Protein AF-A0A818YEY6-F1 (afdb_monomer_lite)

Sequence (581 aa):
MYIGTNFWYGANLGSTGPGGNRPRLLRELDRLHSLGVDNLRIQAGSEGPNTEPWRIVPSMQPEPGSYDEAVLDGLDFLLYEMNKRQMRAVMCLNNFWHWSGGFGQYVVWAGGANSIPYPGDYDAYELFAARFYELPRAVELFNNHIQFIVKRTNKYNNISYTEDPTIMSWELANEPRRLNLTWVNHTTCLLKQLAPKQLVTTGVEGSISSKNFSNDHASPCIDYATFHLWVQNWSIYDPHNASATLPLALEFAKKYIDDHAAYKDKPIVLEEFGISRDNDDHSSTASITVRDQYYQAVFQFAHNHHIPVNFWAYGGEGRPRIPRANWTLGDDFIGDPPHEPQGWYSVYDTDNSTLEIIHHFASMTTTKSSANTLKKFIRMSLSSSDIDLITSLQFAQKQLYRFLGPILISFGTISCILSLFIFTKKNLRKNPCAIYMIIFHSSSCAYICTSLVSVTLSSGYNINPTSYNLIYCRFIIYMTMVCDILSPSCLILASIDRILVTSSNARTRQRSSLQVAYICAISVVVFWILLHTHAFVYVNIVEFAPNYDICYFIPGVYFTIIAYYSLIVKAILVPLLMLVF

Secondary structure (DSSP, 8-state):
--EEEE-TTHHHHH-SSTT--HHHHHHHHHHHHHTT--EEEEE---B--TTSSSS-SS-SBSBTTB--HHHHHHHHHHHHHHHHTT-EEEEE--BSSGGG-HHHHHHHHTTS-SS---SS-HHHHHHHHHGGGG-HHHHHHHHHHHHHHHT-B-TTT--BGGG-TTEEEEES-BS--S--HHHHHHHHHHHHHH-TTSEEE-----TTT-S-HHHHT-STT---EEEEE-TTTTTS--GGGHHHHHHHHHHHHHHHHHHHHT--SS-EEEEEE--PSGGG---TTS--HHHHHHHHHHHHHHHHTT--EEES-EEET---SSTTPPP-BTBPP-SS-TTSPTTSS-EETT-HHHHHHHHHHHHHHH-S--TTSTTSS--SSS-HHHHHHHHHHHHHHHHHHHHHHHHHHHHHHHHHHHHHHHHTSTTTTTSHHHHHHHHHHHHHHHHIIIIIHHHHHHHHHS--GGGS-HHHHHHHHHHHHHHHHHHHHHHHHHHHHHHHHH-S-HHHHTT--HHHHHHHHHHHHHHHHHHGGGHHHHEEEEEEETTEEEEEEPTTHHHHHHHHHIIIIIIIIHHHHHHH-

Organism: NCBI:txid433720

InterPro domains:
  IPR001547 Glycoside hydrolase, family 5 [PF26410] (2-364)
  IPR017452 GPCR, rhodopsin-like, 7TM [PS50262] (415-581)
  IPR017853 Glycoside hydrolase superfamily [SSF51445] (7-362)
  IPR045053 Mannan endo-1,4-beta-mannosidase-like [PTHR31451] (11-362)

pLDDT: mean 91.46, std 12.99, range [30.88, 98.94]

Radius of gyration: 31.7 Å; chains: 1; bounding box: 83×57×94 Å

Structure (mmCIF, N/CA/C/O backbone):
data_AF-A0A818YEY6-F1
#
_entry.id   AF-A0A818YEY6-F1
#
loop_
_atom_site.group_PDB
_atom_site.id
_atom_site.type_symbol
_atom_site.label_atom_id
_atom_site.label_alt_id
_atom_site.label_comp_id
_atom_site.label_asym_id
_atom_site.label_entity_id
_atom_site.label_seq_id
_atom_site.pdbx_PDB_ins_code
_atom_site.Cartn_x
_atom_site.Cartn_y
_atom_site.Cartn_z
_atom_site.occupancy
_atom_site.B_iso_or_equiv
_atom_site.auth_seq_id
_atom_site.auth_comp_id
_atom_site.auth_asym_id
_atom_site.auth_atom_id
_atom_site.pdbx_PDB_model_num
ATOM 1 N N . MET A 1 1 ? 4.883 -15.993 13.072 1.00 81.94 1 MET A N 1
ATOM 2 C CA . MET A 1 1 ? 4.578 -15.447 11.739 1.00 81.94 1 MET A CA 1
ATOM 3 C C . MET A 1 1 ? 3.167 -15.877 11.398 1.00 81.94 1 MET A C 1
ATOM 5 O O . MET A 1 1 ? 2.873 -17.045 11.609 1.00 81.94 1 MET A O 1
ATOM 9 N N . TYR A 1 2 ? 2.326 -14.959 10.938 1.00 93.19 2 TYR A N 1
ATOM 10 C CA . TYR A 1 2 ? 0.988 -15.254 10.430 1.00 93.19 2 TYR A CA 1
ATOM 11 C C . TYR A 1 2 ? 0.871 -14.794 8.973 1.00 93.19 2 TYR A C 1
ATOM 13 O O . TYR A 1 2 ? 1.691 -13.985 8.526 1.00 93.19 2 TYR A O 1
ATOM 21 N N . ILE A 1 3 ? -0.138 -15.300 8.263 1.00 96.81 3 ILE A N 1
ATOM 22 C CA . ILE A 1 3 ? -0.588 -14.762 6.976 1.00 96.81 3 ILE A CA 1
ATOM 23 C C . ILE A 1 3 ? -1.988 -14.202 7.199 1.00 96.81 3 ILE A C 1
ATOM 25 O O . ILE A 1 3 ? -2.887 -14.928 7.613 1.00 96.81 3 ILE A O 1
ATOM 29 N N . GLY A 1 4 ? -2.163 -12.915 6.948 1.00 98.38 4 GLY A N 1
ATOM 30 C CA . GLY A 1 4 ? -3.436 -12.233 7.079 1.00 98.38 4 GLY A CA 1
ATOM 31 C C . GLY A 1 4 ? -3.816 -11.462 5.815 1.00 98.38 4 GLY A C 1
ATOM 32 O O . GLY A 1 4 ? -3.178 -11.591 4.764 1.00 98.38 4 GLY A O 1
ATOM 33 N N . THR A 1 5 ? -4.871 -10.658 5.908 1.00 98.88 5 THR A N 1
ATOM 34 C CA . THR A 1 5 ? -5.337 -9.790 4.817 1.00 98.88 5 THR A CA 1
ATOM 35 C C . THR A 1 5 ? -5.879 -8.472 5.343 1.00 98.88 5 THR A C 1
ATOM 37 O O . THR A 1 5 ? -6.429 -8.395 6.442 1.00 98.88 5 THR A O 1
ATOM 40 N N . ASN A 1 6 ? -5.811 -7.443 4.506 1.00 98.88 6 ASN A N 1
ATOM 41 C CA . ASN A 1 6 ? -6.633 -6.256 4.672 1.00 98.88 6 ASN A CA 1
ATOM 42 C C . ASN A 1 6 ? -8.083 -6.585 4.289 1.00 98.88 6 ASN A C 1
ATOM 44 O O . ASN A 1 6 ? -8.348 -7.177 3.237 1.00 98.88 6 ASN A O 1
ATOM 48 N N . PHE A 1 7 ? -9.008 -6.240 5.181 1.00 98.88 7 PHE A N 1
ATOM 49 C CA . PHE A 1 7 ? -10.449 -6.470 5.066 1.00 98.88 7 PHE A CA 1
ATOM 50 C C . PHE A 1 7 ? -11.200 -5.257 5.635 1.00 98.88 7 PHE A C 1
ATOM 52 O O . PHE A 1 7 ? -12.046 -5.363 6.527 1.00 98.88 7 PHE A O 1
ATOM 59 N N . TRP A 1 8 ? -10.827 -4.071 5.138 1.00 98.75 8 TRP A N 1
ATOM 60 C CA . TRP A 1 8 ? -11.226 -2.767 5.679 1.00 98.75 8 TRP A CA 1
ATOM 61 C C . TRP A 1 8 ? -12.747 -2.604 5.804 1.00 98.75 8 TRP A C 1
ATOM 63 O O . TRP A 1 8 ? -13.224 -2.004 6.762 1.00 98.75 8 TRP A O 1
ATOM 73 N N . TYR A 1 9 ? -13.513 -3.195 4.884 1.00 98.56 9 TYR A N 1
ATOM 74 C CA . TYR A 1 9 ? -14.972 -3.093 4.812 1.00 98.56 9 TYR A CA 1
ATOM 75 C C . TYR A 1 9 ? -15.718 -4.074 5.723 1.00 98.56 9 TYR A C 1
ATOM 77 O O . TYR A 1 9 ? -16.949 -4.115 5.691 1.00 98.56 9 TYR A O 1
ATOM 85 N N . GLY A 1 10 ? -15.018 -4.883 6.526 1.00 98.56 10 GLY A N 1
ATOM 86 C CA . GLY A 1 10 ? -15.640 -5.945 7.320 1.00 98.56 10 GLY A CA 1
ATOM 87 C C . GLY A 1 10 ? -16.768 -5.451 8.235 1.00 98.56 10 GLY A C 1
ATOM 88 O O . GLY A 1 10 ? -17.813 -6.097 8.317 1.00 98.56 10 GLY A O 1
ATOM 89 N N . ALA A 1 11 ? -16.597 -4.287 8.875 1.00 98.50 11 ALA A N 1
ATOM 90 C CA . ALA A 1 11 ? -17.630 -3.684 9.720 1.00 98.50 11 ALA A CA 1
ATOM 91 C C . ALA A 1 11 ? -18.869 -3.282 8.902 1.00 98.50 11 ALA A C 1
ATOM 93 O O . ALA A 1 11 ? -19.995 -3.616 9.270 1.00 98.50 11 ALA A O 1
ATOM 94 N N . ASN A 1 12 ? -18.670 -2.636 7.749 1.00 98.62 12 ASN A N 1
ATOM 95 C CA . ASN A 1 12 ? -19.752 -2.267 6.837 1.00 98.62 12 ASN A CA 1
ATOM 96 C C . ASN A 1 12 ? -20.484 -3.499 6.289 1.00 98.62 12 ASN A C 1
ATOM 98 O O . ASN A 1 12 ? -21.711 -3.508 6.252 1.00 98.62 12 ASN A O 1
ATOM 102 N N . LEU A 1 13 ? -19.767 -4.571 5.940 1.00 98.62 13 LEU A N 1
ATOM 103 C CA . LEU A 1 13 ? -20.376 -5.821 5.481 1.00 98.62 13 LEU A CA 1
ATOM 104 C C . LEU A 1 13 ? -21.147 -6.539 6.600 1.00 98.62 13 LEU A C 1
ATOM 106 O O . LEU A 1 13 ? -22.156 -7.194 6.340 1.00 98.62 13 LEU A O 1
ATOM 110 N N . GLY A 1 14 ? -20.697 -6.405 7.848 1.00 98.56 14 GLY A N 1
ATOM 111 C CA . GLY A 1 14 ? -21.392 -6.910 9.030 1.00 98.56 14 GLY A CA 1
ATOM 112 C C . GLY A 1 14 ? -22.614 -6.086 9.442 1.00 98.56 14 GLY A C 1
ATOM 113 O O . GLY A 1 14 ? -23.391 -6.553 10.280 1.00 98.56 14 GLY A O 1
ATOM 114 N N . SER A 1 15 ? -22.788 -4.885 8.883 1.00 98.12 15 SER A N 1
ATOM 115 C CA . SER A 1 15 ? -23.863 -3.954 9.231 1.00 98.12 15 SER A CA 1
ATOM 116 C C . SER A 1 15 ? -25.248 -4.537 8.948 1.00 98.12 15 SER A C 1
ATOM 118 O O . SER A 1 15 ? -25.441 -5.362 8.053 1.00 98.12 15 SER A O 1
ATOM 120 N N . THR A 1 16 ? -26.237 -4.090 9.718 1.00 96.25 16 THR A N 1
ATOM 121 C CA . THR A 1 16 ? -27.664 -4.315 9.436 1.00 96.25 16 THR A CA 1
ATOM 122 C C . THR A 1 16 ? -28.278 -3.221 8.556 1.00 96.25 16 THR A C 1
ATOM 124 O O . THR A 1 16 ? -29.423 -3.355 8.124 1.00 96.25 16 THR A O 1
ATOM 127 N N . GLY A 1 17 ? -27.529 -2.149 8.287 1.00 94.81 17 GLY A N 1
ATOM 128 C CA . GLY A 1 17 ? -27.925 -1.028 7.440 1.00 94.81 17 GLY A CA 1
ATOM 129 C C . GLY A 1 17 ? -27.574 -1.212 5.954 1.00 94.81 17 GLY A C 1
ATOM 130 O O . GLY A 1 17 ? -27.197 -2.304 5.521 1.00 94.81 17 GLY A O 1
ATOM 131 N N . PRO A 1 18 ? -27.694 -0.138 5.148 1.00 93.31 18 PRO A N 1
ATOM 132 C CA . PRO A 1 18 ? -27.379 -0.164 3.720 1.00 93.31 18 PRO A CA 1
ATOM 133 C C . PRO A 1 18 ? -25.955 -0.661 3.430 1.00 93.31 18 PRO A C 1
ATOM 135 O O . PRO A 1 18 ? -25.003 -0.250 4.088 1.00 93.31 18 PRO A O 1
ATOM 138 N N . GLY A 1 19 ? -25.819 -1.542 2.434 1.00 92.75 19 GLY A N 1
ATOM 139 C CA . GLY A 1 19 ? -24.545 -2.175 2.056 1.00 92.75 19 GLY A CA 1
ATOM 140 C C . GLY A 1 19 ? -24.147 -3.385 2.914 1.00 92.75 19 GLY A C 1
ATOM 141 O O . GLY A 1 19 ? -23.265 -4.147 2.519 1.00 92.75 19 GLY A O 1
ATOM 142 N N . GLY A 1 20 ? -24.815 -3.609 4.050 1.00 97.94 20 GLY A N 1
ATOM 143 C CA . GLY A 1 20 ? -24.594 -4.770 4.905 1.00 97.94 20 GLY A CA 1
ATOM 144 C C . GLY A 1 20 ? -25.012 -6.088 4.250 1.00 97.94 20 GLY A C 1
ATOM 145 O O . GLY A 1 20 ? -26.063 -6.191 3.616 1.00 97.94 20 GLY A O 1
ATOM 146 N N . ASN A 1 21 ? -24.195 -7.127 4.421 1.00 98.50 21 ASN A N 1
ATOM 147 C CA . ASN A 1 21 ? -24.446 -8.470 3.905 1.00 98.50 21 ASN A CA 1
ATOM 148 C C . ASN A 1 21 ? -23.781 -9.534 4.796 1.00 98.50 21 ASN A C 1
ATOM 150 O O . ASN A 1 21 ? -22.773 -10.149 4.441 1.00 98.50 21 ASN A O 1
ATOM 154 N N . ARG A 1 22 ? -24.377 -9.784 5.969 1.00 98.62 22 ARG A N 1
ATOM 155 C CA . ARG A 1 22 ? -23.900 -10.803 6.923 1.00 98.62 22 ARG A CA 1
ATOM 156 C C . ARG A 1 22 ? -23.760 -12.208 6.327 1.00 98.62 22 ARG A C 1
ATOM 158 O O . ARG A 1 22 ? -22.761 -12.854 6.629 1.00 98.62 22 ARG A O 1
ATOM 165 N N . PRO A 1 23 ? -24.690 -12.709 5.486 1.00 98.69 23 PRO A N 1
ATOM 166 C CA . PRO A 1 23 ? -24.502 -14.005 4.843 1.00 98.69 23 PRO A CA 1
ATOM 167 C C . PRO A 1 23 ? -23.229 -14.074 3.998 1.00 98.69 23 PRO A C 1
ATOM 169 O O . PRO A 1 23 ? -22.544 -15.092 4.052 1.00 98.69 23 PRO A O 1
ATOM 172 N N . ARG A 1 24 ? -22.903 -13.009 3.247 1.00 98.69 24 ARG A N 1
ATOM 173 C CA . ARG A 1 24 ? -21.620 -12.913 2.541 1.00 98.69 24 ARG A CA 1
ATOM 174 C C . ARG A 1 24 ? -20.472 -12.900 3.542 1.00 98.69 24 ARG A C 1
ATOM 176 O O . ARG A 1 24 ? -19.624 -13.773 3.451 1.00 98.69 24 ARG A O 1
ATOM 183 N N . LEU A 1 25 ? -20.493 -12.011 4.540 1.00 98.88 25 LEU A N 1
ATOM 184 C CA . LEU A 1 25 ? -19.440 -11.928 5.562 1.00 98.88 25 LEU A CA 1
ATOM 185 C C . LEU A 1 25 ? -19.093 -13.294 6.174 1.00 98.88 25 LEU A C 1
ATOM 187 O O . LEU A 1 25 ? -17.921 -13.635 6.266 1.00 98.88 25 LEU A O 1
ATOM 191 N N . LEU A 1 26 ? -20.091 -14.093 6.559 1.00 98.81 26 LEU A N 1
ATOM 192 C CA . LEU A 1 26 ? -19.857 -15.424 7.128 1.00 98.81 26 LEU A CA 1
ATOM 193 C C . LEU A 1 26 ? -19.107 -16.346 6.158 1.00 98.81 26 LEU A C 1
ATOM 195 O O . LEU A 1 26 ? -18.146 -16.992 6.569 1.00 98.81 26 LEU A O 1
ATOM 199 N N . ARG A 1 27 ? -19.500 -16.363 4.876 1.00 98.75 27 ARG A N 1
ATOM 200 C CA . ARG A 1 27 ? -18.820 -17.155 3.840 1.00 98.75 27 ARG A CA 1
ATOM 201 C C . ARG A 1 27 ? -17.404 -16.655 3.567 1.00 98.75 27 ARG A C 1
ATOM 203 O O . ARG A 1 27 ? -16.507 -17.474 3.400 1.00 98.75 27 ARG A O 1
ATOM 210 N N . GLU A 1 28 ? -17.190 -15.340 3.574 1.00 98.75 28 GLU A N 1
ATOM 211 C CA . GLU A 1 28 ? -15.851 -14.755 3.436 1.00 98.75 28 GLU A CA 1
ATOM 212 C C . GLU A 1 28 ? -14.938 -15.171 4.589 1.00 98.75 28 GLU A C 1
ATOM 214 O O . GLU A 1 28 ? -13.818 -15.618 4.357 1.00 98.75 28 GLU A O 1
ATOM 219 N N . LEU A 1 29 ? -15.423 -15.081 5.831 1.00 98.81 29 LEU A N 1
ATOM 220 C CA . LEU A 1 29 ? -14.662 -15.490 7.010 1.00 98.81 29 LEU A CA 1
ATOM 221 C C . LEU A 1 29 ? -14.388 -17.000 7.013 1.00 98.81 29 LEU A C 1
ATOM 223 O O . LEU A 1 29 ? -13.278 -17.409 7.343 1.00 98.81 29 LEU A O 1
ATOM 227 N N . ASP A 1 30 ? -15.362 -17.829 6.621 1.00 98.50 30 ASP A N 1
ATOM 228 C CA . ASP A 1 30 ? -15.168 -19.278 6.463 1.00 98.50 30 ASP A CA 1
ATOM 229 C C . ASP A 1 30 ? -14.095 -19.589 5.419 1.00 98.50 30 ASP A C 1
ATOM 231 O O . ASP A 1 30 ? -13.219 -20.424 5.651 1.00 98.50 30 ASP A O 1
ATOM 235 N N . ARG A 1 31 ? -14.128 -18.887 4.282 1.00 98.44 31 ARG A N 1
ATOM 236 C CA . ARG A 1 31 ? -13.157 -19.067 3.205 1.00 98.44 31 ARG A CA 1
ATOM 237 C C . ARG A 1 31 ? -11.762 -18.632 3.638 1.00 98.44 31 ARG A C 1
ATOM 239 O O . ARG A 1 31 ? -10.836 -19.429 3.519 1.00 98.44 31 ARG A O 1
ATOM 246 N N . LEU A 1 32 ? -11.611 -17.433 4.198 1.00 98.56 32 LEU A N 1
ATOM 247 C CA . LEU A 1 32 ? -10.335 -16.945 4.729 1.00 98.56 32 LEU A CA 1
ATOM 248 C C . LEU A 1 32 ? -9.768 -17.898 5.789 1.00 98.56 32 LEU A C 1
ATOM 250 O O . LEU A 1 32 ? -8.613 -18.308 5.690 1.00 98.56 32 LEU A O 1
ATOM 254 N N . HIS A 1 33 ? -10.595 -18.341 6.738 1.00 96.88 33 HIS A N 1
ATOM 255 C CA . HIS A 1 33 ? -10.175 -19.309 7.748 1.00 96.88 33 HIS A CA 1
ATOM 256 C C . HIS A 1 33 ? -9.723 -20.639 7.123 1.00 96.88 33 HIS A C 1
ATOM 258 O O . HIS A 1 33 ? -8.695 -21.186 7.517 1.00 96.88 33 HIS A O 1
ATOM 264 N N . SER A 1 34 ? -10.429 -21.138 6.100 1.00 96.12 34 SER A N 1
ATOM 265 C CA . SER A 1 34 ? -10.039 -22.363 5.383 1.00 96.12 34 SER A CA 1
ATOM 266 C C . SER A 1 34 ? -8.716 -22.236 4.619 1.00 96.12 34 SER A C 1
ATOM 268 O O . SER A 1 34 ? -8.027 -23.234 4.418 1.00 96.12 34 SER A O 1
ATOM 270 N N . LEU A 1 35 ? -8.333 -21.013 4.236 1.00 96.44 35 LEU A N 1
ATOM 271 C CA . LEU A 1 35 ? -7.032 -20.708 3.640 1.00 96.44 35 LEU A CA 1
ATOM 272 C C . LEU A 1 35 ? -5.917 -20.614 4.694 1.00 96.44 35 LEU A C 1
ATOM 274 O O . LEU A 1 35 ? -4.760 -20.454 4.327 1.00 96.44 35 LEU A O 1
ATOM 278 N N . GLY A 1 36 ? -6.234 -20.702 5.989 1.00 96.00 36 GLY A N 1
ATOM 279 C CA . GLY A 1 36 ? -5.280 -20.480 7.076 1.00 96.00 36 GLY A CA 1
ATOM 280 C C . GLY A 1 36 ? -4.988 -19.001 7.346 1.00 96.00 36 GLY A C 1
ATOM 281 O O . GLY A 1 36 ? -4.019 -18.696 8.037 1.00 96.00 36 GLY A O 1
ATOM 282 N N . VAL A 1 37 ? -5.808 -18.088 6.815 1.00 97.12 37 VAL A N 1
ATOM 283 C CA . VAL A 1 37 ? -5.736 -16.660 7.140 1.00 97.12 37 VAL A CA 1
ATOM 284 C C . VAL A 1 37 ? -6.327 -16.466 8.534 1.00 97.12 37 VAL A C 1
ATOM 286 O O . VAL A 1 37 ? -7.515 -16.703 8.746 1.00 97.12 37 VAL A O 1
ATOM 289 N N . ASP A 1 38 ? -5.510 -16.048 9.494 1.00 91.12 38 ASP A N 1
ATOM 290 C CA . ASP A 1 38 ? -5.885 -15.926 10.909 1.00 91.12 38 ASP A CA 1
ATOM 291 C C . ASP A 1 38 ? -5.783 -14.485 11.446 1.00 91.12 38 ASP A C 1
ATOM 293 O O . ASP A 1 38 ? -6.150 -14.233 12.594 1.00 91.12 38 ASP A O 1
ATOM 297 N N . ASN A 1 39 ? -5.357 -13.521 10.623 1.00 98.56 39 ASN A N 1
ATOM 298 C CA . ASN A 1 39 ? -5.321 -12.097 10.957 1.00 98.56 39 ASN A CA 1
ATOM 299 C C . ASN A 1 39 ? -6.041 -11.249 9.898 1.00 98.56 39 ASN A C 1
ATOM 301 O O . ASN A 1 39 ? -5.806 -11.420 8.703 1.00 98.56 39 ASN A O 1
ATOM 305 N N . LEU A 1 40 ? -6.902 -10.328 10.338 1.00 98.88 40 LEU A N 1
ATOM 306 C CA . LEU A 1 40 ? -7.547 -9.331 9.487 1.00 98.88 40 LEU A CA 1
ATOM 307 C C . LEU A 1 40 ? -7.183 -7.925 9.974 1.00 98.88 40 LEU A C 1
ATOM 309 O O . LEU A 1 40 ? -7.468 -7.573 11.121 1.00 98.88 40 LEU A O 1
ATOM 313 N N . ARG A 1 41 ? -6.616 -7.099 9.095 1.00 98.94 41 ARG A N 1
ATOM 314 C CA . ARG A 1 41 ? -6.497 -5.653 9.321 1.00 98.94 41 ARG A CA 1
ATOM 315 C C . ARG A 1 41 ? -7.765 -4.969 8.822 1.00 98.94 41 ARG A C 1
ATOM 317 O O . ARG A 1 41 ? -8.129 -5.109 7.652 1.00 98.94 41 ARG A O 1
ATOM 324 N N . ILE A 1 42 ? -8.484 -4.306 9.726 1.00 98.81 42 ILE A N 1
ATOM 325 C CA . ILE A 1 42 ? -9.838 -3.791 9.485 1.00 98.81 42 ILE A CA 1
ATOM 326 C C . ILE A 1 42 ? -9.937 -2.305 9.823 1.00 98.81 42 ILE A C 1
ATOM 328 O O . ILE A 1 42 ? -9.244 -1.820 10.719 1.00 98.81 42 ILE A O 1
ATOM 332 N N . GLN A 1 43 ? -10.838 -1.589 9.145 1.00 98.69 43 GLN A N 1
ATOM 333 C CA . GLN A 1 43 ? -11.084 -0.181 9.436 1.00 98.69 43 GLN A CA 1
ATOM 334 C C . GLN A 1 43 ? -12.063 -0.057 10.608 1.00 98.69 43 GLN A C 1
ATOM 336 O O . GLN A 1 43 ? -13.208 -0.504 10.540 1.00 98.69 43 GLN A O 1
ATOM 341 N N . ALA A 1 44 ? -11.604 0.574 11.683 1.00 98.12 44 ALA A N 1
ATOM 342 C CA . ALA A 1 44 ? -12.359 0.852 12.899 1.00 98.12 44 ALA A CA 1
ATOM 343 C C . ALA A 1 44 ? -12.634 2.356 13.107 1.00 98.12 44 ALA A C 1
ATOM 345 O O . ALA A 1 44 ? -13.168 2.725 14.148 1.00 98.12 44 ALA A O 1
ATOM 346 N N . GLY A 1 45 ? -12.320 3.197 12.113 1.00 97.38 45 GLY A N 1
ATOM 347 C CA . GLY A 1 45 ? -12.713 4.608 12.046 1.00 97.38 45 GLY A CA 1
ATOM 348 C C . GLY A 1 45 ? -13.075 5.027 10.619 1.00 97.38 45 GLY A C 1
ATOM 349 O O . GLY A 1 45 ? -12.300 4.820 9.688 1.00 97.38 45 GLY A O 1
ATOM 350 N N . SER A 1 46 ? -14.274 5.566 10.413 1.00 98.44 46 SER A N 1
ATOM 351 C CA . SER A 1 46 ? -14.649 6.198 9.144 1.00 98.44 46 SER A CA 1
ATOM 352 C C . SER A 1 46 ? -15.577 7.376 9.387 1.00 98.44 46 SER A C 1
ATOM 354 O O . SER A 1 46 ? -16.571 7.263 10.103 1.00 98.44 46 SER A O 1
ATOM 356 N N . GLU A 1 47 ? -15.253 8.505 8.777 1.00 98.75 47 GLU A N 1
ATOM 357 C CA . GLU A 1 47 ? -15.832 9.806 9.045 1.00 98.75 47 GLU A CA 1
ATOM 358 C C . GLU A 1 47 ? -16.705 10.296 7.885 1.00 98.75 47 GLU A C 1
ATOM 360 O O . GLU A 1 47 ? -16.338 10.234 6.707 1.00 98.75 47 GLU A O 1
ATOM 365 N N . GLY A 1 48 ? -17.872 10.832 8.231 1.00 98.00 48 GLY A N 1
ATOM 366 C CA . GLY A 1 48 ? -18.770 11.507 7.303 1.00 98.00 48 GLY A CA 1
ATOM 367 C C . GLY A 1 48 ? -18.396 12.978 7.053 1.00 98.00 48 GLY A C 1
ATOM 368 O O . GLY A 1 48 ? -17.276 13.397 7.348 1.00 98.00 48 GLY A O 1
ATOM 369 N N . PRO A 1 49 ? -19.319 13.787 6.507 1.00 97.31 49 PRO A N 1
ATOM 370 C CA . PRO A 1 49 ? -20.694 13.411 6.197 1.00 97.31 49 PRO A CA 1
ATOM 371 C C . PRO A 1 49 ? -20.770 12.452 5.000 1.00 97.31 49 PRO A C 1
ATOM 373 O O . PRO A 1 49 ? -19.944 12.495 4.093 1.00 97.31 49 PRO A O 1
ATOM 376 N N . ASN A 1 50 ? -21.801 11.604 4.972 1.00 96.38 50 ASN A N 1
ATOM 377 C CA . ASN A 1 50 ? -22.020 10.593 3.921 1.00 96.38 50 ASN A CA 1
ATOM 378 C C . ASN A 1 50 ? -22.269 11.178 2.513 1.00 96.38 50 ASN A C 1
ATOM 380 O O . ASN A 1 50 ? -22.431 10.430 1.554 1.00 96.38 50 ASN A O 1
ATOM 384 N N . THR A 1 51 ? -22.351 12.505 2.390 1.00 95.56 51 THR A N 1
ATOM 385 C CA . THR A 1 51 ? -22.513 13.234 1.124 1.00 95.56 51 THR A CA 1
ATOM 386 C C . THR A 1 51 ? -21.192 13.512 0.412 1.00 95.56 51 THR A C 1
ATOM 388 O O . THR A 1 51 ? -21.202 13.926 -0.744 1.00 95.56 51 THR A O 1
ATOM 391 N N . GLU A 1 52 ? -20.067 13.343 1.100 1.00 95.50 52 GLU A N 1
ATOM 392 C CA . GLU A 1 52 ? -18.738 13.591 0.553 1.00 95.50 52 GLU A CA 1
ATOM 393 C C . GLU A 1 52 ? -18.276 12.458 -0.387 1.00 95.50 52 GLU A C 1
ATOM 395 O O . GLU A 1 52 ? -18.605 11.292 -0.153 1.00 95.50 52 GLU A O 1
ATOM 400 N N . PRO A 1 53 ? -17.515 12.769 -1.454 1.00 94.25 53 PRO A N 1
ATOM 401 C CA . PRO A 1 53 ? -17.110 11.783 -2.449 1.00 94.25 53 PRO A CA 1
ATOM 402 C C . PRO A 1 53 ? -15.976 10.871 -1.963 1.00 94.25 53 PRO A C 1
ATOM 404 O O . PRO A 1 53 ? -15.292 11.153 -0.977 1.00 94.25 53 PRO A O 1
ATOM 407 N N . TRP A 1 54 ? -15.758 9.795 -2.730 1.00 94.44 54 TRP A N 1
ATOM 408 C CA . TRP A 1 54 ? -14.579 8.915 -2.670 1.00 94.44 54 TRP A CA 1
ATOM 409 C C . TRP A 1 54 ? -14.279 8.328 -1.300 1.00 94.44 54 TRP A C 1
ATOM 411 O O . TRP A 1 54 ? -13.127 8.048 -0.993 1.00 94.44 54 TRP A O 1
ATOM 421 N N . ARG A 1 55 ? -15.316 8.110 -0.491 1.00 96.00 55 ARG A N 1
ATOM 422 C CA . ARG A 1 55 ? -15.195 7.495 0.824 1.00 96.00 55 ARG A CA 1
ATOM 423 C C . ARG A 1 55 ? -16.218 6.400 1.063 1.00 96.00 55 ARG A C 1
ATOM 425 O O . ARG A 1 55 ? -17.194 6.274 0.326 1.00 96.00 55 ARG A O 1
ATOM 432 N N . ILE A 1 56 ? -15.989 5.622 2.113 1.00 95.50 56 ILE A N 1
ATOM 433 C CA . ILE A 1 56 ? -16.911 4.584 2.576 1.00 95.50 56 ILE A CA 1
ATOM 434 C C . ILE A 1 56 ? -18.232 5.223 3.000 1.00 95.50 56 ILE A C 1
ATOM 436 O O . ILE A 1 56 ? -18.251 6.144 3.816 1.00 95.50 56 ILE A O 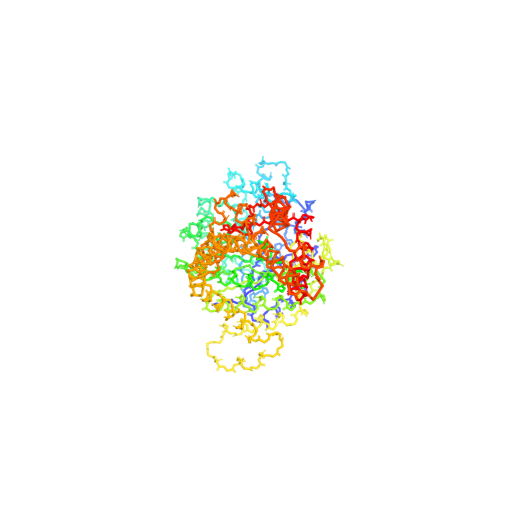1
ATOM 440 N N . VAL A 1 57 ? -19.337 4.690 2.478 1.00 96.44 57 VAL A N 1
ATOM 441 C CA . VAL A 1 57 ? -20.694 5.069 2.878 1.00 96.44 57 VAL A CA 1
ATOM 442 C C . VAL A 1 57 ? -21.512 3.798 3.154 1.00 96.44 57 VAL A C 1
ATOM 444 O O . VAL A 1 57 ? -21.525 2.904 2.307 1.00 96.44 57 VAL A O 1
ATOM 447 N N . PRO A 1 58 ? -22.222 3.693 4.294 1.00 97.12 58 PRO A N 1
ATOM 448 C CA . PRO A 1 58 ? -22.277 4.663 5.395 1.00 97.12 58 PRO A CA 1
ATOM 449 C C . PRO A 1 58 ? -20.971 4.726 6.209 1.00 97.12 58 PRO A C 1
ATOM 451 O O . PRO A 1 58 ? -20.326 3.705 6.447 1.00 97.12 58 PRO A O 1
ATOM 454 N N . SER A 1 59 ? -20.596 5.928 6.655 1.00 98.12 59 SER A N 1
ATOM 455 C CA . SER A 1 59 ? -19.496 6.149 7.599 1.00 98.12 59 SER A CA 1
ATOM 456 C C . SER A 1 59 ? -19.884 5.711 9.013 1.00 98.12 59 SER A C 1
ATOM 458 O O . SER A 1 59 ? -21.023 5.925 9.429 1.00 98.12 59 SER A O 1
ATOM 460 N N . MET A 1 60 ? -18.925 5.213 9.790 1.00 98.56 60 MET A N 1
ATOM 461 C CA . MET A 1 60 ? -19.111 4.878 11.205 1.00 98.56 60 MET A CA 1
ATOM 462 C C . MET A 1 60 ? -19.429 6.108 12.063 1.00 98.56 60 MET A C 1
ATOM 464 O O . MET A 1 60 ? -20.221 6.018 12.998 1.00 98.56 60 MET A O 1
ATOM 468 N N . GLN A 1 61 ? -18.826 7.252 11.746 1.00 98.62 61 GLN A N 1
ATOM 469 C CA . GLN A 1 61 ? -18.965 8.510 12.467 1.00 98.62 61 GLN A CA 1
ATOM 470 C C . GLN A 1 61 ? -19.402 9.627 11.506 1.00 98.62 61 GLN A C 1
ATOM 472 O O . GLN A 1 61 ? -18.557 10.359 10.986 1.00 98.62 61 GLN A O 1
ATOM 477 N N . PRO A 1 62 ? -20.712 9.778 11.230 1.00 98.38 62 PRO A N 1
ATOM 478 C CA . PRO A 1 62 ? -21.198 10.793 10.294 1.00 98.38 62 PRO A CA 1
ATOM 479 C C . PRO A 1 62 ? -20.836 12.233 10.685 1.00 98.38 62 PRO A C 1
ATOM 481 O O . PRO A 1 62 ? -20.589 13.064 9.812 1.00 98.38 62 PRO A O 1
ATOM 484 N N . GLU A 1 63 ? -20.779 12.513 11.990 1.00 98.38 63 GLU A N 1
ATOM 485 C CA . GLU A 1 63 ? -20.430 13.811 12.577 1.00 98.38 63 GLU A CA 1
ATOM 486 C C . GLU A 1 63 ? -19.564 13.613 13.838 1.00 98.38 63 GLU A C 1
ATOM 488 O O . GLU A 1 63 ? -19.633 12.550 14.464 1.00 98.38 63 GLU A O 1
ATOM 493 N N . PRO A 1 64 ? -18.783 14.620 14.280 1.00 98.00 64 PRO A N 1
ATOM 494 C CA . PRO A 1 64 ? -17.964 14.513 15.487 1.00 98.00 64 PRO A CA 1
ATOM 495 C C . PRO A 1 64 ? -18.762 14.044 16.712 1.00 98.00 64 PRO A C 1
ATOM 497 O O . PRO A 1 64 ? -19.693 14.705 17.164 1.00 98.00 64 PRO A O 1
ATOM 500 N N . GLY A 1 65 ? -18.370 12.904 17.277 1.00 97.50 65 GLY A N 1
ATOM 501 C CA . GLY A 1 65 ? -19.024 12.277 18.432 1.00 97.50 65 GLY A CA 1
ATOM 502 C C . GLY A 1 65 ? -20.383 11.607 18.168 1.00 97.50 65 GLY A C 1
ATOM 503 O O . GLY A 1 65 ? -20.943 11.042 19.104 1.00 97.50 65 GLY A O 1
ATOM 504 N N . SER A 1 66 ? -20.896 11.630 16.934 1.00 98.44 66 SER A N 1
ATOM 505 C CA . SER A 1 66 ? -22.141 10.964 16.535 1.00 98.44 66 SER A CA 1
ATOM 506 C C . SER A 1 66 ? -21.829 9.738 15.686 1.00 98.44 66 SER A C 1
ATOM 508 O O . SER A 1 66 ? -21.104 9.848 14.700 1.00 98.44 66 SER A O 1
ATOM 510 N N . TYR A 1 67 ? -22.366 8.577 16.056 1.00 98.56 67 TYR A N 1
ATOM 511 C CA . TYR A 1 67 ? -22.021 7.308 15.420 1.00 98.56 67 TYR A CA 1
ATOM 512 C C . TYR A 1 67 ? -23.234 6.604 14.823 1.00 98.56 67 TYR A C 1
ATOM 514 O O . TYR A 1 67 ? -24.323 6.614 15.400 1.00 98.56 67 TYR A O 1
ATOM 522 N N . ASP A 1 68 ? -23.015 5.948 13.686 1.00 98.38 68 ASP A N 1
ATOM 523 C CA . ASP A 1 68 ? -23.987 5.056 13.066 1.00 98.38 68 ASP A CA 1
ATOM 524 C C . ASP A 1 68 ? -23.955 3.691 13.772 1.00 98.38 68 ASP A C 1
ATOM 526 O O . ASP A 1 68 ? -23.028 2.892 13.608 1.00 98.38 68 ASP A O 1
ATOM 530 N N . GLU A 1 69 ? -24.982 3.416 14.579 1.00 98.06 69 GLU A N 1
ATOM 531 C CA . GLU A 1 69 ? -25.046 2.171 15.348 1.00 98.06 69 GLU A CA 1
ATOM 532 C C . GLU A 1 69 ? -25.218 0.927 14.467 1.00 98.06 69 GLU A C 1
ATOM 534 O O . GLU A 1 69 ? -24.857 -0.159 14.907 1.00 98.06 69 GLU A O 1
ATOM 539 N N . ALA A 1 70 ? -25.697 1.038 13.222 1.00 98.44 70 ALA A N 1
ATOM 540 C CA . ALA A 1 70 ? -25.744 -0.116 12.324 1.00 98.44 70 ALA A CA 1
ATOM 541 C C . ALA A 1 70 ? -24.329 -0.532 11.885 1.00 98.44 70 ALA A C 1
ATOM 543 O O . ALA A 1 70 ? -24.030 -1.726 11.807 1.00 98.44 70 ALA A O 1
ATOM 544 N N . VAL A 1 71 ? -23.432 0.434 11.655 1.00 98.50 71 VAL A N 1
ATOM 545 C CA . VAL A 1 71 ? -22.015 0.157 11.354 1.00 98.50 71 VAL A CA 1
ATOM 546 C C . VAL A 1 71 ? -21.282 -0.377 12.590 1.00 98.50 71 VAL A C 1
ATOM 548 O O . VAL A 1 71 ? -20.522 -1.339 12.479 1.00 98.50 71 VAL A O 1
ATOM 551 N N . LEU A 1 72 ? -21.542 0.182 13.777 1.00 98.75 72 LEU A N 1
ATOM 552 C CA . LEU A 1 72 ? -20.958 -0.312 15.032 1.00 98.75 72 LEU A CA 1
ATOM 553 C C . LEU A 1 72 ? -21.445 -1.725 15.401 1.00 98.75 72 LEU A C 1
ATOM 555 O O . LEU A 1 72 ? -20.646 -2.567 15.805 1.00 98.75 72 LEU A O 1
ATOM 559 N N . ASP A 1 73 ? -22.731 -2.018 15.199 1.00 98.69 73 ASP A N 1
ATOM 560 C CA . ASP A 1 73 ? -23.300 -3.371 15.249 1.00 98.69 73 ASP A CA 1
ATOM 561 C C . ASP A 1 73 ? -22.583 -4.323 14.283 1.00 98.69 73 ASP A C 1
ATOM 563 O O . ASP A 1 73 ? -22.314 -5.478 14.615 1.00 98.69 73 ASP A O 1
ATOM 567 N N . GLY A 1 74 ? -22.249 -3.837 13.088 1.00 98.81 74 GLY A N 1
ATOM 568 C CA . GLY A 1 74 ? -21.477 -4.597 12.117 1.00 98.81 74 GLY A CA 1
ATOM 569 C C . GLY A 1 74 ? -20.062 -4.924 12.583 1.00 98.81 74 GLY A C 1
ATOM 570 O O . GLY A 1 74 ? -19.617 -6.057 12.400 1.00 98.81 74 GLY A O 1
ATOM 571 N N . LEU A 1 75 ? -19.388 -3.984 13.250 1.00 98.88 75 LEU A N 1
ATOM 572 C CA . LEU A 1 75 ? -18.089 -4.222 13.883 1.00 98.88 75 LEU A CA 1
ATOM 573 C C . LEU A 1 75 ? -18.189 -5.253 15.022 1.00 98.88 75 LEU A C 1
ATOM 575 O O . LEU A 1 75 ? -17.375 -6.176 15.074 1.00 98.88 75 LEU A O 1
ATOM 579 N N . ASP A 1 76 ? -19.209 -5.150 15.882 1.00 98.94 76 ASP A N 1
ATOM 580 C CA . ASP A 1 76 ? -19.457 -6.135 16.945 1.00 98.94 76 ASP A CA 1
ATOM 581 C C . ASP A 1 76 ? -19.662 -7.538 16.351 1.00 98.94 76 ASP A C 1
ATOM 583 O O . ASP A 1 76 ? -19.085 -8.523 16.823 1.00 98.94 76 ASP A O 1
ATOM 587 N N . PHE A 1 77 ? -20.486 -7.634 15.303 1.00 98.94 77 PHE A N 1
ATOM 588 C CA . PHE A 1 77 ? -20.791 -8.893 14.631 1.00 98.94 77 PHE A CA 1
ATOM 589 C C . PHE A 1 77 ? -19.549 -9.491 13.963 1.00 98.94 77 PHE A C 1
ATOM 591 O O . PHE A 1 77 ? -19.297 -10.686 14.107 1.00 98.94 77 PHE A O 1
ATOM 598 N N . LEU A 1 78 ? -18.742 -8.667 13.288 1.00 98.94 78 LEU A N 1
ATOM 599 C CA . LEU A 1 78 ? -17.478 -9.084 12.685 1.00 98.94 78 LEU A CA 1
ATOM 600 C C . LEU A 1 78 ? -16.538 -9.696 13.729 1.00 98.94 78 LEU A C 1
ATOM 602 O O . LEU A 1 78 ? -16.104 -10.831 13.551 1.00 98.94 78 LEU A O 1
ATOM 606 N N . LEU A 1 79 ? -16.252 -8.986 14.826 1.00 98.94 79 LEU A N 1
ATOM 607 C CA . LEU A 1 79 ? -15.352 -9.485 15.873 1.00 98.94 79 LEU A CA 1
ATOM 608 C C . LEU A 1 79 ? -15.898 -10.760 16.527 1.00 98.94 79 LEU A C 1
ATOM 610 O O . LEU A 1 79 ? -15.157 -11.716 16.758 1.00 98.94 79 LEU A O 1
ATOM 614 N N . TYR A 1 80 ? -17.210 -10.824 16.758 1.00 98.81 80 TYR A N 1
ATOM 615 C CA . TYR A 1 80 ? -17.854 -12.023 17.287 1.00 98.81 80 TYR A CA 1
ATOM 616 C C . TYR A 1 80 ? -17.677 -13.240 16.360 1.00 98.81 80 TYR A C 1
ATOM 618 O O . TYR A 1 80 ? -17.385 -14.343 16.829 1.00 98.81 80 TYR A O 1
ATOM 626 N N . GLU A 1 81 ? -17.805 -13.050 15.046 1.00 98.81 81 GLU A N 1
ATOM 627 C CA . GLU A 1 81 ? -17.635 -14.108 14.046 1.00 98.81 81 GLU A CA 1
ATOM 628 C C . GLU A 1 81 ? -16.165 -14.468 13.781 1.00 98.81 81 GLU A C 1
ATOM 630 O O . GLU A 1 81 ? -15.853 -15.642 13.558 1.00 98.81 81 GLU A O 1
ATOM 635 N N . MET A 1 82 ? -15.249 -13.502 13.868 1.00 98.75 82 MET A N 1
ATOM 636 C CA . MET A 1 82 ? -13.804 -13.741 13.846 1.00 98.75 82 MET A CA 1
ATOM 637 C C . MET A 1 82 ? -13.369 -14.604 15.035 1.00 98.75 82 MET A C 1
ATOM 639 O O . MET A 1 82 ? -12.629 -15.571 14.852 1.00 98.75 82 MET A O 1
ATOM 643 N N . ASN A 1 83 ? -13.886 -14.325 16.239 1.00 98.06 83 ASN A N 1
ATOM 644 C CA . ASN A 1 83 ? -13.571 -15.092 17.446 1.00 98.06 83 ASN A CA 1
ATOM 645 C C . ASN A 1 83 ? -13.921 -16.582 17.299 1.00 98.06 83 ASN A C 1
ATOM 647 O O . ASN A 1 83 ? -13.138 -17.451 17.684 1.00 98.06 83 ASN A O 1
ATOM 651 N N . LYS A 1 84 ? -15.074 -16.898 16.689 1.00 97.50 84 LYS A N 1
ATOM 652 C CA . LYS A 1 84 ? -15.502 -18.288 16.427 1.00 97.50 84 LYS A CA 1
ATOM 653 C C . LYS A 1 84 ? -14.525 -19.060 15.540 1.00 97.50 84 LYS A C 1
ATOM 655 O O . LYS A 1 84 ? -14.448 -20.280 15.645 1.00 97.50 84 LYS A O 1
ATOM 660 N N . ARG A 1 85 ? -13.791 -18.346 14.687 1.00 97.25 85 ARG A N 1
ATOM 661 C CA . ARG A 1 85 ? -12.780 -18.874 13.758 1.00 97.25 85 ARG A CA 1
ATOM 662 C C . ARG A 1 85 ? -11.355 -18.668 14.271 1.00 97.25 85 ARG A C 1
ATOM 664 O O . ARG A 1 85 ? -10.401 -18.906 13.543 1.00 97.25 85 ARG A O 1
ATOM 671 N N . GLN A 1 86 ? -11.206 -18.218 15.520 1.00 95.25 86 GLN A N 1
ATOM 672 C CA . GLN A 1 86 ? -9.920 -17.929 16.160 1.00 95.25 86 GLN A CA 1
ATOM 673 C C . GLN A 1 86 ? -9.060 -16.914 15.389 1.00 95.25 86 GLN A C 1
ATOM 675 O O . GLN A 1 86 ? -7.841 -16.896 15.539 1.00 95.25 86 GLN A O 1
ATOM 680 N N . MET A 1 87 ? -9.698 -16.053 14.595 1.00 97.81 87 MET A N 1
ATOM 681 C CA . MET A 1 87 ? -9.020 -14.983 13.876 1.00 97.81 87 MET A CA 1
ATOM 682 C C . MET A 1 87 ? -8.733 -13.805 14.815 1.00 97.81 87 MET A C 1
ATOM 684 O O . MET A 1 87 ? -9.357 -13.651 15.872 1.00 97.81 87 MET A O 1
ATOM 688 N N . ARG A 1 88 ? -7.783 -12.958 14.422 1.00 98.44 88 ARG A N 1
ATOM 689 C CA . ARG A 1 88 ? -7.354 -11.769 15.157 1.00 98.44 88 ARG A CA 1
ATOM 690 C C . ARG A 1 88 ? -7.509 -10.505 14.320 1.00 98.44 88 ARG A C 1
ATOM 692 O O . ARG A 1 88 ? -7.275 -10.537 13.120 1.00 98.44 88 ARG A O 1
ATOM 699 N N . ALA A 1 89 ? -7.889 -9.402 14.952 1.00 98.88 89 ALA A N 1
ATOM 700 C CA . ALA A 1 89 ? -8.087 -8.108 14.313 1.00 98.88 89 ALA A CA 1
ATOM 701 C C . ALA A 1 89 ? -6.941 -7.139 14.633 1.00 98.88 89 ALA A C 1
ATOM 703 O O . ALA A 1 89 ? -6.580 -6.969 15.803 1.00 98.88 89 ALA A O 1
ATOM 704 N N . VAL A 1 90 ? -6.418 -6.470 13.607 1.00 98.94 90 VAL A N 1
ATOM 705 C CA . VAL A 1 90 ? -5.735 -5.178 13.755 1.00 98.94 90 VAL A CA 1
ATOM 706 C C . VAL A 1 90 ? -6.775 -4.089 13.505 1.00 98.94 90 VAL A C 1
ATOM 708 O O . VAL A 1 90 ? -7.395 -4.047 12.442 1.00 98.94 90 VAL A O 1
ATOM 711 N N . MET A 1 91 ? -7.010 -3.255 14.515 1.00 98.88 91 MET A N 1
ATOM 712 C CA . MET A 1 91 ? -8.051 -2.231 14.533 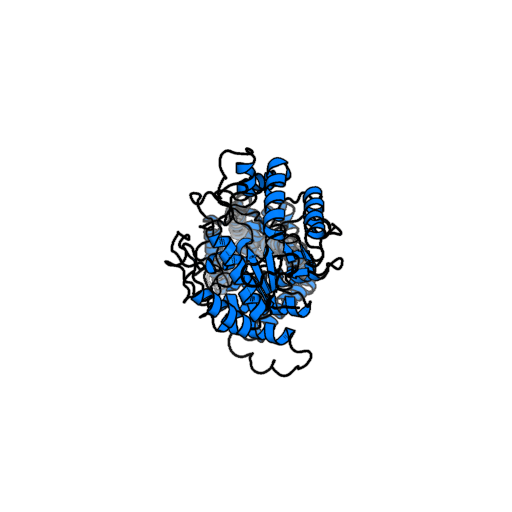1.00 98.88 91 MET A CA 1
ATOM 713 C C . MET A 1 91 ? -7.450 -0.891 14.106 1.00 98.88 91 MET A C 1
ATOM 715 O O . MET A 1 91 ? -6.895 -0.177 14.942 1.00 98.88 91 MET A O 1
ATOM 719 N N . CYS A 1 92 ? -7.555 -0.555 12.820 1.00 98.81 92 CYS A N 1
ATOM 720 C CA . CYS A 1 92 ? -7.089 0.718 12.270 1.00 98.81 92 CYS A CA 1
ATOM 721 C C . CYS A 1 92 ? -8.081 1.843 12.612 1.00 98.81 92 CYS A C 1
ATOM 723 O O . CYS A 1 92 ? -9.209 1.862 12.117 1.00 98.81 92 CYS A O 1
ATOM 725 N N . LEU A 1 93 ? -7.695 2.759 13.505 1.00 98.88 93 LEU A N 1
ATOM 726 C CA . LEU A 1 93 ? -8.619 3.711 14.143 1.00 98.88 93 LEU A CA 1
ATOM 727 C C . LEU A 1 93 ? -8.845 5.006 13.354 1.00 98.88 93 LEU A C 1
ATOM 729 O O . LEU A 1 93 ? -9.745 5.772 13.682 1.00 98.88 93 LEU A O 1
ATOM 733 N N . ASN A 1 94 ? -8.022 5.286 12.349 1.00 98.75 94 ASN A N 1
ATOM 734 C CA . ASN A 1 94 ? -8.136 6.473 11.505 1.00 98.75 94 ASN A CA 1
ATOM 735 C C . ASN A 1 94 ? -7.466 6.205 10.156 1.00 98.75 94 ASN A C 1
ATOM 737 O O . ASN A 1 94 ? -7.087 5.078 9.850 1.00 98.75 94 ASN A O 1
ATOM 741 N N . ASN A 1 95 ? -7.300 7.229 9.335 1.00 98.75 95 ASN A N 1
ATOM 742 C CA . ASN A 1 95 ? -6.676 7.108 8.034 1.00 98.75 95 ASN A CA 1
ATOM 743 C C . ASN A 1 95 ? -6.033 8.430 7.640 1.00 98.75 95 ASN A C 1
ATOM 745 O O . ASN A 1 95 ? -6.624 9.493 7.830 1.00 98.75 95 ASN A O 1
ATOM 749 N N . PHE A 1 96 ? -4.835 8.378 7.076 1.00 98.19 96 PHE A N 1
ATOM 750 C CA . PHE A 1 96 ? -4.224 9.556 6.482 1.00 98.19 96 PHE A CA 1
ATOM 751 C C . PHE A 1 96 ? -4.951 9.982 5.202 1.00 98.19 96 PHE A C 1
ATOM 753 O O . PHE A 1 96 ? -5.060 11.176 4.922 1.00 98.19 96 PHE A O 1
ATOM 760 N N . TRP A 1 97 ? -5.486 9.012 4.457 1.00 98.00 97 TRP A N 1
ATOM 761 C CA . TRP A 1 97 ? -6.184 9.217 3.194 1.00 98.00 97 TRP A CA 1
ATOM 762 C C . TRP A 1 97 ? -7.686 9.447 3.366 1.00 98.00 97 TRP A C 1
ATOM 764 O O . TRP A 1 97 ? -8.308 9.125 4.376 1.00 98.00 97 TRP A O 1
ATOM 774 N N . HIS A 1 98 ? -8.293 9.998 2.318 1.00 97.69 98 HIS A N 1
ATOM 775 C CA . HIS A 1 98 ? -9.669 10.492 2.329 1.00 97.69 98 HIS A CA 1
ATOM 776 C C . HIS A 1 98 ? -10.719 9.393 2.156 1.00 97.69 98 HIS A C 1
ATOM 778 O O . HIS A 1 98 ? -11.907 9.676 2.307 1.00 97.69 98 HIS A O 1
ATOM 784 N N . TRP A 1 99 ? -10.320 8.150 1.861 1.00 97.94 99 TRP A N 1
ATOM 785 C CA . TRP A 1 99 ? -11.275 7.090 1.540 1.00 97.94 99 TRP A CA 1
ATOM 786 C C . TRP A 1 99 ? -12.115 6.616 2.718 1.00 97.94 99 TRP A C 1
ATOM 788 O O . TRP A 1 99 ? -13.144 5.982 2.522 1.00 97.94 99 TRP A O 1
ATOM 798 N N . SER A 1 100 ? -11.749 6.976 3.941 1.00 98.44 100 SER A N 1
ATOM 799 C CA . SER A 1 100 ? -12.620 6.848 5.107 1.00 98.44 100 SER A CA 1
ATOM 800 C C . SER A 1 100 ? -12.918 8.205 5.742 1.00 98.44 100 SER A C 1
ATOM 802 O O . SER A 1 100 ? -13.301 8.236 6.895 1.00 98.44 100 SER A O 1
ATOM 804 N N . GLY A 1 101 ? -12.728 9.322 5.032 1.00 98.44 101 GLY A N 1
ATOM 805 C CA . GLY A 1 101 ? -12.709 10.672 5.604 1.00 98.44 101 GLY A CA 1
ATOM 806 C C . GLY A 1 101 ? -11.334 11.016 6.183 1.00 98.44 101 GLY A C 1
ATOM 807 O O . GLY A 1 101 ? -10.616 11.837 5.604 1.00 98.44 101 GLY A O 1
ATOM 808 N N . GLY A 1 102 ? -10.953 10.365 7.282 1.00 98.38 102 GLY A N 1
ATOM 809 C CA . GLY A 1 102 ? -9.592 10.378 7.809 1.00 98.38 102 GLY A CA 1
ATOM 810 C C . GLY A 1 102 ? -9.141 11.725 8.379 1.00 98.38 102 GLY A C 1
ATOM 811 O O . GLY A 1 102 ? -9.941 12.616 8.682 1.00 98.38 102 GLY A O 1
ATOM 812 N N . PHE A 1 103 ? -7.827 11.919 8.491 1.00 98.69 103 PHE A N 1
ATOM 813 C CA . PHE A 1 103 ? -7.203 13.132 9.035 1.00 98.69 103 PHE A CA 1
ATOM 814 C C . PHE A 1 103 ? -7.684 14.409 8.346 1.00 98.69 103 PHE A C 1
ATOM 816 O O . PHE A 1 103 ? -7.957 15.404 9.023 1.00 98.69 103 PHE A O 1
ATOM 823 N N . GLY A 1 104 ? -7.871 14.377 7.023 1.00 98.31 104 GLY A N 1
ATOM 824 C CA . GLY A 1 104 ? -8.435 15.505 6.284 1.00 98.31 104 GLY A CA 1
ATOM 825 C C . GLY A 1 104 ? -9.827 15.912 6.783 1.00 98.31 104 GLY A C 1
ATOM 826 O O . GLY A 1 104 ? -10.118 17.104 6.901 1.00 98.31 104 GLY A O 1
ATOM 827 N N . GLN A 1 105 ? -10.671 14.947 7.156 1.00 98.75 105 GLN A N 1
ATOM 828 C CA . GLN A 1 105 ? -11.999 15.223 7.701 1.00 98.75 105 GLN A CA 1
ATOM 829 C C . GLN A 1 105 ? -11.936 15.808 9.118 1.00 98.75 105 GLN A C 1
ATOM 831 O O . GLN A 1 105 ? -12.674 16.746 9.428 1.00 98.75 105 GLN A O 1
ATOM 836 N N . TYR A 1 106 ? -11.008 15.339 9.954 1.00 98.81 106 TYR A N 1
ATOM 837 C CA . TYR A 1 106 ? -10.763 15.934 11.272 1.00 98.81 106 TYR A CA 1
ATOM 838 C C . TYR A 1 106 ? -10.244 17.377 11.178 1.00 98.81 106 TYR A C 1
ATOM 840 O O . TYR A 1 106 ? -10.623 18.210 12.003 1.00 98.81 106 TYR A O 1
ATOM 848 N N . VAL A 1 107 ? -9.434 17.712 10.164 1.00 98.81 107 VAL A N 1
ATOM 849 C CA . VAL A 1 107 ? -9.014 19.101 9.889 1.00 98.81 107 VAL A CA 1
ATOM 850 C C . VAL A 1 107 ? -10.225 19.989 9.591 1.00 98.81 107 VAL A C 1
ATOM 852 O O . VAL A 1 107 ? -10.318 21.092 10.133 1.00 98.81 107 VAL A O 1
ATOM 855 N N . VAL A 1 108 ? -11.172 19.512 8.777 1.00 98.62 108 VAL A N 1
ATOM 856 C CA . VAL A 1 108 ? -12.413 20.245 8.469 1.00 98.62 108 VAL A CA 1
ATOM 857 C C . VAL A 1 108 ? -13.283 20.398 9.718 1.00 98.62 108 VAL A C 1
ATOM 859 O O . VAL A 1 108 ? -13.678 21.511 10.060 1.00 98.62 108 VAL A O 1
ATOM 862 N N . TRP A 1 109 ? -13.527 19.317 10.461 1.00 98.75 109 TRP A N 1
ATOM 863 C CA . TRP A 1 109 ? -14.324 19.355 11.693 1.00 98.75 109 TRP A CA 1
ATOM 864 C C . TRP A 1 109 ? -13.721 20.237 12.792 1.00 98.75 109 TRP A C 1
ATOM 866 O O . TRP A 1 109 ? -14.452 20.811 13.598 1.00 98.75 109 TRP A O 1
ATOM 876 N N . ALA A 1 110 ? -12.396 20.385 12.818 1.00 98.56 110 ALA A N 1
ATOM 877 C CA . ALA A 1 110 ? -11.700 21.291 13.725 1.00 98.56 110 ALA A CA 1
ATOM 878 C C . ALA A 1 110 ? -11.750 22.769 13.289 1.00 98.56 110 ALA A C 1
ATOM 880 O O . ALA A 1 110 ? -11.179 23.616 13.975 1.00 98.56 110 ALA A O 1
ATOM 881 N N . GLY A 1 111 ? -12.396 23.094 12.163 1.00 97.94 111 GLY A N 1
ATOM 882 C CA . GLY A 1 111 ? -12.433 24.447 11.601 1.00 97.94 111 GLY A CA 1
ATOM 883 C C . GLY A 1 111 ? -11.123 24.868 10.928 1.00 97.94 111 GLY A C 1
ATOM 884 O O . GLY A 1 111 ? -10.913 26.050 10.669 1.00 97.94 111 GLY A O 1
ATOM 885 N N . GLY A 1 112 ? -10.228 23.918 10.638 1.00 96.81 112 GLY A N 1
ATOM 886 C CA . GLY A 1 112 ? -8.965 24.177 9.948 1.00 96.81 112 GLY A CA 1
ATOM 887 C C . GLY A 1 112 ? -9.136 24.466 8.454 1.00 96.81 112 GLY A C 1
ATOM 888 O O . GLY A 1 112 ? -8.234 25.037 7.834 1.00 96.81 112 GLY A O 1
ATOM 889 N N . ALA A 1 113 ? -10.268 24.079 7.865 1.00 96.81 113 ALA A N 1
ATOM 890 C CA . ALA A 1 113 ? -10.637 24.366 6.483 1.00 96.81 113 ALA A CA 1
ATOM 891 C C . ALA A 1 113 ? -12.141 24.170 6.255 1.00 96.81 113 ALA A C 1
ATOM 893 O O . ALA A 1 113 ? -12.804 23.482 7.024 1.00 96.81 113 ALA A O 1
ATOM 894 N N . ASN A 1 114 ? -12.657 24.728 5.156 1.00 95.06 114 ASN A N 1
ATOM 895 C CA . ASN A 1 114 ? -14.065 24.578 4.773 1.00 95.06 114 ASN A CA 1
ATOM 896 C C . ASN A 1 114 ? -14.358 23.266 4.025 1.00 95.06 114 ASN A C 1
ATOM 898 O O . ASN A 1 114 ? -15.503 22.837 3.987 1.00 95.06 114 ASN A O 1
ATOM 902 N N . SER A 1 115 ? -13.356 22.666 3.379 1.00 95.44 115 SER A N 1
ATOM 903 C CA . SER A 1 115 ? -13.499 21.422 2.610 1.00 95.44 115 SER A CA 1
ATOM 904 C C . SER A 1 115 ? -12.153 20.714 2.470 1.00 95.44 115 SER A C 1
ATOM 906 O O . SER A 1 115 ? -11.100 21.328 2.674 1.00 95.44 115 SER A O 1
ATOM 908 N N . ILE A 1 116 ? -12.202 19.424 2.137 1.00 96.50 116 ILE A N 1
ATOM 909 C CA . ILE A 1 116 ? -11.024 18.616 1.823 1.00 96.50 116 ILE A CA 1
ATOM 910 C C . ILE A 1 116 ? -10.608 18.894 0.368 1.00 96.50 116 ILE A C 1
ATOM 912 O O . ILE A 1 116 ? -11.456 18.818 -0.524 1.00 96.50 116 ILE A O 1
ATOM 916 N N . PRO A 1 117 ? -9.321 19.165 0.085 1.00 94.19 117 PRO A N 1
ATOM 917 C CA . PRO A 1 117 ? -8.806 19.222 -1.277 1.00 94.19 117 PRO A CA 1
ATOM 918 C C . PRO A 1 117 ? -8.606 17.793 -1.801 1.00 94.19 117 PRO A C 1
ATOM 920 O O . PRO A 1 117 ? -7.482 17.301 -1.858 1.00 94.19 117 PRO A O 1
ATOM 923 N N . TYR A 1 118 ? -9.704 17.092 -2.108 1.00 91.31 118 TYR A N 1
ATOM 924 C CA . TYR A 1 118 ? -9.654 15.723 -2.632 1.00 91.31 118 TYR A CA 1
ATOM 925 C C . TYR A 1 118 ? -8.735 15.616 -3.853 1.00 91.31 118 TYR A C 1
ATOM 927 O O . TYR A 1 118 ? -8.604 16.600 -4.591 1.00 91.31 118 TYR A O 1
ATOM 935 N N . PRO A 1 119 ? -8.079 14.462 -4.071 1.00 75.94 119 PRO A N 1
ATOM 936 C CA . PRO A 1 119 ? -6.878 14.433 -4.887 1.00 75.94 119 PRO A CA 1
ATOM 937 C C . PRO A 1 119 ? -7.172 14.803 -6.342 1.00 75.94 119 PRO A C 1
ATOM 939 O O . PRO A 1 119 ? -7.765 14.048 -7.107 1.00 75.94 119 PRO A O 1
ATOM 942 N N . GLY A 1 120 ? -6.705 15.987 -6.722 1.00 74.69 120 GLY A N 1
ATOM 943 C CA . GLY A 1 120 ? -6.068 16.213 -8.018 1.00 74.69 120 GLY A CA 1
ATOM 944 C C . GLY A 1 120 ? -4.541 16.223 -7.880 1.00 74.69 120 GLY A C 1
ATOM 945 O O . GLY A 1 120 ? -3.841 15.745 -8.764 1.00 74.69 120 GLY A O 1
ATOM 946 N N . ASP A 1 121 ? -4.044 16.716 -6.740 1.00 86.94 121 ASP A N 1
ATOM 947 C CA . ASP A 1 121 ? -2.633 16.765 -6.355 1.00 86.94 121 ASP A CA 1
ATOM 948 C C . ASP A 1 121 ? -2.466 16.093 -4.979 1.00 86.94 121 ASP A C 1
ATOM 950 O O . ASP A 1 121 ? -2.997 16.568 -3.968 1.00 86.94 121 ASP A O 1
ATOM 954 N N . TYR A 1 122 ? -1.758 14.961 -4.955 1.00 88.19 122 TYR A N 1
ATOM 955 C CA . TYR A 1 122 ? -1.532 14.176 -3.740 1.00 88.19 122 TYR A CA 1
ATOM 956 C C . TYR A 1 122 ? -0.567 14.858 -2.763 1.00 88.19 122 TYR A C 1
ATOM 958 O O . TYR A 1 122 ? -0.744 14.702 -1.555 1.00 88.19 122 TYR A O 1
ATOM 966 N N . ASP A 1 123 ? 0.382 15.668 -3.239 1.00 89.06 123 ASP A N 1
ATOM 967 C CA . ASP A 1 123 ? 1.308 16.398 -2.367 1.00 89.06 123 ASP A CA 1
ATOM 968 C C . ASP A 1 123 ? 0.561 17.497 -1.603 1.00 89.06 123 ASP A C 1
ATOM 970 O O . ASP A 1 123 ? 0.749 17.689 -0.396 1.00 89.06 123 ASP A O 1
ATOM 974 N N . ALA A 1 124 ? -0.349 18.194 -2.293 1.00 90.50 124 ALA A N 1
ATOM 975 C CA . ALA A 1 124 ? -1.221 19.186 -1.673 1.00 90.50 124 ALA A CA 1
ATOM 976 C C . ALA A 1 124 ? -2.158 18.551 -0.632 1.00 90.50 124 ALA A C 1
ATOM 978 O O . ALA A 1 124 ? -2.346 19.111 0.454 1.00 90.50 124 ALA A O 1
ATOM 979 N N . TYR A 1 125 ? -2.716 17.373 -0.935 1.00 95.94 125 TYR A N 1
ATOM 980 C CA . TYR A 1 125 ? -3.530 16.621 0.018 1.00 95.94 125 TYR A CA 1
ATOM 981 C C . TYR A 1 125 ? -2.714 16.176 1.240 1.00 95.94 125 TYR A C 1
ATOM 983 O O . TYR A 1 125 ? -3.172 16.346 2.368 1.00 95.94 125 TYR A O 1
ATOM 991 N N . GLU A 1 126 ? -1.493 15.671 1.048 1.00 94.44 126 GLU A N 1
ATOM 992 C CA . GLU A 1 126 ? -0.621 15.234 2.143 1.00 94.44 126 GLU A CA 1
ATOM 993 C C . GLU A 1 126 ? -0.308 16.390 3.105 1.00 94.44 126 GLU A C 1
ATOM 995 O O . GLU A 1 126 ? -0.436 16.248 4.325 1.00 94.44 126 GLU A O 1
ATOM 1000 N N . LEU A 1 127 ? 0.042 17.565 2.569 1.00 94.88 127 LEU A N 1
ATOM 1001 C CA . LEU A 1 127 ? 0.258 18.771 3.374 1.00 94.88 127 LEU A CA 1
ATOM 1002 C C . LEU A 1 127 ? -1.011 19.195 4.119 1.00 94.88 127 LEU A C 1
ATOM 1004 O O . LEU A 1 127 ? -0.933 19.627 5.267 1.00 94.88 127 LEU A O 1
ATOM 1008 N N . PHE A 1 128 ? -2.177 19.066 3.485 1.00 97.56 128 PHE A N 1
ATOM 1009 C CA . PHE A 1 128 ? -3.457 19.377 4.106 1.00 97.56 128 PHE A CA 1
ATOM 1010 C C . PHE A 1 128 ? -3.791 18.422 5.258 1.00 97.56 128 PHE A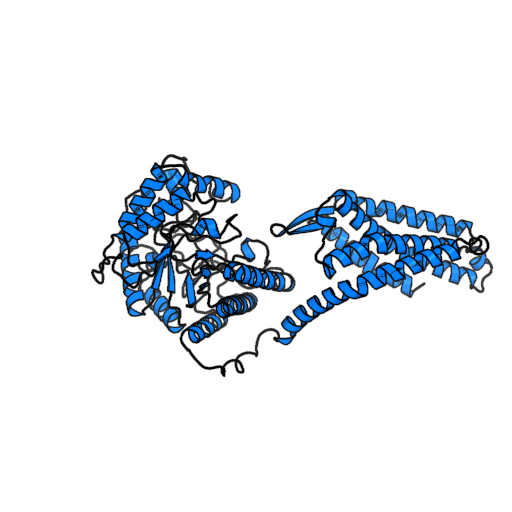 C 1
ATOM 1012 O O . PHE A 1 128 ? -4.099 18.889 6.355 1.00 97.56 128 PHE A O 1
ATOM 1019 N N . ALA A 1 129 ? -3.715 17.110 5.029 1.00 98.06 129 ALA A N 1
ATOM 1020 C CA . ALA A 1 129 ? -4.038 16.086 6.018 1.00 98.06 129 ALA A CA 1
ATOM 1021 C C . ALA A 1 129 ? -3.089 16.153 7.225 1.00 98.06 129 ALA A C 1
ATOM 1023 O O . ALA A 1 129 ? -3.541 16.067 8.367 1.00 98.06 129 ALA A O 1
ATOM 1024 N N . ALA A 1 130 ? -1.798 16.426 7.002 1.00 97.12 130 ALA A N 1
ATOM 1025 C CA . ALA A 1 130 ? -0.807 16.575 8.070 1.00 97.12 130 ALA A CA 1
ATOM 1026 C C . ALA A 1 130 ? -1.100 17.736 9.046 1.00 97.12 130 ALA A C 1
ATOM 1028 O O . ALA A 1 130 ? -0.637 17.709 10.187 1.00 97.12 130 ALA A O 1
ATOM 1029 N N . ARG A 1 131 ? -1.932 18.722 8.669 1.00 98.12 131 ARG A N 1
ATOM 1030 C CA . ARG A 1 131 ? -2.389 19.781 9.596 1.00 98.12 131 ARG A CA 1
ATOM 1031 C C . ARG A 1 131 ? -3.190 19.229 10.772 1.00 98.12 131 ARG A C 1
ATOM 1033 O O . ARG A 1 131 ? -3.327 19.914 11.782 1.00 98.12 131 ARG A O 1
ATOM 1040 N N . PHE A 1 132 ? -3.697 17.998 10.673 1.00 98.75 132 PHE A N 1
ATOM 1041 C CA . PHE A 1 132 ? -4.325 17.284 11.780 1.00 98.75 132 PHE A CA 1
ATOM 1042 C C . PHE A 1 132 ? -3.474 17.346 13.058 1.00 98.75 132 PHE A C 1
ATOM 1044 O O . PHE A 1 132 ? -3.996 17.672 14.124 1.00 98.75 132 PHE A O 1
ATOM 1051 N N . TYR A 1 133 ? -2.159 17.129 12.945 1.00 97.50 133 TYR A N 1
ATOM 1052 C CA . TYR A 1 133 ? -1.252 17.121 14.096 1.00 97.50 133 TYR A CA 1
ATOM 1053 C C . TYR A 1 133 ? -1.080 18.501 14.751 1.00 97.50 133 TYR A C 1
ATOM 1055 O O . TYR A 1 133 ? -0.678 18.591 15.910 1.00 97.50 133 TYR A O 1
ATOM 1063 N N . GLU A 1 134 ? -1.344 19.578 14.009 1.00 96.31 134 GLU A N 1
ATOM 1064 C CA . GLU A 1 134 ? -1.144 20.966 14.440 1.00 96.31 134 GLU A CA 1
ATOM 1065 C C . GLU A 1 134 ? -2.392 21.568 15.090 1.00 96.31 134 GLU A C 1
ATOM 1067 O O . GLU A 1 134 ? -2.309 22.616 15.730 1.00 96.31 134 GLU A O 1
ATOM 1072 N N . LEU A 1 135 ? -3.552 20.927 14.923 1.00 98.12 135 LEU A N 1
ATOM 1073 C CA . LEU A 1 135 ? -4.841 21.413 15.400 1.00 98.12 135 LEU A CA 1
ATOM 1074 C C . LEU A 1 135 ? -5.233 20.671 16.687 1.00 98.12 135 LEU A C 1
ATOM 1076 O O . LEU A 1 135 ? -5.717 19.539 16.611 1.00 98.12 135 LEU A O 1
ATOM 1080 N N . PRO A 1 136 ? -5.132 21.301 17.878 1.00 98.25 136 PRO A N 1
ATOM 1081 C CA . PRO A 1 136 ? -5.469 20.639 19.140 1.00 98.25 136 PRO A CA 1
ATOM 1082 C C . PRO A 1 136 ? -6.896 20.091 19.158 1.00 98.25 136 PRO A C 1
ATOM 1084 O O . PRO A 1 136 ? -7.138 19.013 19.691 1.00 98.25 136 PRO A O 1
ATOM 1087 N N . ARG A 1 137 ? -7.833 20.799 18.513 1.00 98.62 137 ARG A N 1
ATOM 1088 C CA . ARG A 1 137 ? -9.221 20.352 18.383 1.00 98.62 137 ARG A CA 1
ATOM 1089 C C . ARG A 1 137 ? -9.352 19.088 17.529 1.00 98.62 137 ARG A C 1
ATOM 1091 O O . ARG A 1 137 ? -10.156 18.231 17.868 1.00 98.62 137 ARG A O 1
ATOM 1098 N N . ALA A 1 138 ? -8.573 18.945 16.456 1.00 98.75 138 ALA A N 1
ATOM 1099 C CA . ALA A 1 138 ? -8.603 17.745 15.618 1.00 98.75 138 ALA A CA 1
ATOM 1100 C C . ALA A 1 138 ? -8.109 16.520 16.406 1.00 98.75 138 ALA A C 1
ATOM 1102 O O . ALA A 1 138 ? -8.780 15.489 16.438 1.00 98.75 138 ALA A O 1
ATOM 1103 N N . VAL A 1 139 ? -6.993 16.677 17.126 1.00 98.62 139 VAL A N 1
ATOM 1104 C CA . VAL A 1 139 ? -6.440 15.642 18.014 1.00 98.62 139 VAL A CA 1
ATOM 1105 C C . VAL A 1 139 ? -7.410 15.293 19.149 1.00 98.62 139 VAL A C 1
ATOM 1107 O O . VAL A 1 139 ? -7.586 14.119 19.461 1.00 98.62 139 VAL A O 1
ATOM 1110 N N . GLU A 1 140 ? -8.076 16.282 19.751 1.00 98.75 140 GLU A N 1
ATOM 1111 C CA . GLU A 1 140 ? -9.095 16.059 20.786 1.00 98.75 140 GLU A CA 1
ATOM 1112 C C . GLU A 1 140 ? -10.275 15.235 20.253 1.00 98.75 140 GLU A C 1
ATOM 1114 O O . GLU A 1 140 ? -10.677 14.254 20.880 1.00 98.75 140 GLU A O 1
ATOM 1119 N N . LEU A 1 141 ? -10.810 15.599 19.083 1.00 98.81 141 LEU A N 1
ATOM 1120 C CA . LEU A 1 141 ? -11.894 14.855 18.442 1.00 98.81 141 LEU A CA 1
ATOM 1121 C C . LEU A 1 141 ? -11.487 13.402 18.171 1.00 98.81 141 LEU A C 1
ATOM 1123 O O . LEU A 1 141 ? -12.270 12.493 18.444 1.00 98.81 141 LEU A O 1
ATOM 1127 N N . PHE A 1 142 ? -10.259 13.171 17.705 1.00 98.81 142 PHE A N 1
ATOM 1128 C CA . PHE A 1 142 ? -9.768 11.816 17.479 1.00 98.81 142 PHE A CA 1
ATOM 1129 C C . PHE A 1 142 ? -9.561 11.039 18.786 1.00 98.81 142 PHE A C 1
ATOM 1131 O O . PHE A 1 142 ? -9.951 9.880 18.888 1.00 98.81 142 PHE A O 1
ATOM 1138 N N . ASN A 1 143 ? -9.042 11.672 19.839 1.00 98.75 143 ASN A N 1
ATOM 1139 C CA . ASN A 1 143 ? -8.938 11.036 21.155 1.00 98.75 143 ASN A CA 1
ATOM 1140 C C . ASN A 1 143 ? -10.318 10.662 21.725 1.00 98.75 143 ASN A C 1
ATOM 1142 O O . ASN A 1 143 ? -10.440 9.658 22.431 1.00 98.75 143 ASN A O 1
ATOM 1146 N N . ASN A 1 144 ? -11.366 11.430 21.412 1.00 98.81 144 ASN A N 1
ATOM 1147 C CA . ASN A 1 144 ? -12.743 11.070 21.756 1.00 98.81 144 ASN A CA 1
ATOM 1148 C C . ASN A 1 144 ? -13.228 9.854 20.952 1.00 98.81 144 ASN A C 1
ATOM 1150 O O . ASN A 1 144 ? -13.882 8.984 21.526 1.00 98.81 144 ASN A O 1
ATOM 1154 N N . HIS A 1 145 ? -12.867 9.759 19.668 1.00 98.75 145 HIS A N 1
ATOM 1155 C CA . HIS A 1 145 ? -13.115 8.572 18.845 1.00 98.75 145 HIS A CA 1
ATOM 1156 C C . HIS A 1 145 ? -12.434 7.324 19.417 1.00 98.75 145 HIS A C 1
ATOM 1158 O O . HIS A 1 145 ? -13.104 6.326 19.686 1.00 98.75 145 HIS A O 1
ATOM 1164 N N . ILE A 1 146 ? -11.136 7.416 19.728 1.00 98.81 146 ILE A N 1
ATOM 1165 C CA . ILE A 1 146 ? -10.375 6.348 20.391 1.00 98.81 146 ILE A CA 1
ATOM 1166 C C . ILE A 1 146 ? -11.087 5.893 21.664 1.00 98.81 146 ILE A C 1
ATOM 1168 O O . ILE A 1 146 ? -11.346 4.707 21.847 1.00 98.81 146 ILE A O 1
ATOM 1172 N N . GLN A 1 147 ? -11.423 6.829 22.556 1.00 98.75 147 GLN A N 1
ATOM 1173 C CA . GLN A 1 147 ? -12.070 6.481 23.817 1.00 98.75 147 GLN A CA 1
ATOM 1174 C C . GLN A 1 147 ? -13.427 5.811 23.617 1.00 98.75 147 GLN A C 1
ATOM 1176 O O . GLN A 1 147 ? -13.764 4.916 24.388 1.00 98.75 147 GLN A O 1
ATOM 1181 N N . PHE A 1 148 ? -14.198 6.242 22.622 1.00 98.75 148 PHE A N 1
ATOM 1182 C CA . PHE A 1 148 ? -15.502 5.669 22.324 1.00 98.75 148 PHE A CA 1
ATOM 1183 C C . PHE A 1 148 ? -15.383 4.231 21.800 1.00 98.75 148 PHE A C 1
ATOM 1185 O O . PHE A 1 148 ? -16.012 3.333 22.356 1.00 98.75 148 PHE A O 1
ATOM 1192 N N . ILE A 1 149 ? -14.540 3.998 20.787 1.00 98.75 149 ILE A N 1
ATOM 1193 C CA . ILE A 1 149 ? -14.370 2.674 20.173 1.00 98.75 149 ILE A CA 1
ATOM 1194 C C . ILE A 1 149 ? -13.702 1.695 21.137 1.00 98.75 149 ILE A C 1
ATOM 1196 O O . ILE A 1 149 ? -14.211 0.599 21.349 1.00 98.75 149 ILE A O 1
ATOM 1200 N N . VAL A 1 150 ? -12.597 2.087 21.775 1.00 98.69 150 VAL A N 1
ATOM 1201 C CA . VAL A 1 150 ? -11.827 1.185 22.646 1.00 98.69 150 VAL A CA 1
ATOM 1202 C C . VAL A 1 150 ? -12.633 0.753 23.874 1.00 98.69 150 VAL A C 1
ATOM 1204 O O . VAL A 1 150 ? -12.494 -0.381 24.322 1.00 98.69 150 VAL A O 1
ATOM 1207 N N . LYS A 1 151 ? -13.505 1.619 24.411 1.00 98.31 151 LYS A N 1
ATOM 1208 C CA . LYS A 1 151 ? -14.368 1.297 25.564 1.00 98.31 151 LYS A CA 1
ATOM 1209 C C . LYS A 1 151 ? -15.677 0.598 25.174 1.00 98.31 151 LYS A C 1
ATOM 1211 O O . LYS A 1 151 ? -16.498 0.333 26.056 1.00 98.31 151 LYS A O 1
ATOM 1216 N N . ARG A 1 152 ? -15.914 0.322 23.886 1.00 98.56 152 ARG A N 1
ATOM 1217 C CA . ARG A 1 152 ? -17.133 -0.359 23.437 1.00 98.56 152 ARG A CA 1
ATOM 1218 C C . ARG A 1 152 ? -17.196 -1.775 24.015 1.00 98.56 152 ARG A C 1
ATOM 1220 O O . ARG A 1 152 ? -16.185 -2.452 24.167 1.00 98.56 152 ARG A O 1
ATOM 1227 N N . THR A 1 153 ? -18.404 -2.227 24.345 1.00 98.81 153 THR A N 1
ATOM 1228 C CA . THR A 1 153 ? -18.684 -3.621 24.712 1.00 98.81 153 THR A CA 1
ATOM 1229 C C . THR A 1 153 ? -19.427 -4.282 23.567 1.00 98.81 153 THR A C 1
ATOM 1231 O O . THR A 1 153 ? -20.462 -3.776 23.138 1.00 98.81 153 THR A O 1
ATOM 1234 N N . ASN A 1 154 ? -18.901 -5.403 23.083 1.00 98.62 154 ASN A N 1
ATOM 1235 C CA . ASN A 1 154 ? -19.500 -6.150 21.990 1.00 98.62 154 ASN A CA 1
ATOM 1236 C C . ASN A 1 154 ? -20.865 -6.700 22.424 1.00 98.62 154 ASN A C 1
ATOM 1238 O O . ASN A 1 154 ? -20.960 -7.466 23.387 1.00 98.62 154 ASN A O 1
ATOM 1242 N N . LYS A 1 155 ? -21.937 -6.357 21.706 1.00 97.62 155 LYS A N 1
ATOM 1243 C CA . LYS A 1 155 ? -23.295 -6.746 22.114 1.00 97.62 155 LYS A CA 1
ATOM 1244 C C . LYS A 1 155 ? -23.635 -8.233 21.938 1.00 97.62 155 LYS A C 1
ATOM 1246 O O . LYS A 1 155 ? -24.639 -8.685 22.481 1.00 97.62 155 LYS A O 1
ATOM 1251 N N . TYR A 1 156 ? -22.843 -8.994 21.179 1.00 98.25 156 TYR A N 1
ATOM 1252 C CA . TYR A 1 156 ? -23.108 -10.411 20.889 1.00 98.25 156 TYR A CA 1
ATOM 1253 C C . TYR A 1 156 ? -22.550 -11.365 21.944 1.00 98.25 156 TYR A C 1
ATOM 1255 O O . TYR A 1 156 ? -23.112 -12.438 22.163 1.00 98.25 156 TYR A O 1
ATOM 1263 N N . ASN A 1 157 ? -21.448 -10.991 22.593 1.00 96.69 157 ASN A N 1
ATOM 1264 C CA . ASN A 1 157 ? -20.789 -11.805 23.619 1.00 96.69 157 ASN A CA 1
ATOM 1265 C C . ASN A 1 157 ? -20.625 -11.070 24.964 1.00 96.69 157 ASN A C 1
ATOM 1267 O O . ASN A 1 157 ? -20.183 -11.687 25.931 1.00 96.69 157 ASN A O 1
ATOM 1271 N N . ASN A 1 158 ? -21.006 -9.789 25.039 1.00 97.81 158 ASN A N 1
ATOM 1272 C CA . ASN A 1 158 ? -20.884 -8.923 26.213 1.00 97.81 158 ASN A CA 1
ATOM 1273 C C . ASN A 1 158 ? -19.438 -8.772 26.731 1.00 97.81 158 ASN A C 1
ATOM 1275 O O . ASN A 1 158 ? -19.215 -8.545 27.921 1.00 97.81 158 ASN A O 1
ATOM 1279 N N . ILE A 1 159 ? -18.449 -8.918 25.844 1.00 97.81 159 ILE A N 1
ATOM 1280 C CA . ILE A 1 159 ? -17.031 -8.723 26.148 1.00 97.81 159 ILE A CA 1
ATOM 1281 C C . ILE A 1 159 ? -16.656 -7.278 25.797 1.00 97.81 159 ILE A C 1
ATOM 1283 O O . ILE A 1 159 ? -16.947 -6.793 24.702 1.00 97.81 159 ILE A O 1
ATOM 1287 N N . SER A 1 160 ? -16.025 -6.569 26.738 1.00 98.38 160 SER A N 1
ATOM 1288 C CA . SER A 1 160 ? -15.426 -5.256 26.462 1.00 98.38 160 SER A CA 1
ATOM 1289 C C . SER A 1 160 ? -14.339 -5.405 25.403 1.00 98.38 160 SER A C 1
ATOM 1291 O O . SER A 1 160 ? -13.539 -6.330 25.497 1.00 98.38 160 SER A O 1
ATOM 1293 N N . TYR A 1 161 ? -14.231 -4.484 24.448 1.00 98.75 161 TYR A N 1
ATOM 1294 C CA . TYR A 1 161 ? -13.165 -4.511 23.441 1.00 98.75 161 TYR A CA 1
ATOM 1295 C C . TYR A 1 161 ? -11.768 -4.524 24.082 1.00 98.75 161 TYR A C 1
ATOM 1297 O O . TYR A 1 161 ? -10.876 -5.217 23.604 1.00 98.75 161 TYR A O 1
ATOM 1305 N N . THR A 1 162 ? -11.592 -3.860 25.229 1.00 98.31 162 THR A N 1
ATOM 1306 C CA . THR A 1 162 ? -10.351 -3.908 26.029 1.00 98.31 162 THR A CA 1
ATOM 1307 C C . THR A 1 162 ? -10.024 -5.293 26.599 1.00 98.31 162 THR A C 1
ATOM 1309 O O . THR A 1 162 ? -8.898 -5.541 27.017 1.00 98.31 162 THR A O 1
ATOM 1312 N N . GLU A 1 163 ? -10.988 -6.205 26.620 1.00 97.88 163 GLU A N 1
ATOM 1313 C CA . GLU A 1 163 ? -10.892 -7.561 27.165 1.00 97.88 163 GLU A CA 1
ATOM 1314 C C . GLU A 1 163 ? -11.054 -8.644 26.086 1.00 97.88 163 GLU A C 1
ATOM 1316 O O . GLU A 1 163 ? -10.931 -9.829 26.391 1.00 97.88 163 GLU A O 1
ATOM 1321 N N . ASP A 1 164 ? -11.326 -8.258 24.835 1.00 98.38 164 ASP A N 1
ATOM 1322 C CA . ASP A 1 164 ? -11.582 -9.193 23.744 1.00 98.38 164 ASP A CA 1
ATOM 1323 C C . ASP A 1 164 ? -10.259 -9.674 23.119 1.00 98.38 164 ASP A C 1
ATOM 1325 O O . ASP A 1 164 ? -9.565 -8.886 22.469 1.00 98.38 164 ASP A O 1
ATOM 1329 N N . PRO A 1 165 ? -9.890 -10.964 23.267 1.00 96.44 165 PRO A N 1
ATOM 1330 C CA . PRO A 1 165 ? -8.658 -11.503 22.692 1.00 96.44 165 PRO A CA 1
ATOM 1331 C C . PRO A 1 165 ? -8.706 -11.600 21.162 1.00 96.44 165 PRO A C 1
ATOM 1333 O O . PRO A 1 165 ? -7.687 -11.896 20.539 1.00 96.44 165 PRO A O 1
ATOM 1336 N N . THR A 1 166 ? -9.871 -11.389 20.544 1.00 98.62 166 THR A N 1
ATOM 1337 C CA . THR A 1 166 ? -10.008 -11.256 19.090 1.00 98.62 166 THR A CA 1
ATOM 1338 C C . THR A 1 166 ? -9.279 -10.016 18.595 1.00 98.62 166 THR A C 1
ATOM 1340 O O . THR A 1 166 ? -8.738 -10.038 17.497 1.00 98.62 166 THR A O 1
ATOM 1343 N N . ILE A 1 167 ? -9.187 -8.953 19.395 1.00 98.88 167 ILE A N 1
ATOM 1344 C CA . ILE A 1 167 ? -8.435 -7.753 19.033 1.00 98.88 167 ILE A CA 1
ATOM 1345 C C . ILE A 1 167 ? -6.959 -7.983 19.374 1.00 98.88 167 ILE A C 1
ATOM 1347 O O . ILE A 1 167 ? -6.578 -8.040 20.541 1.00 98.88 167 ILE A O 1
ATOM 1351 N N . MET A 1 168 ? -6.117 -8.114 18.347 1.00 98.62 168 MET A N 1
ATOM 1352 C CA . MET A 1 168 ? -4.666 -8.236 18.514 1.00 98.62 168 MET A CA 1
ATOM 1353 C C . MET A 1 168 ? -4.032 -6.878 18.805 1.00 98.62 168 MET A C 1
ATOM 1355 O O . MET A 1 168 ? -3.203 -6.774 19.713 1.00 98.62 168 MET A O 1
ATOM 1359 N N . SER A 1 169 ? -4.389 -5.854 18.026 1.00 98.81 169 SER A N 1
ATOM 1360 C CA . SER A 1 169 ? -3.756 -4.543 18.135 1.00 98.81 169 SER A CA 1
ATOM 1361 C C . SER A 1 169 ? -4.683 -3.382 17.807 1.00 98.81 169 SER A C 1
ATOM 1363 O O . SER A 1 169 ? -5.578 -3.508 16.973 1.00 98.81 169 SER A O 1
ATOM 1365 N N . TRP A 1 170 ? -4.407 -2.245 18.444 1.00 98.94 170 TRP A N 1
ATOM 1366 C CA . TRP A 1 170 ? -4.876 -0.922 18.058 1.00 98.94 170 TRP A CA 1
ATOM 1367 C C . TRP A 1 170 ? -3.821 -0.213 17.210 1.00 98.94 170 TRP A C 1
ATOM 1369 O O . TRP A 1 170 ? -2.686 -0.022 17.649 1.00 98.94 170 TRP A O 1
ATOM 1379 N N . GLU A 1 171 ? -4.206 0.215 16.020 1.00 98.88 171 GLU A N 1
ATOM 1380 C CA . GLU A 1 171 ? -3.343 0.931 15.088 1.00 98.88 171 GLU A CA 1
ATOM 1381 C C . GLU A 1 171 ? -3.821 2.381 14.971 1.00 98.88 171 GLU A C 1
ATOM 1383 O O . GLU A 1 171 ? -5.022 2.633 14.835 1.00 98.88 171 GLU A O 1
ATOM 1388 N N . LEU A 1 172 ? -2.893 3.342 15.079 1.00 98.56 172 LEU A N 1
ATOM 1389 C CA . LEU A 1 172 ? -3.238 4.768 15.115 1.00 98.56 172 LEU A CA 1
ATOM 1390 C C . LEU A 1 172 ? -4.033 5.206 13.884 1.00 98.56 172 LEU A C 1
ATOM 1392 O O . LEU A 1 172 ? -5.065 5.862 14.024 1.00 98.56 172 LEU A O 1
ATOM 1396 N N . ALA A 1 173 ? -3.521 4.900 12.697 1.00 98.75 173 ALA A N 1
ATOM 1397 C CA . ALA A 1 173 ? -4.128 5.275 11.434 1.00 98.75 173 ALA A CA 1
ATOM 1398 C C . ALA A 1 173 ? -3.524 4.455 10.299 1.00 98.75 173 ALA A C 1
ATOM 1400 O O . ALA A 1 173 ? -2.378 4.033 10.391 1.00 98.75 173 ALA A O 1
ATOM 1401 N N . ASN A 1 174 ? -4.245 4.350 9.191 1.00 98.69 174 ASN A N 1
ATOM 1402 C CA . ASN A 1 174 ? -3.671 3.883 7.941 1.00 98.69 174 ASN A CA 1
ATOM 1403 C C . ASN A 1 174 ? -2.717 4.938 7.354 1.00 98.69 174 ASN A C 1
ATOM 1405 O O . ASN A 1 174 ? -3.139 6.068 7.099 1.00 98.69 174 ASN A O 1
ATOM 1409 N N . GLU A 1 175 ? -1.459 4.556 7.135 1.00 97.62 175 GLU A N 1
ATOM 1410 C CA . GLU A 1 175 ? -0.422 5.317 6.424 1.00 97.62 175 GLU A CA 1
ATOM 1411 C C . GLU A 1 175 ? -0.190 6.769 6.909 1.00 97.62 175 GLU A C 1
ATOM 1413 O O . GLU A 1 175 ? -0.109 7.692 6.094 1.00 97.62 175 GLU A O 1
ATOM 1418 N N . PRO A 1 176 ? -0.069 7.053 8.225 1.00 96.62 176 PRO A N 1
ATOM 1419 C CA . PRO A 1 176 ? 0.171 8.410 8.696 1.00 96.62 176 PRO A CA 1
ATOM 1420 C C . PRO A 1 176 ? 1.536 8.918 8.219 1.00 96.62 176 PRO A C 1
ATOM 1422 O O . PRO A 1 176 ? 2.590 8.434 8.635 1.00 96.62 176 PRO A O 1
ATOM 1425 N N . ARG A 1 177 ? 1.518 9.958 7.380 1.00 94.12 177 ARG A N 1
ATOM 1426 C CA . ARG A 1 177 ? 2.722 10.642 6.889 1.00 94.12 177 ARG A CA 1
ATOM 1427 C C . ARG A 1 177 ? 3.026 11.902 7.685 1.00 94.12 177 ARG A C 1
ATOM 1429 O O . ARG A 1 177 ? 2.179 12.416 8.418 1.00 94.12 177 ARG A O 1
ATOM 1436 N N . ARG A 1 178 ? 4.253 12.419 7.528 1.00 89.69 178 ARG A N 1
ATOM 1437 C CA . ARG A 1 178 ? 4.752 13.644 8.199 1.00 89.69 178 ARG A CA 1
ATOM 1438 C C . ARG A 1 178 ? 4.538 13.615 9.715 1.00 89.69 178 ARG A C 1
ATOM 1440 O O . ARG A 1 178 ? 4.086 14.591 10.309 1.00 89.69 178 ARG A O 1
ATOM 1447 N N . LEU A 1 179 ? 4.849 12.469 10.316 1.00 89.81 179 LEU A N 1
ATOM 1448 C CA . LEU A 1 179 ? 4.532 12.160 11.704 1.00 89.81 179 LEU A CA 1
ATOM 1449 C C . LEU A 1 179 ? 5.022 13.232 12.675 1.00 89.81 179 LEU A C 1
ATOM 1451 O O . LEU A 1 179 ? 6.196 13.608 12.707 1.00 89.81 179 LEU A O 1
ATOM 1455 N N . ASN A 1 180 ? 4.114 13.650 13.549 1.00 94.06 180 ASN A N 1
ATOM 1456 C CA . ASN A 1 180 ? 4.463 14.373 14.756 1.00 94.06 180 ASN A CA 1
ATOM 1457 C C . ASN A 1 180 ? 4.753 13.358 15.874 1.00 94.06 180 ASN A C 1
ATOM 1459 O O . ASN A 1 180 ? 3.833 12.779 16.449 1.00 94.06 180 ASN A O 1
ATOM 1463 N N . LEU A 1 181 ? 6.032 13.143 16.196 1.00 94.50 181 LEU A N 1
ATOM 1464 C CA . LEU A 1 181 ? 6.447 12.124 17.174 1.00 94.50 181 LEU A CA 1
ATOM 1465 C C . LEU A 1 181 ? 5.899 12.373 18.591 1.00 94.50 181 LEU A C 1
ATOM 1467 O O . LEU A 1 181 ? 5.688 11.424 19.346 1.00 94.50 181 LEU A O 1
ATOM 1471 N N . THR A 1 182 ? 5.620 13.629 18.952 1.00 95.94 182 THR A N 1
ATOM 1472 C CA . THR A 1 182 ? 4.968 13.962 20.228 1.00 95.94 182 THR A CA 1
ATOM 1473 C C . THR A 1 182 ? 3.530 13.454 20.250 1.00 95.94 182 THR A C 1
ATOM 1475 O O . THR A 1 182 ? 3.116 12.846 21.237 1.00 95.94 182 THR A O 1
ATOM 1478 N N . TRP A 1 183 ? 2.783 13.660 19.160 1.00 97.44 183 TRP A N 1
ATOM 1479 C CA . TRP A 1 183 ? 1.435 13.115 18.993 1.00 97.44 183 TRP A CA 1
ATOM 1480 C C . TRP A 1 183 ? 1.453 11.585 18.991 1.00 97.44 183 TRP A C 1
ATOM 1482 O O . TRP A 1 183 ? 0.722 10.983 19.771 1.00 97.44 183 TRP A O 1
ATOM 1492 N N . VAL A 1 184 ? 2.353 10.962 18.218 1.00 97.38 184 VAL A N 1
ATOM 1493 C CA . VAL A 1 184 ? 2.515 9.497 18.189 1.00 97.38 184 VAL A CA 1
ATOM 1494 C C . VAL A 1 184 ? 2.714 8.956 19.602 1.00 97.38 184 VAL A C 1
ATOM 1496 O O . VAL A 1 184 ? 1.980 8.071 20.037 1.00 97.38 184 VAL A O 1
ATOM 1499 N N . ASN A 1 185 ? 3.664 9.511 20.359 1.00 98.12 185 ASN A N 1
ATOM 1500 C CA . ASN A 1 185 ? 3.926 9.055 21.719 1.00 98.12 185 ASN A CA 1
ATOM 1501 C C . ASN A 1 185 ? 2.717 9.263 22.645 1.00 98.12 185 ASN A C 1
ATOM 1503 O O . ASN A 1 185 ? 2.361 8.367 23.402 1.00 98.12 185 ASN A O 1
ATOM 1507 N N . HIS A 1 186 ? 2.063 10.423 22.582 1.00 98.19 186 HIS A N 1
ATOM 1508 C CA . HIS A 1 186 ? 0.903 10.707 23.425 1.00 98.19 186 HIS A CA 1
ATOM 1509 C C . HIS A 1 186 ? -0.261 9.750 23.134 1.00 98.19 186 HIS A C 1
ATOM 1511 O O . HIS A 1 186 ? -0.820 9.151 24.053 1.00 98.19 186 HIS A O 1
ATOM 1517 N N . THR A 1 187 ? -0.624 9.588 21.862 1.00 98.25 187 THR A N 1
ATOM 1518 C CA . THR A 1 187 ? -1.808 8.826 21.455 1.00 98.25 187 THR A CA 1
ATOM 1519 C C . THR A 1 187 ? -1.593 7.319 21.599 1.00 98.25 187 THR A C 1
ATOM 1521 O O . THR A 1 187 ? -2.497 6.615 22.045 1.00 98.25 187 THR A O 1
ATOM 1524 N N . THR A 1 188 ? -0.384 6.812 21.338 1.00 98.50 188 THR A N 1
ATOM 1525 C CA . THR A 1 188 ? -0.060 5.396 21.607 1.00 98.50 188 THR A CA 1
ATOM 1526 C C . THR A 1 188 ? -0.078 5.088 23.104 1.00 98.50 188 THR A C 1
ATOM 1528 O O . THR A 1 188 ? -0.621 4.063 23.515 1.00 98.50 188 THR A O 1
ATOM 1531 N N . CYS A 1 189 ? 0.429 5.990 23.951 1.00 98.44 189 CYS A N 1
ATOM 1532 C CA . CYS A 1 189 ? 0.352 5.809 25.400 1.00 98.44 189 CYS A CA 1
ATOM 1533 C C . CYS A 1 189 ? -1.077 5.929 25.947 1.00 98.44 189 CYS A C 1
ATOM 1535 O O . CYS A 1 189 ? -1.420 5.207 26.884 1.00 98.44 189 CYS A O 1
ATOM 1537 N N . LEU A 1 190 ? -1.936 6.760 25.343 1.00 98.62 190 LEU A N 1
ATOM 1538 C CA . LEU A 1 190 ? -3.372 6.766 25.637 1.00 98.62 190 LEU A CA 1
ATOM 1539 C C . LEU A 1 190 ? -4.000 5.395 25.338 1.00 98.62 190 LEU A C 1
ATOM 1541 O O . LEU A 1 190 ? -4.696 4.848 26.192 1.00 98.62 190 LEU A O 1
ATOM 1545 N N . LEU A 1 191 ? -3.725 4.809 24.167 1.00 98.69 191 LEU A N 1
ATOM 1546 C CA . LEU A 1 191 ? -4.207 3.467 23.816 1.00 98.69 191 LEU A CA 1
ATOM 1547 C C . LEU A 1 191 ? -3.722 2.412 24.813 1.00 98.69 191 LEU A C 1
ATOM 1549 O O . LEU A 1 191 ? -4.528 1.625 25.303 1.00 98.69 191 LEU A O 1
ATOM 1553 N N . LYS A 1 192 ? -2.439 2.445 25.192 1.00 97.88 192 LYS A N 1
ATOM 1554 C CA . LYS A 1 192 ? -1.887 1.544 26.214 1.00 97.88 192 LYS A CA 1
ATOM 1555 C C . LYS A 1 192 ? -2.526 1.705 27.585 1.00 97.88 192 LYS A C 1
ATOM 1557 O O . LYS A 1 192 ? -2.710 0.713 28.284 1.00 97.88 192 LYS A O 1
ATOM 1562 N N . GLN A 1 193 ? -2.882 2.926 27.973 1.00 98.31 193 GLN A N 1
ATOM 1563 C CA . GLN A 1 193 ? -3.595 3.171 29.222 1.00 98.31 193 GLN A CA 1
ATOM 1564 C C . GLN A 1 193 ? -5.025 2.614 29.182 1.00 98.31 193 GLN A C 1
ATOM 1566 O O . GLN A 1 193 ? -5.497 2.069 30.178 1.00 98.31 193 GLN A O 1
ATOM 1571 N N . LEU A 1 194 ? -5.720 2.764 28.051 1.00 98.44 194 LEU A N 1
ATOM 1572 C CA . LEU A 1 194 ? -7.104 2.316 27.886 1.00 98.44 194 LEU A CA 1
ATOM 1573 C C . LEU A 1 194 ? -7.219 0.795 27.724 1.00 98.44 194 LEU A C 1
ATOM 1575 O O . LEU A 1 194 ? -8.142 0.192 28.263 1.00 98.44 194 LEU A O 1
ATOM 1579 N N . ALA A 1 195 ? -6.291 0.190 26.987 1.00 98.12 195 ALA A N 1
ATOM 1580 C CA . ALA A 1 195 ? -6.322 -1.205 26.569 1.00 98.12 195 ALA A CA 1
ATOM 1581 C C . ALA A 1 195 ? -4.951 -1.875 26.800 1.00 98.12 195 ALA A C 1
ATOM 1583 O O . ALA A 1 195 ? -4.250 -2.224 25.848 1.00 98.12 195 ALA A O 1
ATOM 1584 N N . PRO A 1 196 ? -4.533 -2.065 28.068 1.00 97.12 196 PRO A N 1
ATOM 1585 C CA . PRO A 1 196 ? -3.180 -2.520 28.406 1.00 97.12 196 PRO A CA 1
ATOM 1586 C C . PRO A 1 196 ? -2.866 -3.961 27.974 1.00 97.12 196 PRO A C 1
ATOM 1588 O O . PRO A 1 196 ? -1.710 -4.376 28.049 1.00 97.12 196 PRO A O 1
ATOM 1591 N N . LYS A 1 197 ? -3.874 -4.739 27.556 1.00 97.19 197 LYS A N 1
ATOM 1592 C CA . LYS A 1 197 ? -3.727 -6.142 27.133 1.00 97.19 197 LYS A CA 1
ATOM 1593 C C . LYS A 1 197 ? -3.441 -6.290 25.639 1.00 97.19 197 LYS A C 1
ATOM 1595 O O . LYS A 1 197 ? -2.896 -7.313 25.235 1.00 97.19 197 LYS A O 1
ATOM 1600 N N . GLN A 1 198 ? -3.807 -5.293 24.838 1.00 98.44 198 GLN A N 1
ATOM 1601 C CA . GLN A 1 198 ? -3.650 -5.291 23.390 1.00 98.44 198 GLN A CA 1
ATOM 1602 C C . GLN A 1 198 ? -2.321 -4.652 22.982 1.00 98.44 198 GLN A C 1
ATOM 1604 O O . GLN A 1 198 ? -1.734 -3.826 23.696 1.00 98.44 198 GLN A O 1
ATOM 1609 N N . LEU A 1 199 ? -1.846 -5.031 21.798 1.00 98.81 199 LEU A N 1
ATOM 1610 C CA . LEU A 1 199 ? -0.705 -4.380 21.168 1.00 98.81 199 LEU A CA 1
ATOM 1611 C C . LEU A 1 199 ? -1.117 -3.017 20.594 1.00 98.81 199 LEU A C 1
ATOM 1613 O O . LEU A 1 199 ? -2.286 -2.778 20.291 1.00 98.81 199 LEU A O 1
ATOM 1617 N N . VAL A 1 200 ? -0.156 -2.129 20.395 1.00 98.88 200 VAL A N 1
ATOM 1618 C CA . VAL A 1 200 ? -0.330 -0.809 19.796 1.00 98.88 200 VAL A CA 1
ATOM 1619 C C . VAL A 1 200 ? 0.744 -0.597 18.736 1.00 98.88 200 VAL A C 1
ATOM 1621 O O . VAL A 1 200 ? 1.926 -0.858 18.979 1.00 98.88 200 VAL A O 1
ATOM 1624 N N . THR A 1 201 ? 0.340 -0.100 17.570 1.00 98.56 201 THR A N 1
ATOM 1625 C CA . THR A 1 201 ? 1.250 0.268 16.479 1.00 98.56 201 THR A CA 1
ATOM 1626 C C . THR A 1 201 ? 0.824 1.567 15.788 1.00 98.56 201 THR A C 1
ATOM 1628 O O . THR A 1 201 ? -0.166 2.195 16.169 1.00 98.56 201 THR A O 1
ATOM 1631 N N . THR A 1 202 ? 1.614 2.007 14.811 1.00 97.19 202 THR A N 1
ATOM 1632 C CA . THR A 1 202 ? 1.449 3.278 14.101 1.00 97.19 202 THR A CA 1
ATOM 1633 C C . THR A 1 202 ? 0.627 3.148 12.821 1.00 97.19 202 THR A C 1
ATOM 1635 O O . THR A 1 202 ? -0.243 3.991 12.622 1.00 97.19 202 THR A O 1
ATOM 1638 N N . GLY A 1 203 ? 0.882 2.129 11.992 1.00 97.56 203 GLY A N 1
ATOM 1639 C CA . GLY A 1 203 ? 0.296 1.990 10.651 1.00 97.56 203 GLY A CA 1
ATOM 1640 C C . GLY A 1 203 ? 1.121 2.626 9.520 1.00 97.56 203 GLY A C 1
ATOM 1641 O O . GLY A 1 203 ? 0.583 2.983 8.476 1.00 97.56 203 GLY A O 1
ATOM 1642 N N . VAL A 1 204 ? 2.412 2.884 9.756 1.00 95.75 204 VAL A N 1
ATOM 1643 C CA . VAL A 1 204 ? 3.300 3.639 8.851 1.00 95.75 204 VAL A CA 1
ATOM 1644 C C . VAL A 1 204 ? 3.788 2.773 7.688 1.00 95.75 204 VAL A C 1
ATOM 1646 O O . VAL A 1 204 ? 4.142 1.615 7.865 1.00 95.75 204 VAL A O 1
ATOM 1649 N N . GLU A 1 205 ? 3.911 3.364 6.497 1.00 94.06 205 GLU A N 1
ATOM 1650 C CA . GLU A 1 205 ? 4.322 2.650 5.271 1.00 94.06 205 GLU A CA 1
ATOM 1651 C C . GLU A 1 205 ? 5.793 2.201 5.261 1.00 94.06 205 GLU A C 1
ATOM 1653 O O . GLU A 1 205 ? 6.203 1.421 4.407 1.00 94.06 205 GLU A O 1
ATOM 1658 N N . GLY A 1 206 ?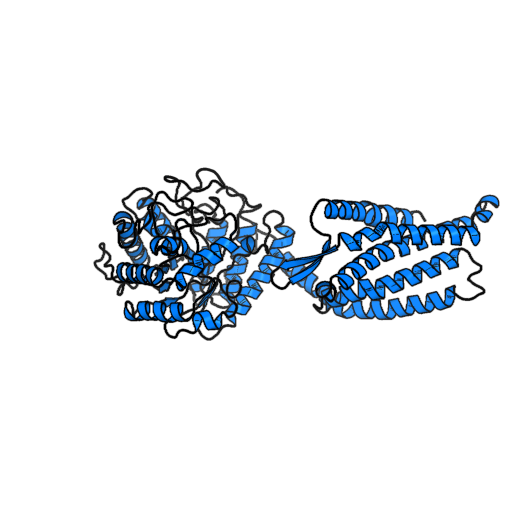 6.607 2.688 6.194 1.00 91.38 206 GLY A N 1
ATOM 1659 C CA . GLY A 1 206 ? 8.025 2.368 6.310 1.00 91.38 206 GLY A CA 1
ATOM 1660 C C . GLY A 1 206 ? 8.943 3.481 5.808 1.00 91.38 206 GLY A C 1
ATOM 1661 O O . GLY A 1 206 ? 8.602 4.665 5.795 1.00 91.38 206 GLY A O 1
ATOM 1662 N N . SER A 1 207 ? 10.157 3.112 5.400 1.00 84.69 207 SER A N 1
ATOM 1663 C CA . SER A 1 207 ? 11.225 4.066 5.049 1.00 84.69 207 SER A CA 1
ATOM 1664 C C . SER A 1 207 ? 10.984 4.904 3.783 1.00 84.69 207 SER A C 1
ATOM 1666 O O . SER A 1 207 ? 11.803 5.764 3.467 1.00 84.69 207 SER A O 1
ATOM 1668 N N . ILE A 1 208 ? 9.882 4.684 3.055 1.00 81.94 208 ILE A N 1
ATOM 1669 C CA . ILE A 1 208 ? 9.500 5.537 1.916 1.00 81.94 208 ILE A CA 1
ATOM 1670 C C . ILE A 1 208 ? 8.756 6.782 2.383 1.00 81.94 208 ILE A C 1
ATOM 1672 O O . ILE A 1 208 ? 9.045 7.877 1.907 1.00 81.94 208 ILE A O 1
ATOM 1676 N N . SER A 1 209 ? 7.829 6.637 3.329 1.00 76.31 209 SER A N 1
ATOM 1677 C CA . SER A 1 209 ? 7.089 7.774 3.880 1.00 76.31 209 SER A CA 1
ATOM 1678 C C . SER A 1 209 ? 7.805 8.428 5.064 1.00 76.31 209 SER A C 1
ATOM 1680 O O . SER A 1 209 ? 7.458 9.543 5.465 1.00 76.31 209 SER A O 1
ATOM 1682 N N . SER A 1 210 ? 8.846 7.775 5.595 1.00 75.50 210 SER A N 1
ATOM 1683 C CA . SER A 1 210 ? 9.608 8.254 6.741 1.00 75.50 210 SER A CA 1
ATOM 1684 C C . SER A 1 210 ? 11.096 8.445 6.482 1.00 75.50 210 SER A C 1
ATOM 1686 O O . SER A 1 210 ? 11.794 7.587 5.947 1.00 75.50 210 SER A O 1
ATOM 1688 N N . LYS A 1 211 ? 11.620 9.557 7.006 1.00 71.50 211 LYS A N 1
ATOM 1689 C CA . LYS A 1 211 ? 13.060 9.842 7.052 1.00 71.50 211 LYS A CA 1
ATOM 1690 C C . LYS A 1 211 ? 13.806 8.989 8.084 1.00 71.50 211 LYS A C 1
ATOM 1692 O O . LYS A 1 211 ? 15.030 8.905 8.008 1.00 71.50 211 LYS A O 1
ATOM 1697 N N . ASN A 1 212 ? 13.114 8.428 9.080 1.00 85.62 212 ASN A N 1
ATOM 1698 C CA . ASN A 1 212 ? 13.729 7.622 10.131 1.00 85.62 212 ASN A CA 1
ATOM 1699 C C . ASN A 1 212 ? 12.724 6.625 10.731 1.00 85.62 212 ASN A C 1
ATOM 1701 O O . ASN A 1 212 ? 12.067 6.910 11.731 1.00 85.62 212 ASN A O 1
ATOM 1705 N N . PHE A 1 213 ? 12.700 5.427 10.150 1.00 90.81 213 PHE A N 1
ATOM 1706 C CA . PHE A 1 213 ? 11.850 4.312 10.567 1.00 90.81 213 PHE A CA 1
ATOM 1707 C C . PHE A 1 213 ? 11.952 3.970 12.065 1.00 90.81 213 PHE A C 1
ATOM 1709 O O . PHE A 1 213 ? 10.944 3.684 12.712 1.00 90.81 213 PHE A O 1
ATOM 1716 N N . SER A 1 214 ? 13.158 4.034 12.644 1.00 91.38 214 SER A N 1
ATOM 1717 C CA . SER A 1 214 ? 13.361 3.772 14.074 1.00 91.38 214 SER A CA 1
ATOM 1718 C C . SER A 1 214 ? 12.698 4.832 14.953 1.00 91.38 214 SER A C 1
ATOM 1720 O O . SER A 1 214 ? 12.143 4.494 15.997 1.00 91.38 214 SER A O 1
ATOM 1722 N N . ASN A 1 215 ? 12.724 6.104 14.541 1.00 91.50 215 ASN A N 1
ATOM 1723 C CA . ASN A 1 215 ? 12.134 7.194 15.320 1.00 91.50 215 ASN A CA 1
ATOM 1724 C C . ASN A 1 215 ? 10.606 7.136 15.348 1.00 91.50 215 ASN A C 1
ATOM 1726 O O . ASN A 1 215 ? 10.020 7.413 16.395 1.00 91.50 215 ASN A O 1
ATOM 1730 N N . ASP A 1 216 ? 9.968 6.742 14.246 1.00 91.88 216 ASP A N 1
ATOM 1731 C CA . ASP A 1 216 ? 8.504 6.614 14.182 1.00 91.88 216 ASP A CA 1
ATOM 1732 C C . ASP A 1 216 ? 7.978 5.596 15.192 1.00 91.88 216 ASP A C 1
ATOM 1734 O O . ASP A 1 216 ? 6.882 5.736 15.732 1.00 91.88 216 ASP A O 1
ATOM 1738 N N . HIS A 1 217 ? 8.808 4.599 15.497 1.00 95.25 217 HIS A N 1
ATOM 1739 C CA . HIS A 1 217 ? 8.498 3.510 16.407 1.00 95.25 217 HIS A CA 1
ATOM 1740 C C . HIS A 1 217 ? 9.219 3.634 17.754 1.00 95.25 217 HIS A C 1
ATOM 1742 O O . HIS A 1 217 ? 9.185 2.694 18.545 1.00 95.25 217 HIS A O 1
ATOM 1748 N N . ALA A 1 218 ? 9.851 4.771 18.065 1.00 94.56 218 ALA A N 1
ATOM 1749 C CA . ALA A 1 218 ? 10.674 4.919 19.269 1.00 94.56 218 ALA A CA 1
ATOM 1750 C C . ALA A 1 218 ? 9.866 4.998 20.576 1.00 94.56 218 ALA A C 1
ATOM 1752 O O . ALA A 1 218 ? 10.413 4.733 21.648 1.00 94.56 218 ALA A O 1
ATOM 1753 N N . SER A 1 219 ? 8.573 5.347 20.521 1.00 97.06 219 SER A N 1
ATOM 1754 C CA . SER A 1 219 ? 7.736 5.416 21.727 1.00 97.06 219 SER A CA 1
ATOM 1755 C C . SER A 1 219 ? 7.712 4.064 22.455 1.00 97.06 219 SER A C 1
ATOM 1757 O O . SER A 1 219 ? 7.490 3.035 21.813 1.00 97.06 219 SER A O 1
ATOM 1759 N N . PRO A 1 220 ? 7.872 4.018 23.790 1.00 96.81 220 PRO A N 1
ATOM 1760 C CA . PRO A 1 220 ? 7.762 2.771 24.548 1.00 96.81 220 PRO A CA 1
ATOM 1761 C C . PRO A 1 220 ? 6.341 2.185 24.535 1.00 96.81 220 PRO A C 1
ATOM 1763 O O . PRO A 1 220 ? 6.160 1.030 24.902 1.00 96.81 220 PRO A O 1
ATOM 1766 N N . CYS A 1 221 ? 5.340 2.965 24.117 1.00 98.06 221 CYS A N 1
ATOM 1767 C CA . CYS A 1 221 ? 3.945 2.542 24.036 1.00 98.06 221 CYS A CA 1
ATOM 1768 C C . CYS A 1 221 ? 3.586 1.864 22.703 1.00 98.06 221 CYS A C 1
ATOM 1770 O O . CYS A 1 221 ? 2.450 1.437 22.540 1.00 98.06 221 CYS A O 1
ATOM 1772 N N . ILE A 1 222 ? 4.538 1.755 21.770 1.00 98.62 222 ILE A N 1
ATOM 1773 C CA . ILE A 1 222 ? 4.414 0.991 20.519 1.00 98.62 222 ILE A CA 1
ATOM 1774 C C . ILE A 1 222 ? 5.032 -0.396 20.730 1.00 98.62 222 ILE A C 1
ATOM 1776 O O . ILE A 1 222 ? 6.184 -0.472 21.157 1.00 98.62 222 ILE A O 1
ATOM 1780 N N . ASP A 1 223 ? 4.337 -1.482 20.395 1.00 98.75 223 ASP A N 1
ATOM 1781 C CA . ASP A 1 223 ? 4.852 -2.848 20.608 1.00 98.75 223 ASP A CA 1
ATOM 1782 C C . ASP A 1 223 ? 5.519 -3.458 19.378 1.00 98.75 223 ASP A C 1
ATOM 1784 O O . ASP A 1 223 ? 6.414 -4.288 19.515 1.00 98.75 223 ASP A O 1
ATOM 1788 N N . TYR A 1 224 ? 5.086 -3.066 18.182 1.00 98.56 224 TYR A N 1
ATOM 1789 C CA . TYR A 1 224 ? 5.645 -3.537 16.918 1.00 98.56 224 TYR A CA 1
ATOM 1790 C C . TYR A 1 224 ? 5.605 -2.429 15.869 1.00 98.56 224 TYR A C 1
ATOM 1792 O O . TYR A 1 224 ? 4.842 -1.470 15.994 1.00 98.56 224 TYR A O 1
ATOM 1800 N N . ALA A 1 225 ? 6.459 -2.556 14.863 1.00 97.75 225 ALA A N 1
ATOM 1801 C CA . ALA A 1 225 ? 6.586 -1.620 13.763 1.00 97.75 225 ALA A CA 1
ATOM 1802 C C . ALA A 1 225 ? 5.940 -2.173 12.493 1.00 97.75 225 ALA A C 1
ATOM 1804 O O . ALA A 1 225 ? 5.879 -3.389 12.294 1.00 97.75 225 ALA A O 1
ATOM 1805 N N . THR A 1 226 ? 5.465 -1.284 11.632 1.00 98.00 226 THR A N 1
ATOM 1806 C CA . THR A 1 226 ? 4.799 -1.673 10.389 1.00 98.00 226 THR A CA 1
ATOM 1807 C C . THR A 1 226 ? 5.465 -1.034 9.191 1.00 98.00 226 THR A C 1
ATOM 1809 O O . THR A 1 226 ? 6.145 -0.019 9.316 1.00 98.00 226 THR A O 1
ATOM 1812 N N . PHE A 1 227 ? 5.363 -1.704 8.050 1.00 98.38 227 PHE A N 1
ATOM 1813 C CA . PHE A 1 227 ? 5.777 -1.174 6.759 1.00 98.38 227 PHE A CA 1
ATOM 1814 C C . PHE A 1 227 ? 4.885 -1.755 5.666 1.00 98.38 227 PHE A C 1
ATOM 1816 O O . PHE A 1 227 ? 4.323 -2.842 5.825 1.00 98.38 227 PHE A O 1
ATOM 1823 N N . HIS A 1 228 ? 4.739 -1.017 4.574 1.00 98.50 228 HIS A N 1
ATOM 1824 C CA . HIS A 1 228 ? 3.887 -1.343 3.434 1.00 98.50 228 HIS A CA 1
ATOM 1825 C C . HIS A 1 228 ? 4.762 -1.521 2.186 1.00 98.50 228 HIS A C 1
ATOM 1827 O O . HIS A 1 228 ? 5.934 -1.148 2.189 1.00 98.50 228 HIS A O 1
ATOM 1833 N N . LEU A 1 229 ? 4.243 -2.109 1.110 1.00 98.44 229 LEU A N 1
ATOM 1834 C CA . LEU A 1 229 ? 4.997 -2.340 -0.122 1.00 98.44 229 LEU A CA 1
ATOM 1835 C C . LEU A 1 229 ? 4.123 -2.115 -1.361 1.00 98.44 229 LEU A C 1
ATOM 1837 O O . LEU A 1 229 ? 3.450 -3.026 -1.843 1.00 98.44 229 LEU A O 1
ATOM 1841 N N . TRP A 1 230 ? 4.217 -0.906 -1.917 1.00 98.06 230 TRP A N 1
ATOM 1842 C CA . TRP A 1 230 ? 3.401 -0.439 -3.037 1.00 98.06 230 TRP A CA 1
ATOM 1843 C C . TRP A 1 230 ? 4.208 -0.183 -4.311 1.00 98.06 230 TRP A C 1
ATOM 1845 O O . TRP A 1 230 ? 4.248 0.923 -4.847 1.00 98.06 230 TRP A O 1
ATOM 1855 N N . VAL A 1 231 ? 4.856 -1.228 -4.836 1.00 97.62 231 VAL A N 1
ATOM 1856 C CA . VAL A 1 231 ? 5.759 -1.111 -6.002 1.00 97.62 231 VAL A CA 1
ATOM 1857 C C . VAL A 1 231 ? 5.092 -0.505 -7.244 1.00 97.62 231 VAL A C 1
ATOM 1859 O O . VAL A 1 231 ? 5.772 0.154 -8.028 1.00 97.62 231 VAL A O 1
ATOM 1862 N N . GLN A 1 232 ? 3.780 -0.695 -7.418 1.00 96.94 232 GLN A N 1
ATOM 1863 C CA . GLN A 1 232 ? 3.021 -0.086 -8.512 1.00 96.94 232 GLN A CA 1
ATOM 1864 C C . GLN A 1 232 ? 2.789 1.414 -8.273 1.00 96.94 232 GLN A C 1
ATOM 1866 O O . GLN A 1 232 ? 3.122 2.223 -9.136 1.00 96.94 232 GLN A O 1
ATOM 1871 N N . ASN A 1 233 ? 2.295 1.812 -7.095 1.00 94.19 233 ASN A N 1
ATOM 1872 C CA . ASN A 1 233 ? 2.062 3.225 -6.761 1.00 94.19 233 ASN A CA 1
ATOM 1873 C C . ASN A 1 233 ? 3.369 4.031 -6.754 1.00 94.19 233 ASN A C 1
ATOM 1875 O O . ASN A 1 233 ? 3.389 5.193 -7.151 1.00 94.19 233 ASN A O 1
ATOM 1879 N N . TRP A 1 234 ? 4.478 3.410 -6.353 1.00 94.31 234 TRP A N 1
ATOM 1880 C CA . TRP A 1 234 ? 5.804 4.033 -6.336 1.00 94.31 234 TRP A CA 1
ATOM 1881 C C . TRP A 1 234 ? 6.502 4.028 -7.703 1.00 94.31 234 TRP A C 1
ATOM 1883 O O . TRP A 1 234 ? 7.677 4.375 -7.788 1.00 94.31 234 TRP A O 1
ATOM 1893 N N . SER A 1 235 ? 5.793 3.649 -8.775 1.00 93.62 235 SER A N 1
ATOM 1894 C CA . SER A 1 235 ? 6.289 3.639 -10.162 1.00 93.62 235 SER A CA 1
ATOM 1895 C C . SER A 1 235 ? 7.504 2.730 -10.406 1.00 93.62 235 SER A C 1
ATOM 1897 O O . SER A 1 235 ? 8.237 2.905 -11.376 1.00 93.62 235 SER A O 1
ATOM 1899 N N . ILE A 1 236 ? 7.716 1.733 -9.545 1.00 93.00 236 ILE A N 1
ATOM 1900 C CA . ILE A 1 236 ? 8.781 0.726 -9.685 1.00 93.00 236 ILE A CA 1
ATOM 1901 C C . ILE A 1 236 ? 8.312 -0.401 -10.616 1.00 93.00 236 ILE A C 1
ATOM 1903 O O . ILE A 1 236 ? 9.099 -0.976 -11.369 1.00 93.00 236 ILE A O 1
ATOM 1907 N N . TYR A 1 237 ? 7.014 -0.704 -10.571 1.00 96.69 237 TYR A N 1
ATOM 1908 C CA . TYR A 1 237 ? 6.340 -1.676 -11.420 1.00 96.69 237 TYR A CA 1
ATOM 1909 C C . TYR A 1 237 ? 5.349 -0.980 -12.357 1.00 96.69 237 TYR A C 1
ATOM 1911 O O . TYR A 1 237 ? 4.489 -0.227 -11.905 1.00 96.69 237 TYR A O 1
ATOM 1919 N N . ASP A 1 238 ? 5.443 -1.288 -13.652 1.00 96.56 238 ASP A N 1
ATOM 1920 C CA . ASP A 1 238 ? 4.461 -0.890 -14.666 1.00 96.56 238 ASP A CA 1
ATOM 1921 C C . ASP A 1 238 ? 3.760 -2.149 -15.202 1.00 96.56 238 ASP A C 1
ATOM 1923 O O . ASP A 1 238 ? 4.410 -2.945 -15.897 1.00 96.56 238 ASP A O 1
ATOM 1927 N N . PRO A 1 239 ? 2.458 -2.343 -14.925 1.00 94.12 239 PRO A N 1
ATOM 1928 C CA . PRO A 1 239 ? 1.718 -3.516 -15.380 1.00 94.12 239 PRO A CA 1
ATOM 1929 C C . PRO A 1 239 ? 1.576 -3.619 -16.902 1.00 94.12 239 PRO A C 1
ATOM 1931 O O . PRO A 1 239 ? 1.412 -4.728 -17.410 1.00 94.12 239 PRO A O 1
ATOM 1934 N N . HIS A 1 240 ? 1.685 -2.516 -17.651 1.00 94.31 240 HIS A N 1
ATOM 1935 C CA . HIS A 1 240 ? 1.671 -2.540 -19.119 1.00 94.31 240 HIS A CA 1
ATOM 1936 C C . HIS A 1 240 ? 3.026 -2.934 -19.724 1.00 94.31 240 HIS A C 1
ATOM 1938 O O . HIS A 1 240 ? 3.122 -3.201 -20.923 1.00 94.31 240 HIS A O 1
ATOM 1944 N N . ASN A 1 241 ? 4.071 -3.006 -18.898 1.00 94.69 241 ASN A N 1
ATOM 1945 C CA . ASN A 1 241 ? 5.415 -3.420 -19.283 1.00 94.69 241 ASN A CA 1
ATOM 1946 C C . ASN A 1 241 ? 6.002 -4.428 -18.279 1.00 94.69 241 ASN A C 1
ATOM 1948 O O . ASN A 1 241 ? 7.193 -4.402 -17.952 1.00 94.69 241 ASN A O 1
ATOM 1952 N N . ALA A 1 242 ? 5.153 -5.334 -17.785 1.00 89.31 242 ALA A N 1
ATOM 1953 C CA . ALA A 1 242 ? 5.491 -6.252 -16.701 1.00 89.31 242 ALA A CA 1
ATOM 1954 C C . ALA A 1 242 ? 6.751 -7.091 -16.978 1.00 89.31 242 ALA A C 1
ATOM 1956 O O . ALA A 1 242 ? 7.543 -7.326 -16.070 1.00 89.31 242 ALA A O 1
ATOM 1957 N N . SER A 1 243 ? 6.998 -7.495 -18.231 1.00 89.44 243 SER A N 1
ATOM 1958 C CA . SER A 1 243 ? 8.192 -8.275 -18.590 1.00 89.44 243 SER A CA 1
ATOM 1959 C C . SER A 1 243 ? 9.509 -7.557 -18.283 1.00 89.44 243 SER A C 1
ATOM 1961 O O . SER A 1 243 ? 10.504 -8.213 -17.985 1.00 89.44 243 SER A O 1
ATOM 1963 N N . ALA A 1 244 ? 9.529 -6.224 -18.373 1.00 86.12 244 ALA A N 1
ATOM 1964 C CA . ALA A 1 244 ? 10.719 -5.426 -18.098 1.00 86.12 244 ALA A CA 1
ATOM 1965 C C . ALA A 1 244 ? 10.771 -4.938 -16.644 1.00 86.12 244 ALA A C 1
ATOM 1967 O O . ALA A 1 244 ? 11.858 -4.819 -16.082 1.00 86.12 244 ALA A O 1
ATOM 1968 N N . THR A 1 245 ? 9.617 -4.649 -16.039 1.00 91.31 245 THR A N 1
ATOM 1969 C CA . THR A 1 245 ? 9.542 -3.971 -14.735 1.00 91.31 245 THR A CA 1
ATOM 1970 C C . THR A 1 245 ? 9.345 -4.921 -13.555 1.00 91.31 245 THR A C 1
ATOM 1972 O O . THR A 1 245 ? 9.820 -4.616 -12.465 1.00 91.31 245 THR A O 1
ATOM 1975 N N . LEU A 1 246 ? 8.745 -6.105 -13.742 1.00 93.06 246 LEU A N 1
ATOM 1976 C CA . LEU A 1 246 ? 8.567 -7.081 -12.658 1.00 93.06 246 LEU A CA 1
ATOM 1977 C C . LEU A 1 246 ? 9.899 -7.511 -12.017 1.00 93.06 246 LEU A C 1
ATOM 1979 O O . LEU A 1 246 ? 9.967 -7.507 -10.790 1.00 93.06 246 LEU A O 1
ATOM 1983 N N . PRO A 1 247 ? 10.982 -7.827 -12.764 1.00 92.88 247 PRO A N 1
ATOM 1984 C CA . PRO A 1 247 ? 12.256 -8.180 -12.135 1.00 92.88 247 PRO A CA 1
ATOM 1985 C C . PRO A 1 247 ? 12.813 -7.062 -11.241 1.00 92.88 247 PRO A C 1
ATOM 1987 O O . PRO A 1 247 ? 13.318 -7.344 -10.156 1.00 92.88 247 PRO A O 1
ATOM 1990 N N . LEU A 1 248 ? 12.666 -5.799 -11.663 1.00 89.31 248 LEU A N 1
ATOM 1991 C CA . LEU A 1 248 ? 13.080 -4.627 -10.884 1.00 89.31 248 LEU A CA 1
ATOM 1992 C C . LEU A 1 248 ? 12.226 -4.475 -9.621 1.00 89.31 248 LEU A C 1
ATOM 1994 O O . LEU A 1 248 ? 12.754 -4.234 -8.538 1.00 89.31 248 LEU A O 1
ATOM 1998 N N . ALA A 1 249 ? 10.914 -4.678 -9.746 1.00 93.19 249 ALA A N 1
ATOM 1999 C CA . ALA A 1 249 ? 9.986 -4.647 -8.624 1.00 93.19 249 ALA A CA 1
ATOM 2000 C C . ALA A 1 249 ? 10.274 -5.749 -7.596 1.00 93.19 249 ALA A C 1
ATOM 2002 O O . ALA A 1 249 ? 10.196 -5.495 -6.396 1.00 93.19 249 ALA A O 1
ATOM 2003 N N . LEU A 1 250 ? 10.653 -6.952 -8.040 1.00 97.06 250 LEU A N 1
ATOM 2004 C CA . LEU A 1 250 ? 11.040 -8.058 -7.161 1.00 97.06 250 LEU A CA 1
ATOM 2005 C C . LEU A 1 250 ? 12.384 -7.813 -6.467 1.00 97.06 250 LEU A C 1
ATOM 2007 O O . LEU A 1 250 ? 12.507 -8.091 -5.274 1.00 97.06 250 LEU A O 1
ATOM 2011 N N . GLU A 1 251 ? 13.378 -7.274 -7.180 1.00 92.06 251 GLU A N 1
ATOM 2012 C CA . GLU A 1 251 ? 14.657 -6.872 -6.580 1.00 92.06 251 GLU A CA 1
ATOM 2013 C C . GLU A 1 251 ? 14.441 -5.789 -5.518 1.00 92.06 251 GLU A C 1
ATOM 2015 O O . GLU A 1 251 ? 14.944 -5.907 -4.396 1.00 92.06 251 GLU A O 1
ATOM 2020 N N . PHE A 1 252 ? 13.633 -4.777 -5.844 1.00 96.00 252 PHE A N 1
ATOM 2021 C CA . PHE A 1 252 ? 13.258 -3.727 -4.910 1.00 96.00 252 PHE A CA 1
ATOM 2022 C C . PHE A 1 252 ? 12.527 -4.294 -3.695 1.00 96.00 252 PHE A C 1
ATOM 2024 O O . PHE A 1 252 ? 12.948 -4.044 -2.572 1.00 96.00 252 PHE A O 1
ATOM 2031 N N . ALA A 1 253 ? 11.475 -5.092 -3.903 1.00 97.94 253 ALA A N 1
ATOM 2032 C CA . ALA A 1 253 ? 10.696 -5.713 -2.836 1.00 97.94 253 ALA A CA 1
ATOM 2033 C C . ALA A 1 253 ? 11.583 -6.528 -1.893 1.00 97.94 253 ALA A C 1
ATOM 2035 O O . ALA A 1 253 ? 11.506 -6.369 -0.675 1.00 97.94 253 ALA A O 1
ATOM 2036 N N . LYS A 1 254 ? 12.475 -7.355 -2.450 1.00 97.88 254 LYS A N 1
ATOM 2037 C CA . LYS A 1 254 ? 13.422 -8.140 -1.662 1.00 97.88 254 LYS A CA 1
ATOM 2038 C C . LYS A 1 254 ? 14.311 -7.236 -0.814 1.00 97.88 254 LYS A C 1
ATOM 2040 O O . LYS A 1 254 ? 14.424 -7.458 0.388 1.00 97.88 254 LYS A O 1
ATOM 2045 N N . LYS A 1 255 ? 14.934 -6.225 -1.426 1.00 95.75 255 LYS A N 1
ATOM 2046 C CA . LYS A 1 255 ? 15.804 -5.288 -0.711 1.00 95.75 255 LYS A CA 1
ATOM 2047 C C . LYS A 1 255 ? 15.038 -4.530 0.373 1.00 95.75 255 LYS A C 1
ATOM 2049 O O . LYS A 1 255 ? 15.539 -4.401 1.482 1.00 95.75 255 LYS A O 1
ATOM 2054 N N . TYR A 1 256 ? 13.838 -4.056 0.062 1.00 96.88 256 TYR A N 1
ATOM 2055 C CA . TYR A 1 256 ? 12.999 -3.311 0.989 1.00 96.88 256 TYR A CA 1
ATOM 2056 C C . TYR A 1 256 ? 12.643 -4.160 2.213 1.00 96.88 256 TYR A C 1
ATOM 2058 O O . TYR A 1 256 ? 12.804 -3.707 3.343 1.00 96.88 256 TYR A O 1
ATOM 2066 N N . ILE A 1 257 ? 12.253 -5.420 2.000 1.00 98.12 257 ILE A N 1
ATOM 2067 C CA . ILE A 1 257 ? 11.983 -6.378 3.079 1.00 98.12 257 ILE A CA 1
ATOM 2068 C C . ILE A 1 257 ? 13.261 -6.696 3.867 1.00 98.12 257 ILE A C 1
ATOM 2070 O O . ILE A 1 257 ? 13.211 -6.707 5.092 1.00 98.12 257 ILE A O 1
ATOM 2074 N N . ASP A 1 258 ? 14.404 -6.917 3.207 1.00 96.69 258 ASP A N 1
ATOM 2075 C CA . ASP A 1 258 ? 15.690 -7.171 3.878 1.00 96.69 258 ASP A CA 1
ATOM 2076 C C . ASP A 1 258 ? 16.117 -5.984 4.767 1.00 96.69 258 ASP A C 1
ATOM 2078 O O . ASP A 1 258 ? 16.572 -6.185 5.895 1.00 96.69 258 ASP A O 1
ATOM 2082 N N . ASP A 1 259 ? 15.952 -4.751 4.278 1.00 94.81 259 ASP A N 1
ATOM 2083 C CA . ASP A 1 259 ? 16.296 -3.529 5.009 1.00 94.81 259 ASP A CA 1
ATOM 2084 C C . ASP A 1 259 ? 15.401 -3.358 6.249 1.00 94.81 259 ASP A C 1
ATOM 2086 O O . ASP A 1 259 ? 15.906 -3.072 7.336 1.00 94.81 259 ASP A O 1
ATOM 2090 N N . HIS A 1 260 ? 14.088 -3.597 6.131 1.00 96.12 260 HIS A N 1
ATOM 2091 C CA . HIS A 1 260 ? 13.182 -3.567 7.286 1.00 96.12 260 HIS A CA 1
ATOM 2092 C C . HIS A 1 260 ? 13.456 -4.733 8.239 1.00 96.12 260 HIS A C 1
ATOM 2094 O O . HIS A 1 260 ? 13.475 -4.539 9.450 1.00 96.12 260 HIS A O 1
ATOM 2100 N N . ALA A 1 261 ? 13.776 -5.926 7.729 1.00 95.50 261 ALA A N 1
ATOM 2101 C CA . ALA A 1 261 ? 14.168 -7.074 8.546 1.00 95.50 261 ALA A CA 1
ATOM 2102 C C . ALA A 1 261 ? 15.431 -6.815 9.382 1.00 95.50 261 ALA A C 1
ATOM 2104 O O . ALA A 1 261 ? 15.644 -7.482 10.403 1.00 95.50 261 ALA A O 1
ATOM 2105 N N . ALA A 1 262 ? 16.281 -5.867 8.975 1.00 94.44 262 ALA A N 1
ATOM 2106 C CA . ALA A 1 262 ? 17.451 -5.451 9.739 1.00 94.44 262 ALA A CA 1
ATOM 2107 C C . ALA A 1 262 ? 17.100 -4.599 10.972 1.00 94.44 262 ALA A C 1
ATOM 2109 O O . ALA A 1 262 ? 17.921 -4.522 11.885 1.00 94.44 262 ALA A O 1
ATOM 2110 N N . TYR A 1 263 ? 15.899 -4.017 11.052 1.00 93.19 263 TYR A N 1
ATOM 2111 C CA . TYR A 1 263 ? 15.408 -3.351 12.258 1.00 93.19 263 TYR A CA 1
ATOM 2112 C C . TYR A 1 263 ? 15.177 -4.379 13.375 1.00 93.19 263 TYR A C 1
ATOM 2114 O O . TYR A 1 263 ? 14.461 -5.365 13.194 1.00 93.19 263 TYR A O 1
ATOM 2122 N N . LYS A 1 264 ? 15.829 -4.176 14.529 1.00 91.19 264 LYS A N 1
ATOM 2123 C CA . LYS A 1 264 ? 15.825 -5.131 15.655 1.00 91.19 264 LYS A CA 1
ATOM 2124 C C . LYS A 1 264 ? 15.200 -4.597 16.939 1.00 91.19 264 LYS A C 1
ATOM 2126 O O . LYS A 1 264 ? 15.097 -5.365 17.893 1.00 91.19 264 LYS A O 1
ATOM 2131 N N . ASP A 1 265 ? 14.781 -3.333 16.979 1.00 93.00 265 ASP A N 1
ATOM 2132 C CA . ASP A 1 265 ? 14.280 -2.743 18.225 1.00 93.00 265 ASP A CA 1
ATOM 2133 C C . ASP A 1 265 ? 12.911 -3.325 18.609 1.00 93.00 265 ASP A C 1
ATOM 2135 O O . ASP A 1 265 ? 12.625 -3.491 19.795 1.00 93.00 265 ASP A O 1
ATOM 2139 N N . LYS A 1 266 ? 12.071 -3.658 17.615 1.00 96.44 266 LYS A N 1
ATOM 2140 C CA . LYS A 1 266 ? 10.730 -4.239 17.802 1.00 96.44 266 LYS A CA 1
ATOM 2141 C C . LYS A 1 266 ? 10.391 -5.236 16.688 1.00 96.44 266 LYS A C 1
ATOM 2143 O O . LYS A 1 266 ? 10.985 -5.155 15.611 1.00 96.44 266 LYS A O 1
ATOM 2148 N N . PRO A 1 267 ? 9.440 -6.168 16.910 1.00 97.62 267 PRO A N 1
ATOM 2149 C CA . PRO A 1 267 ? 8.873 -6.974 15.832 1.00 97.62 267 PRO A CA 1
ATOM 2150 C C . PRO A 1 267 ? 8.347 -6.091 14.697 1.00 97.62 267 PRO A C 1
ATOM 2152 O O . PRO A 1 267 ? 7.900 -4.974 14.950 1.00 97.62 267 PRO A O 1
ATOM 2155 N N . ILE A 1 268 ? 8.377 -6.606 13.470 1.00 97.38 268 ILE A N 1
ATOM 2156 C CA . ILE A 1 268 ? 7.867 -5.914 12.281 1.00 97.38 268 ILE A CA 1
ATOM 2157 C C . ILE A 1 268 ? 6.762 -6.719 11.608 1.00 97.38 268 ILE A C 1
ATOM 2159 O O . ILE A 1 268 ? 6.778 -7.950 11.673 1.00 97.38 268 ILE A O 1
ATOM 2163 N N . VAL A 1 269 ? 5.843 -6.028 10.940 1.00 98.44 269 VAL A N 1
ATOM 2164 C CA . VAL A 1 269 ? 4.776 -6.617 10.123 1.00 98.44 269 VAL A CA 1
ATOM 2165 C C . VAL A 1 269 ? 4.735 -5.902 8.771 1.00 98.44 269 VAL A C 1
ATOM 2167 O O . VAL A 1 269 ? 4.737 -4.673 8.730 1.00 98.44 269 VAL A O 1
ATOM 2170 N N . LEU A 1 270 ? 4.701 -6.672 7.677 1.00 98.69 270 LEU A N 1
ATOM 2171 C CA . LEU A 1 270 ? 4.391 -6.153 6.339 1.00 98.69 270 LEU A CA 1
ATOM 2172 C C . LEU A 1 270 ? 2.872 -6.145 6.177 1.00 98.69 270 LEU A C 1
ATOM 2174 O O . LEU A 1 270 ? 2.290 -7.128 5.718 1.00 98.69 270 LEU A O 1
ATOM 2178 N N . GLU A 1 271 ? 2.209 -5.093 6.637 1.00 98.44 271 GLU A N 1
ATOM 2179 C CA . GLU A 1 271 ? 0.747 -5.116 6.772 1.00 98.44 271 GLU A CA 1
ATOM 2180 C C . GLU A 1 271 ? -0.019 -4.633 5.537 1.00 98.44 271 GLU A C 1
ATOM 2182 O O . GLU A 1 271 ? -1.250 -4.643 5.537 1.00 98.44 271 GLU A O 1
ATOM 2187 N N . GLU A 1 272 ? 0.694 -4.290 4.465 1.00 98.62 272 GLU A N 1
ATOM 2188 C CA . GLU A 1 272 ? 0.090 -3.939 3.186 1.00 98.62 272 GLU A CA 1
ATOM 2189 C C . GLU A 1 272 ? 1.046 -4.224 2.024 1.00 98.62 272 GLU A C 1
ATOM 2191 O O . GLU A 1 272 ? 2.182 -3.754 2.012 1.00 98.62 272 GLU A O 1
ATOM 2196 N N . PHE A 1 273 ? 0.604 -5.008 1.043 1.00 98.81 273 PHE A N 1
ATOM 2197 C CA . PHE A 1 273 ? 1.293 -5.167 -0.238 1.00 98.81 273 PHE A CA 1
ATOM 2198 C C . PHE A 1 273 ? 0.332 -5.702 -1.300 1.00 98.81 273 PHE A C 1
ATOM 2200 O O . PHE A 1 273 ? -0.533 -6.529 -0.999 1.00 98.81 273 PHE A O 1
ATOM 2207 N N . GLY A 1 274 ? 0.519 -5.289 -2.550 1.00 98.44 274 GLY A N 1
ATOM 2208 C CA . GLY A 1 274 ? -0.299 -5.751 -3.666 1.00 98.44 274 GLY A CA 1
ATOM 2209 C C . GLY A 1 274 ? 0.174 -5.189 -5.003 1.00 98.44 274 GLY A C 1
ATOM 2210 O O . GLY A 1 274 ? 0.904 -4.201 -5.057 1.00 98.44 274 GLY A O 1
ATOM 2211 N N . ILE A 1 275 ? -0.240 -5.841 -6.091 1.00 98.56 275 ILE A N 1
ATOM 2212 C CA . ILE A 1 275 ? -0.139 -5.308 -7.456 1.00 98.56 275 ILE A CA 1
ATOM 2213 C C . ILE A 1 275 ? -1.410 -5.628 -8.246 1.00 98.56 275 ILE A C 1
ATOM 2215 O O . ILE A 1 275 ? -2.176 -6.542 -7.903 1.00 98.56 275 ILE A O 1
ATOM 2219 N N . SER A 1 276 ? -1.645 -4.859 -9.307 1.00 98.25 276 SER A N 1
ATOM 2220 C CA . SER A 1 276 ? -2.803 -5.027 -10.184 1.00 98.25 276 SER A CA 1
ATOM 2221 C C . SER A 1 276 ? -2.834 -6.397 -10.870 1.00 98.25 276 SER A C 1
ATOM 2223 O O . SER A 1 276 ? -1.870 -7.170 -10.822 1.00 98.25 276 SER A O 1
ATOM 2225 N N . ARG A 1 277 ? -3.972 -6.728 -11.489 1.00 98.19 277 ARG A N 1
ATOM 2226 C CA . ARG A 1 277 ? -4.048 -7.871 -12.410 1.00 98.19 277 ARG A CA 1
ATOM 2227 C C . ARG A 1 277 ? -3.232 -7.568 -13.675 1.00 98.19 277 ARG A C 1
ATOM 2229 O O . ARG A 1 277 ? -2.782 -6.441 -13.893 1.00 98.19 277 ARG A O 1
ATOM 2236 N N . ASP A 1 278 ? -3.030 -8.574 -14.517 1.00 97.81 278 ASP A N 1
ATOM 2237 C CA . ASP A 1 278 ? -2.178 -8.446 -15.700 1.00 97.81 278 ASP A CA 1
ATOM 2238 C C . ASP A 1 278 ? -2.656 -7.298 -16.612 1.00 97.81 278 ASP A C 1
ATOM 2240 O O . ASP A 1 278 ? -3.844 -7.185 -16.916 1.00 97.81 278 ASP A O 1
ATOM 2244 N N . ASN A 1 279 ? -1.719 -6.464 -17.079 1.00 96.44 279 ASN A N 1
ATOM 2245 C CA . ASN A 1 279 ? -1.983 -5.279 -17.908 1.00 96.44 279 ASN A CA 1
ATOM 2246 C C . ASN A 1 279 ? -2.919 -4.229 -17.280 1.00 96.44 279 ASN A C 1
ATOM 2248 O O . ASN A 1 279 ? -3.594 -3.519 -18.025 1.00 96.44 279 ASN A O 1
ATOM 2252 N N . ASP A 1 280 ? -2.961 -4.117 -15.947 1.00 97.19 280 ASP A N 1
ATOM 2253 C CA . ASP A 1 280 ? -3.834 -3.169 -15.234 1.00 97.19 280 ASP A CA 1
ATOM 2254 C C . ASP A 1 280 ? -5.325 -3.404 -15.546 1.00 97.19 280 ASP A C 1
ATOM 2256 O O . ASP A 1 280 ? -6.139 -2.478 -15.577 1.00 97.19 280 ASP A O 1
ATOM 2260 N N . ASP A 1 281 ? -5.704 -4.651 -15.834 1.00 97.62 281 ASP A N 1
ATOM 2261 C CA . ASP A 1 281 ? -7.098 -5.015 -16.066 1.00 97.62 281 ASP A CA 1
ATOM 2262 C C . ASP A 1 281 ? -7.836 -5.137 -14.726 1.00 97.62 281 ASP A C 1
ATOM 2264 O O . ASP A 1 281 ? -7.399 -5.814 -13.801 1.00 97.62 281 ASP A O 1
ATOM 2268 N N . HIS A 1 282 ? -8.976 -4.466 -14.621 1.00 97.75 282 HIS A N 1
ATOM 2269 C CA . HIS A 1 282 ? -9.779 -4.411 -13.400 1.00 97.75 282 HIS A CA 1
ATOM 2270 C C . HIS A 1 282 ? -10.954 -5.402 -13.429 1.00 97.75 282 HIS A C 1
ATOM 2272 O O . HIS A 1 282 ? -11.837 -5.379 -12.570 1.00 97.75 282 HIS A O 1
ATOM 2278 N N . SER A 1 283 ? -11.033 -6.248 -14.458 1.00 97.69 283 SER A N 1
ATOM 2279 C CA . SER A 1 283 ? -12.030 -7.305 -14.532 1.00 97.69 283 SER A CA 1
ATOM 2280 C C . SER A 1 283 ? -11.697 -8.427 -13.559 1.00 97.69 283 SER A C 1
ATOM 2282 O O . SER A 1 283 ? -10.593 -8.966 -13.555 1.00 97.69 283 SER A O 1
ATOM 2284 N N . SER A 1 284 ? -12.704 -8.885 -12.815 1.00 97.12 284 SER A N 1
ATOM 2285 C CA . SER A 1 284 ? -12.586 -10.065 -11.945 1.00 97.12 284 SER A CA 1
ATOM 2286 C C . SER A 1 284 ? -12.232 -11.371 -12.666 1.00 97.12 284 SER A C 1
ATOM 2288 O O . SER A 1 284 ? -11.900 -12.356 -12.017 1.00 97.12 284 SER A O 1
ATOM 2290 N N . THR A 1 285 ? -12.298 -11.394 -14.000 1.00 97.12 285 THR A N 1
ATOM 2291 C CA . THR A 1 285 ? -11.918 -12.547 -14.828 1.00 97.12 285 THR A CA 1
ATOM 2292 C C . THR A 1 285 ? -10.586 -12.355 -15.551 1.00 97.12 285 THR A C 1
ATOM 2294 O O . THR A 1 285 ? -10.203 -13.218 -16.340 1.00 97.12 285 THR A O 1
ATOM 2297 N N . ALA A 1 286 ? -9.904 -11.221 -15.359 1.00 97.50 286 ALA A N 1
ATOM 2298 C CA . ALA A 1 286 ? -8.617 -10.971 -15.996 1.00 97.50 286 ALA A CA 1
ATOM 2299 C C . ALA A 1 286 ? -7.530 -11.898 -15.440 1.00 97.50 286 ALA A C 1
ATOM 2301 O O . ALA A 1 286 ? -7.650 -12.414 -14.328 1.00 97.50 286 ALA A O 1
ATOM 2302 N N . SER A 1 287 ? -6.459 -12.098 -16.205 1.00 97.50 287 SER A N 1
ATOM 2303 C CA . SER A 1 287 ? -5.331 -12.927 -15.775 1.00 97.50 287 SER A CA 1
ATOM 2304 C C . SER A 1 287 ? -4.594 -12.302 -14.583 1.00 97.50 287 SER A C 1
ATOM 2306 O O . SER A 1 287 ? -4.508 -11.084 -14.457 1.00 97.50 287 SER A O 1
ATOM 2308 N N . ILE A 1 288 ? -4.059 -13.158 -13.718 1.00 98.06 288 ILE A N 1
ATOM 2309 C CA . ILE A 1 288 ? -3.345 -12.822 -12.473 1.00 98.06 288 ILE A CA 1
ATOM 2310 C C . ILE A 1 288 ? -1.944 -13.438 -12.458 1.00 98.06 288 ILE A C 1
ATOM 2312 O O . ILE A 1 288 ? -1.348 -13.628 -11.406 1.00 98.06 288 ILE A O 1
ATOM 2316 N N . THR A 1 289 ? -1.397 -13.752 -13.632 1.00 97.94 289 THR A N 1
ATOM 2317 C CA . THR A 1 289 ? -0.137 -14.494 -13.752 1.00 97.94 289 THR A CA 1
ATOM 2318 C C . THR A 1 289 ? 1.043 -13.703 -13.185 1.00 97.94 289 THR A C 1
ATOM 2320 O O . THR A 1 289 ? 1.949 -14.282 -12.582 1.00 97.94 289 THR A O 1
ATOM 2323 N N . VAL A 1 290 ? 1.063 -12.380 -13.374 1.00 97.69 290 VAL A N 1
ATOM 2324 C CA . VAL A 1 290 ? 2.112 -11.510 -12.828 1.00 97.69 290 VAL A CA 1
ATOM 2325 C C . VAL A 1 290 ? 1.891 -11.254 -11.339 1.00 97.69 290 VAL A C 1
ATOM 2327 O O . VAL A 1 290 ? 2.850 -11.290 -10.565 1.00 97.69 290 VAL A O 1
ATOM 2330 N N . ARG A 1 291 ? 0.630 -11.078 -10.920 1.00 98.38 291 ARG A N 1
ATOM 2331 C CA . ARG A 1 291 ? 0.257 -10.987 -9.501 1.00 98.38 291 ARG A CA 1
ATOM 2332 C C . ARG A 1 291 ? 0.725 -12.215 -8.728 1.00 98.38 291 ARG A C 1
ATOM 2334 O O . ARG A 1 291 ? 1.369 -12.059 -7.699 1.00 98.38 291 ARG A O 1
ATOM 2341 N N . ASP A 1 292 ? 0.478 -13.413 -9.245 1.00 98.62 292 ASP A N 1
ATOM 2342 C CA . ASP A 1 292 ? 0.886 -14.667 -8.610 1.00 98.62 292 ASP A CA 1
ATOM 2343 C C . ASP A 1 292 ? 2.408 -14.751 -8.437 1.00 98.62 292 ASP A C 1
ATOM 2345 O O . ASP A 1 292 ? 2.889 -15.092 -7.356 1.00 98.62 292 ASP A O 1
ATOM 2349 N N . GLN A 1 293 ? 3.183 -14.365 -9.459 1.00 98.25 293 GLN A N 1
ATOM 2350 C CA . GLN A 1 293 ? 4.648 -14.300 -9.361 1.00 98.25 293 GLN A CA 1
ATOM 2351 C C . GLN A 1 293 ? 5.105 -13.328 -8.269 1.00 98.25 293 GLN A C 1
ATOM 2353 O O . GLN A 1 293 ? 6.007 -13.645 -7.490 1.00 98.25 293 GLN A O 1
ATOM 2358 N N . TYR A 1 294 ? 4.471 -12.159 -8.193 1.00 98.81 294 TYR A N 1
ATOM 2359 C CA . TYR A 1 294 ? 4.772 -11.160 -7.178 1.00 98.81 294 TYR A CA 1
ATOM 2360 C C . TYR A 1 294 ? 4.412 -11.637 -5.765 1.00 98.81 294 TYR A C 1
ATOM 2362 O O . TYR A 1 294 ? 5.256 -11.580 -4.871 1.00 98.81 294 TYR A O 1
ATOM 2370 N N . TYR A 1 295 ? 3.205 -12.176 -5.569 1.00 98.75 295 TYR A N 1
ATOM 2371 C CA . TYR A 1 295 ? 2.736 -12.681 -4.275 1.00 98.75 295 TYR A CA 1
ATOM 2372 C C . TYR A 1 295 ? 3.624 -13.827 -3.794 1.00 98.75 295 TYR A C 1
ATOM 2374 O O . TYR A 1 295 ? 4.101 -13.794 -2.661 1.00 98.75 295 TYR A O 1
ATOM 2382 N N . GLN A 1 296 ? 3.926 -14.796 -4.663 1.00 98.12 296 GLN A N 1
ATOM 2383 C CA . GLN A 1 296 ? 4.825 -15.906 -4.347 1.00 98.12 296 GLN A CA 1
ATOM 2384 C C . GLN A 1 296 ? 6.190 -15.408 -3.851 1.00 98.12 296 GLN A C 1
ATOM 2386 O O . GLN A 1 296 ? 6.717 -15.922 -2.862 1.00 98.12 296 GLN A O 1
ATOM 2391 N N . ALA A 1 297 ? 6.767 -14.407 -4.521 1.00 98.25 297 ALA A N 1
ATOM 2392 C CA . ALA A 1 297 ? 8.061 -13.851 -4.152 1.00 98.25 297 ALA A CA 1
ATOM 2393 C C . ALA A 1 297 ? 8.006 -13.075 -2.827 1.00 98.25 297 ALA A C 1
ATOM 2395 O O . ALA A 1 297 ? 8.816 -13.339 -1.939 1.00 98.25 297 ALA A O 1
ATOM 2396 N N . VAL A 1 298 ? 7.039 -12.167 -2.656 1.00 98.69 298 VAL A N 1
ATOM 2397 C CA . VAL A 1 298 ? 6.896 -11.362 -1.430 1.00 98.69 298 VAL A CA 1
ATOM 2398 C C . VAL A 1 298 ? 6.633 -12.250 -0.216 1.00 98.69 298 VAL A C 1
ATOM 2400 O O . VAL A 1 298 ? 7.317 -12.100 0.801 1.00 98.69 298 VAL A O 1
ATOM 2403 N N . PHE A 1 299 ? 5.732 -13.232 -0.328 1.00 98.31 299 PHE A N 1
ATOM 2404 C CA . PHE A 1 299 ? 5.512 -14.205 0.742 1.00 98.31 299 PHE A CA 1
ATOM 2405 C C . PHE A 1 299 ? 6.784 -14.993 1.062 1.00 98.31 299 PHE A C 1
ATOM 2407 O O . PHE A 1 299 ? 7.106 -15.164 2.236 1.00 98.31 299 PHE A O 1
ATOM 2414 N N . GLN A 1 300 ? 7.551 -15.425 0.055 1.00 97.56 300 GLN A N 1
ATOM 2415 C CA . GLN A 1 300 ? 8.817 -16.124 0.284 1.00 97.56 300 GLN A CA 1
ATOM 2416 C C . GLN A 1 300 ? 9.845 -15.239 1.003 1.00 97.56 300 GLN A C 1
ATOM 2418 O O . GLN A 1 300 ? 10.519 -15.706 1.924 1.00 97.56 300 GLN A O 1
ATOM 2423 N N . PHE A 1 301 ? 9.981 -13.972 0.605 1.00 98.12 301 PHE A N 1
ATOM 2424 C CA . PHE A 1 301 ? 10.907 -13.030 1.235 1.00 98.12 301 PHE A CA 1
ATOM 2425 C C . PHE A 1 301 ? 10.530 -12.774 2.695 1.00 98.12 301 PHE A C 1
ATOM 2427 O O . PHE A 1 301 ? 11.385 -12.889 3.575 1.00 98.12 301 PHE A O 1
ATOM 2434 N N . ALA A 1 302 ? 9.251 -12.509 2.967 1.00 97.38 302 ALA A N 1
ATOM 2435 C CA . ALA A 1 302 ? 8.748 -12.333 4.323 1.00 97.38 302 ALA A CA 1
ATOM 2436 C C . ALA A 1 302 ? 8.911 -13.609 5.164 1.00 97.38 302 ALA A C 1
ATOM 2438 O O . ALA A 1 302 ? 9.367 -13.543 6.307 1.00 97.38 302 ALA A O 1
ATOM 2439 N N . HIS A 1 303 ? 8.626 -14.780 4.583 1.00 95.44 303 HIS A N 1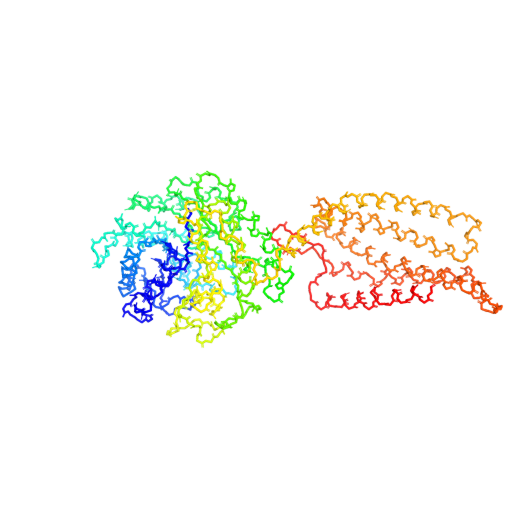
ATOM 2440 C CA . HIS A 1 303 ? 8.792 -16.075 5.239 1.00 95.44 303 HIS A CA 1
ATOM 2441 C C . HIS A 1 303 ? 10.239 -16.338 5.660 1.00 95.44 303 HIS A C 1
ATOM 2443 O O . HIS A 1 303 ? 10.478 -16.741 6.798 1.00 95.44 303 HIS A O 1
ATOM 2449 N N . ASN A 1 304 ? 11.215 -16.034 4.798 1.00 95.31 304 ASN A N 1
ATOM 2450 C CA . ASN A 1 304 ? 12.640 -16.188 5.115 1.00 95.31 304 ASN A CA 1
ATOM 2451 C C . ASN A 1 304 ? 13.061 -15.381 6.357 1.00 95.31 304 ASN A C 1
ATOM 2453 O O . ASN A 1 304 ? 13.934 -15.813 7.111 1.00 95.31 304 ASN A O 1
ATOM 2457 N N . HIS A 1 305 ? 12.417 -14.235 6.592 1.00 95.69 305 HIS A N 1
ATOM 2458 C CA . HIS A 1 305 ? 12.656 -13.371 7.752 1.00 95.69 305 HIS A CA 1
ATOM 2459 C C . HIS A 1 305 ? 11.655 -13.574 8.897 1.00 95.69 305 HIS A C 1
ATOM 2461 O O . HIS A 1 305 ? 11.767 -12.909 9.924 1.00 95.69 305 HIS A O 1
ATOM 2467 N N . HIS A 1 306 ? 10.713 -14.513 8.765 1.00 94.62 306 HIS A N 1
ATOM 2468 C CA . HIS A 1 306 ? 9.617 -14.760 9.712 1.00 94.62 306 HIS A CA 1
ATOM 2469 C C . HIS A 1 306 ? 8.718 -13.534 9.970 1.00 94.62 306 HIS A C 1
ATOM 2471 O O . HIS A 1 306 ? 8.128 -13.411 11.049 1.00 94.62 306 HIS A O 1
ATOM 2477 N N . ILE A 1 307 ? 8.598 -12.641 8.986 1.00 97.19 307 ILE A N 1
ATOM 2478 C CA . ILE A 1 307 ? 7.800 -11.412 9.062 1.00 97.19 307 ILE A CA 1
ATOM 2479 C C . ILE A 1 307 ? 6.328 -11.764 8.806 1.00 97.19 307 ILE A C 1
ATOM 2481 O O . ILE A 1 307 ? 6.029 -12.313 7.747 1.00 97.19 307 ILE A O 1
ATOM 2485 N N . PRO A 1 308 ? 5.397 -11.504 9.745 1.00 97.69 308 PRO A N 1
ATOM 2486 C CA . PRO A 1 308 ? 3.967 -11.619 9.476 1.00 97.69 308 PRO A CA 1
ATOM 2487 C C . PRO A 1 308 ? 3.535 -10.633 8.393 1.00 97.69 308 PRO A C 1
ATOM 2489 O O . PRO A 1 308 ? 4.096 -9.538 8.308 1.00 97.69 308 PRO A O 1
ATOM 2492 N N . VAL A 1 309 ? 2.540 -11.009 7.591 1.00 98.25 309 VAL A N 1
ATOM 2493 C CA . VAL A 1 309 ? 2.091 -10.168 6.477 1.00 98.25 309 VAL A CA 1
ATOM 2494 C C . VAL A 1 309 ? 0.574 -10.077 6.380 1.00 98.25 309 VAL A C 1
ATOM 2496 O O . VAL A 1 309 ? -0.105 -11.052 6.691 1.00 98.25 309 VAL A O 1
ATOM 2499 N N . ASN A 1 310 ? 0.073 -8.955 5.861 1.00 98.81 310 ASN A N 1
ATOM 2500 C CA . ASN A 1 310 ? -1.301 -8.793 5.389 1.00 98.81 310 ASN A CA 1
ATOM 2501 C C . ASN A 1 310 ? -1.277 -8.354 3.921 1.00 98.81 310 ASN A C 1
ATOM 2503 O O . ASN A 1 310 ? -0.776 -7.278 3.602 1.00 98.81 310 ASN A O 1
ATOM 2507 N N . PHE A 1 311 ? -1.815 -9.172 3.013 1.00 98.81 311 PHE A N 1
ATOM 2508 C CA . PHE A 1 311 ? -1.938 -8.742 1.616 1.00 98.81 311 PHE A CA 1
ATOM 2509 C C . PHE A 1 311 ? -3.055 -7.703 1.468 1.00 98.81 311 PHE A C 1
ATOM 2511 O O . PHE A 1 311 ? -4.035 -7.703 2.222 1.00 98.81 311 PHE A O 1
ATOM 2518 N N . TRP A 1 312 ? -2.916 -6.814 0.489 1.00 98.75 312 TRP A N 1
ATOM 2519 C CA . TRP A 1 312 ? -3.950 -5.866 0.093 1.00 98.75 312 TRP A CA 1
ATOM 2520 C C . TRP A 1 312 ? -4.518 -6.254 -1.274 1.00 98.75 312 TRP A C 1
ATOM 2522 O O . TRP A 1 312 ? -3.789 -6.306 -2.260 1.00 98.75 312 TRP A O 1
ATOM 2532 N N . ALA A 1 313 ? -5.805 -6.568 -1.385 1.00 98.56 313 ALA A N 1
ATOM 2533 C CA . ALA A 1 313 ? -6.759 -6.797 -0.294 1.00 98.56 313 ALA A CA 1
ATOM 2534 C C . ALA A 1 313 ? -7.774 -7.866 -0.695 1.00 98.56 313 ALA A C 1
ATOM 2536 O O . ALA A 1 313 ? -7.960 -8.157 -1.877 1.00 98.56 313 ALA A O 1
ATOM 2537 N N . TYR A 1 314 ? -8.443 -8.475 0.280 1.00 98.81 314 TYR A N 1
ATOM 2538 C CA . TYR A 1 314 ? -9.414 -9.525 -0.005 1.00 98.81 314 TYR A CA 1
ATOM 2539 C C . TYR A 1 314 ? -10.750 -8.928 -0.466 1.00 98.81 314 TYR A C 1
ATOM 2541 O O . TYR A 1 314 ? -11.453 -8.275 0.304 1.00 98.81 314 TYR A O 1
ATOM 2549 N N . GLY A 1 315 ? -11.112 -9.157 -1.731 1.00 98.56 315 GLY A N 1
ATOM 2550 C CA . GLY A 1 315 ? -12.403 -8.774 -2.314 1.00 98.56 315 GLY A CA 1
ATOM 2551 C C . GLY A 1 315 ? -13.473 -9.864 -2.194 1.00 98.56 315 GLY A C 1
ATOM 2552 O O . GLY A 1 315 ? -14.664 -9.554 -2.139 1.00 98.56 315 GLY A O 1
ATOM 2553 N N . GLY A 1 316 ? -13.055 -11.130 -2.116 1.00 98.56 316 GLY A N 1
ATOM 2554 C CA . GLY A 1 316 ? -13.957 -12.263 -1.916 1.00 98.56 316 GLY A CA 1
ATOM 2555 C C . GLY A 1 316 ? -14.999 -12.405 -3.024 1.00 98.56 316 GLY A C 1
ATOM 2556 O O . GLY A 1 316 ? -14.659 -12.333 -4.202 1.00 98.56 316 GLY A O 1
ATOM 2557 N N . GLU A 1 317 ? -16.260 -12.606 -2.649 1.00 98.50 317 GLU A N 1
ATOM 2558 C CA . GLU A 1 317 ? -17.433 -12.732 -3.525 1.00 98.50 317 GLU A CA 1
ATOM 2559 C C . GLU A 1 317 ? -17.868 -11.407 -4.168 1.00 98.50 317 GLU A C 1
ATOM 2561 O O . GLU A 1 317 ? -18.631 -11.419 -5.132 1.00 98.50 317 GLU A O 1
ATOM 2566 N N . GLY A 1 318 ? -17.410 -10.262 -3.655 1.00 98.19 318 GLY A N 1
ATOM 2567 C CA . GLY A 1 318 ? -17.794 -8.958 -4.192 1.00 98.19 318 GLY A CA 1
ATOM 2568 C C . GLY A 1 318 ? -17.210 -8.737 -5.579 1.00 98.19 318 GLY A C 1
ATOM 2569 O O . GLY A 1 318 ? -16.128 -9.243 -5.893 1.00 98.19 318 GLY A O 1
ATOM 2570 N N . ARG A 1 319 ? -17.914 -7.990 -6.431 1.00 98.06 319 ARG A N 1
ATOM 2571 C CA . ARG A 1 319 ? -17.444 -7.684 -7.788 1.00 98.06 319 ARG A CA 1
ATOM 2572 C C . ARG A 1 319 ? -17.620 -6.208 -8.127 1.00 98.06 319 ARG A C 1
ATOM 2574 O O . ARG A 1 319 ? -18.614 -5.603 -7.731 1.00 98.06 319 ARG A O 1
ATOM 2581 N N . PRO A 1 320 ? -16.692 -5.620 -8.905 1.00 96.44 320 PRO A N 1
ATOM 2582 C CA . PRO A 1 320 ? -16.902 -4.285 -9.428 1.00 96.44 320 PRO A CA 1
ATOM 2583 C C . PRO A 1 320 ? -18.125 -4.322 -10.347 1.00 96.44 320 PRO A C 1
ATOM 2585 O O . PRO A 1 320 ? -18.221 -5.182 -11.225 1.00 96.44 320 PRO A O 1
ATOM 2588 N N . ARG A 1 321 ? -19.053 -3.373 -10.180 1.00 94.94 321 ARG A N 1
ATOM 2589 C CA . ARG A 1 321 ? -20.219 -3.244 -11.071 1.00 94.94 321 ARG A CA 1
ATOM 2590 C C . ARG A 1 321 ? -19.788 -3.095 -12.529 1.00 94.94 321 ARG A C 1
ATOM 2592 O O . ARG A 1 321 ? -20.403 -3.659 -13.430 1.00 94.94 321 ARG A O 1
ATOM 2599 N N . ILE A 1 322 ? -18.737 -2.309 -12.747 1.00 95.62 322 ILE A N 1
ATOM 2600 C CA . ILE A 1 322 ? -18.017 -2.178 -14.012 1.00 95.62 322 ILE A CA 1
ATOM 2601 C C . ILE A 1 322 ? -16.524 -2.130 -13.653 1.00 95.62 322 ILE A C 1
ATOM 2603 O O . ILE A 1 322 ? -16.170 -1.374 -12.745 1.00 95.62 322 ILE A O 1
ATOM 2607 N N . PRO A 1 323 ? -15.649 -2.895 -14.333 1.00 96.06 323 PRO A N 1
ATOM 2608 C CA . PRO A 1 323 ? -14.204 -2.808 -14.134 1.00 96.06 323 PRO A CA 1
ATOM 2609 C C . PRO A 1 323 ? -13.709 -1.360 -14.180 1.00 96.06 323 PRO A C 1
ATOM 2611 O O . PRO A 1 323 ? -14.094 -0.613 -15.083 1.00 96.06 323 PRO A O 1
ATOM 2614 N N . ARG A 1 324 ? -12.854 -0.970 -13.226 1.00 95.81 324 ARG A N 1
ATOM 2615 C CA . ARG A 1 324 ? -12.243 0.370 -13.131 1.00 95.81 324 ARG A CA 1
ATOM 2616 C C . ARG A 1 324 ? -13.234 1.505 -12.829 1.00 95.81 324 ARG A C 1
ATOM 2618 O O . ARG A 1 324 ? -12.854 2.672 -12.875 1.00 95.81 324 ARG A O 1
ATOM 2625 N N . ALA A 1 325 ? -14.502 1.205 -12.539 1.00 94.31 325 ALA A N 1
ATOM 2626 C CA . ALA A 1 325 ? -15.440 2.231 -12.095 1.00 94.31 325 ALA A CA 1
ATOM 2627 C C . ALA A 1 325 ? -15.034 2.783 -10.728 1.00 94.31 325 ALA A C 1
ATOM 2629 O O . ALA A 1 325 ? -14.400 2.087 -9.943 1.00 94.31 325 ALA A O 1
ATOM 2630 N N . ASN A 1 326 ? -15.456 4.008 -10.425 1.00 93.88 326 ASN A N 1
ATOM 2631 C CA . ASN A 1 326 ? -15.444 4.496 -9.051 1.00 93.88 326 ASN A CA 1
ATOM 2632 C C . ASN A 1 326 ? -16.586 3.827 -8.285 1.00 93.88 326 ASN A C 1
ATOM 2634 O O . ASN A 1 326 ? -17.685 3.675 -8.831 1.00 93.88 326 ASN A O 1
ATOM 2638 N N . TRP A 1 327 ? -16.331 3.463 -7.031 1.00 96.06 327 TRP A N 1
ATOM 2639 C CA . TRP A 1 327 ? -17.362 2.910 -6.160 1.00 96.06 327 TRP A CA 1
ATOM 2640 C C . TRP A 1 327 ? -18.487 3.925 -5.935 1.00 96.06 327 TRP A C 1
ATOM 2642 O O . TRP A 1 327 ? -18.248 5.121 -5.748 1.00 96.06 327 TRP A O 1
ATOM 2652 N N . THR A 1 328 ? -19.722 3.439 -5.927 1.00 93.00 328 THR A N 1
ATOM 2653 C CA . THR A 1 328 ? -20.916 4.219 -5.599 1.00 93.00 328 THR A CA 1
ATOM 2654 C C . THR A 1 328 ? -21.810 3.454 -4.632 1.00 93.00 328 THR A C 1
ATOM 2656 O O . THR A 1 328 ? -21.749 2.230 -4.549 1.00 93.00 328 THR A O 1
ATOM 2659 N N . LEU A 1 329 ? -22.663 4.172 -3.895 1.00 91.44 329 LEU A N 1
ATOM 2660 C CA . LEU A 1 329 ? -23.578 3.552 -2.939 1.00 91.44 329 LEU A CA 1
ATOM 2661 C C . LEU A 1 329 ? -24.422 2.457 -3.610 1.00 91.44 329 LEU A C 1
ATOM 2663 O O . LEU A 1 329 ? -25.151 2.721 -4.565 1.00 91.44 329 LEU A O 1
ATOM 2667 N N . GLY A 1 330 ? -24.351 1.248 -3.056 1.00 90.62 330 GLY A N 1
ATOM 2668 C CA . GLY A 1 330 ? -25.035 0.063 -3.572 1.00 90.62 330 GLY A CA 1
ATOM 2669 C C . GLY A 1 330 ? -24.140 -0.867 -4.393 1.00 90.62 330 GLY A C 1
ATOM 2670 O O . GLY A 1 330 ? -24.533 -2.011 -4.606 1.00 90.62 330 GLY A O 1
ATOM 2671 N N . ASP A 1 331 ? -22.948 -0.421 -4.800 1.00 96.44 331 ASP A N 1
ATOM 2672 C CA . ASP A 1 331 ? -21.916 -1.315 -5.322 1.00 96.44 331 ASP A CA 1
ATOM 2673 C C . ASP A 1 331 ? -21.386 -2.216 -4.191 1.00 96.44 331 ASP A C 1
ATOM 2675 O O . ASP A 1 331 ? -21.339 -1.819 -3.021 1.00 96.44 331 ASP A O 1
ATOM 2679 N N . ASP A 1 332 ? -20.966 -3.434 -4.539 1.00 97.12 332 ASP A N 1
ATOM 2680 C CA . ASP A 1 332 ? -20.358 -4.350 -3.577 1.00 97.12 332 ASP A CA 1
ATOM 2681 C C . ASP A 1 332 ? -19.116 -3.723 -2.937 1.00 97.12 332 ASP A C 1
ATOM 2683 O O . ASP A 1 332 ? -18.262 -3.161 -3.621 1.00 97.12 332 ASP A O 1
ATOM 2687 N N . PHE A 1 333 ? -18.959 -3.903 -1.625 1.00 98.00 333 PHE A N 1
ATOM 2688 C CA . PHE A 1 333 ? -17.656 -3.700 -1.003 1.00 98.00 333 PHE A CA 1
ATOM 2689 C C . PHE A 1 333 ? -16.676 -4.766 -1.502 1.00 98.00 333 PHE A C 1
ATOM 2691 O O . PHE A 1 333 ? -16.993 -5.962 -1.481 1.00 98.00 333 PHE A O 1
ATOM 2698 N N . ILE A 1 334 ? -15.499 -4.332 -1.942 1.00 98.25 334 ILE A N 1
ATOM 2699 C CA . ILE A 1 334 ? -14.368 -5.170 -2.359 1.00 98.25 334 ILE A CA 1
ATOM 2700 C C . ILE A 1 334 ? -13.080 -4.649 -1.705 1.00 98.25 334 ILE A C 1
ATOM 2702 O O . ILE A 1 334 ? -13.126 -3.747 -0.873 1.00 98.25 334 ILE A O 1
ATOM 2706 N N . GLY A 1 335 ? -11.930 -5.232 -2.049 1.00 97.94 335 GLY A N 1
ATOM 2707 C CA . GLY A 1 335 ? -10.641 -4.852 -1.470 1.00 97.94 335 GLY A CA 1
ATOM 2708 C C . GLY A 1 335 ? -10.214 -3.421 -1.805 1.00 97.94 335 GLY A C 1
ATOM 2709 O O . GLY A 1 335 ? -9.539 -2.800 -0.994 1.00 97.94 335 GLY A O 1
ATOM 2710 N N . ASP A 1 336 ? -10.663 -2.883 -2.939 1.00 98.44 336 ASP A N 1
ATOM 2711 C CA . ASP A 1 336 ? -10.317 -1.537 -3.406 1.00 98.44 336 ASP A CA 1
ATOM 2712 C C . ASP A 1 336 ? -11.250 -0.487 -2.763 1.00 98.44 336 ASP A C 1
ATOM 2714 O O . ASP A 1 336 ? -12.454 -0.484 -3.052 1.00 98.44 336 ASP A O 1
ATOM 2718 N N . PRO A 1 337 ? -10.764 0.402 -1.877 1.00 97.81 337 PRO A N 1
ATOM 2719 C CA . PRO A 1 337 ? -11.580 1.432 -1.245 1.00 97.81 337 PRO A CA 1
ATOM 2720 C C . PRO A 1 337 ? -12.145 2.442 -2.255 1.00 97.81 337 PRO A C 1
ATOM 2722 O O . PRO A 1 337 ? -11.636 2.565 -3.365 1.00 97.81 337 PRO A O 1
ATOM 2725 N N . PRO A 1 338 ? -13.164 3.240 -1.884 1.00 96.75 338 PRO A N 1
ATOM 2726 C CA . PRO A 1 338 ? -13.918 4.057 -2.844 1.00 96.75 338 PRO A CA 1
ATOM 2727 C C . PRO A 1 338 ? -13.151 5.147 -3.607 1.00 96.75 338 PRO A C 1
ATOM 2729 O O . PRO A 1 338 ? -13.692 5.707 -4.562 1.00 96.75 338 PRO A O 1
ATOM 2732 N N . HIS A 1 339 ? -11.928 5.472 -3.187 1.00 95.38 339 HIS A N 1
ATOM 2733 C CA . HIS A 1 339 ? -11.049 6.380 -3.923 1.00 95.38 339 HIS A CA 1
ATOM 2734 C C . HIS A 1 339 ? -10.244 5.702 -5.039 1.00 95.38 339 HIS A C 1
ATOM 2736 O O . HIS A 1 339 ? -9.664 6.387 -5.879 1.00 95.38 339 HIS A O 1
ATOM 2742 N N . GLU A 1 340 ? -10.214 4.370 -5.052 1.00 96.19 340 GLU A N 1
ATOM 2743 C CA . GLU A 1 340 ? -9.502 3.566 -6.033 1.00 96.19 340 GLU A CA 1
ATOM 2744 C C . GLU A 1 340 ? -10.451 3.026 -7.107 1.00 96.19 340 GLU A C 1
ATOM 2746 O O . GLU A 1 340 ? -11.629 2.737 -6.834 1.00 96.19 340 GLU A O 1
ATOM 2751 N N . PRO A 1 341 ? -9.944 2.833 -8.337 1.00 96.50 341 PRO A N 1
ATOM 2752 C CA . PRO A 1 341 ? -10.677 2.110 -9.359 1.00 96.50 341 PRO A CA 1
ATOM 2753 C C . PRO A 1 341 ? -11.044 0.699 -8.881 1.00 96.50 341 PRO A C 1
ATOM 2755 O O . PRO A 1 341 ? -10.204 -0.075 -8.428 1.00 96.50 341 PRO A O 1
ATOM 2758 N N . GLN A 1 342 ? -12.315 0.336 -9.012 1.00 98.00 342 GLN A N 1
ATOM 2759 C CA . GLN A 1 342 ? -12.814 -0.936 -8.500 1.00 98.00 342 GLN A CA 1
ATOM 2760 C C . GLN A 1 342 ? -12.302 -2.110 -9.348 1.00 98.00 342 GLN A C 1
ATOM 2762 O O . GLN A 1 342 ? -12.537 -2.160 -10.560 1.00 98.00 342 GLN A O 1
ATOM 2767 N N . GLY A 1 343 ? -11.626 -3.060 -8.697 1.00 97.62 343 GLY A N 1
ATOM 2768 C CA . GLY A 1 343 ? -10.979 -4.227 -9.296 1.00 97.62 343 GLY A CA 1
ATOM 2769 C C . GLY A 1 343 ? -9.467 -4.122 -9.469 1.00 97.62 343 GLY A C 1
ATOM 2770 O O . GLY A 1 343 ? -8.885 -4.962 -10.153 1.00 97.62 343 GLY A O 1
ATOM 2771 N N . TRP A 1 344 ? -8.836 -3.117 -8.862 1.00 98.19 344 TRP A N 1
ATOM 2772 C CA . TRP A 1 344 ? -7.408 -2.858 -9.006 1.00 98.19 344 TRP A CA 1
ATOM 2773 C C . TRP A 1 344 ? -6.549 -3.916 -8.298 1.00 98.19 344 TRP A C 1
ATOM 2775 O O . TRP A 1 344 ? -5.911 -4.746 -8.950 1.00 98.19 344 TRP A O 1
ATOM 2785 N N . TYR A 1 345 ? -6.583 -3.948 -6.968 1.00 98.62 345 TYR A N 1
ATOM 2786 C CA . TYR A 1 345 ? -5.803 -4.826 -6.095 1.00 98.62 345 TYR A CA 1
ATOM 2787 C C . TYR A 1 345 ? -6.616 -5.959 -5.462 1.00 98.62 345 TYR A C 1
ATOM 2789 O O . TYR A 1 345 ? -6.027 -6.910 -4.947 1.00 98.62 345 TYR A O 1
ATOM 2797 N N . SER A 1 346 ? -7.950 -5.920 -5.544 1.00 98.62 346 SER A N 1
ATOM 2798 C CA . SER A 1 346 ? -8.820 -6.980 -5.015 1.00 98.62 346 SER A CA 1
ATOM 2799 C C . SER A 1 346 ? -8.389 -8.395 -5.441 1.00 98.62 346 SER A C 1
ATOM 2801 O O . SER A 1 346 ? -8.251 -8.695 -6.633 1.00 98.62 346 SER A O 1
ATOM 2803 N N . VAL A 1 347 ? -8.232 -9.279 -4.452 1.00 98.81 347 VAL A N 1
ATOM 2804 C CA . VAL A 1 347 ? -8.120 -10.738 -4.603 1.00 98.81 347 VAL A CA 1
ATOM 2805 C C . VAL A 1 347 ? -9.510 -11.342 -4.431 1.00 98.81 347 VAL A C 1
ATOM 2807 O O . VAL A 1 347 ? -10.113 -11.238 -3.357 1.00 98.81 347 VAL A O 1
ATOM 2810 N N . TYR A 1 348 ? -10.038 -11.947 -5.491 1.00 98.88 348 TYR A N 1
ATOM 2811 C CA . TYR A 1 348 ? -11.383 -12.518 -5.497 1.00 98.88 348 TYR A CA 1
ATOM 2812 C C . TYR A 1 348 ? -11.396 -13.974 -5.054 1.00 98.88 348 TYR A C 1
ATOM 2814 O O . TYR A 1 348 ? -10.404 -14.692 -5.143 1.00 98.88 348 TYR A O 1
ATOM 2822 N N . ASP A 1 349 ? -12.571 -14.453 -4.661 1.00 98.44 349 ASP A N 1
ATOM 2823 C CA . ASP A 1 349 ? -12.775 -15.859 -4.323 1.00 98.44 349 ASP A CA 1
ATOM 2824 C C . ASP A 1 349 ? -12.623 -16.833 -5.502 1.00 98.44 349 ASP A C 1
ATOM 2826 O O . ASP A 1 349 ? -12.545 -18.043 -5.300 1.00 98.44 349 ASP A O 1
ATOM 2830 N N . THR A 1 350 ? -12.566 -16.305 -6.725 1.00 98.31 350 THR A N 1
ATOM 2831 C CA . THR A 1 350 ? -12.315 -17.057 -7.958 1.00 98.31 350 THR A CA 1
ATOM 2832 C C . THR A 1 350 ? -10.858 -17.003 -8.425 1.00 98.31 350 THR A C 1
ATOM 2834 O O . THR A 1 350 ? -10.523 -17.660 -9.411 1.00 98.31 350 THR A O 1
ATOM 2837 N N . ASP A 1 351 ? -9.983 -16.260 -7.738 1.00 98.56 351 ASP A N 1
ATOM 2838 C CA . ASP A 1 351 ? -8.554 -16.146 -8.061 1.00 98.56 351 ASP A CA 1
ATOM 2839 C C . ASP A 1 351 ? -7.779 -17.367 -7.532 1.00 98.56 351 ASP A C 1
ATOM 2841 O O . ASP A 1 351 ? -6.873 -17.251 -6.708 1.00 98.56 351 ASP A O 1
ATOM 2845 N N . ASN A 1 352 ? -8.174 -18.564 -7.981 1.00 97.31 352 ASN A N 1
ATOM 2846 C CA . ASN A 1 352 ? -7.751 -19.846 -7.403 1.00 97.31 352 ASN A CA 1
ATOM 2847 C C . ASN A 1 352 ? -6.230 -19.969 -7.231 1.00 97.31 352 ASN A C 1
ATOM 2849 O O . ASN A 1 352 ? -5.784 -20.434 -6.189 1.00 97.31 352 ASN A O 1
ATOM 2853 N N . SER A 1 353 ? -5.434 -19.529 -8.209 1.00 97.88 353 SER A N 1
ATOM 2854 C CA . SER A 1 353 ? -3.971 -19.606 -8.136 1.00 97.88 353 SER A CA 1
ATOM 2855 C C . SER A 1 353 ? -3.383 -18.687 -7.059 1.00 97.88 353 SER A C 1
ATOM 2857 O O . SER A 1 353 ? -2.543 -19.133 -6.277 1.00 97.88 353 SER A O 1
ATOM 2859 N N . THR A 1 354 ? -3.876 -17.451 -6.921 1.00 98.50 354 THR A N 1
ATOM 2860 C CA . THR A 1 354 ? -3.478 -16.563 -5.815 1.00 98.50 354 THR A CA 1
ATOM 2861 C C . THR A 1 354 ? -3.903 -17.147 -4.463 1.00 98.50 354 THR A C 1
ATOM 2863 O O . THR A 1 354 ? -3.124 -17.134 -3.508 1.00 98.50 354 THR A O 1
ATOM 2866 N N . LEU A 1 355 ? -5.119 -17.700 -4.366 1.00 98.44 355 LEU A N 1
ATOM 2867 C CA . LEU A 1 355 ? -5.623 -18.322 -3.134 1.00 98.44 355 LEU A CA 1
ATOM 2868 C C . LEU A 1 355 ? -4.805 -19.563 -2.736 1.00 98.44 355 LEU A C 1
ATOM 2870 O O . LEU A 1 355 ? -4.532 -19.760 -1.552 1.00 98.44 355 LEU A O 1
ATOM 2874 N N . GLU A 1 356 ? -4.362 -20.371 -3.702 1.00 97.75 356 GLU A N 1
ATOM 2875 C CA . GLU A 1 356 ? -3.461 -21.506 -3.468 1.00 97.75 356 GLU A CA 1
ATOM 2876 C C . GLU A 1 356 ? -2.100 -21.058 -2.915 1.00 97.75 356 GLU A C 1
ATOM 2878 O O . GLU A 1 356 ? -1.590 -21.687 -1.984 1.00 97.75 356 GLU A O 1
ATOM 2883 N N . ILE A 1 357 ? -1.535 -19.956 -3.428 1.00 98.25 357 ILE A N 1
ATOM 2884 C CA . ILE A 1 357 ? -0.295 -19.355 -2.905 1.00 98.25 357 ILE A CA 1
ATOM 2885 C C . ILE A 1 357 ? -0.492 -18.907 -1.452 1.00 98.25 357 ILE A C 1
ATOM 2887 O O . ILE A 1 357 ? 0.320 -19.245 -0.587 1.00 98.25 357 ILE A O 1
ATOM 2891 N N . ILE A 1 358 ? -1.586 -18.197 -1.159 1.00 98.12 358 ILE A N 1
ATOM 2892 C CA . ILE A 1 358 ? -1.917 -17.747 0.202 1.00 98.12 358 ILE A CA 1
ATOM 2893 C C . ILE A 1 358 ? -2.023 -18.950 1.149 1.00 98.12 358 ILE A C 1
ATOM 2895 O O . ILE A 1 358 ? -1.345 -18.985 2.177 1.00 98.12 358 ILE A O 1
ATOM 2899 N N . HIS A 1 359 ? -2.806 -19.967 0.775 1.00 96.50 359 HIS A N 1
ATOM 2900 C CA . HIS A 1 359 ? -2.971 -21.180 1.576 1.00 96.50 359 HIS A CA 1
ATOM 2901 C C . HIS A 1 359 ? -1.648 -21.923 1.787 1.00 96.50 359 HIS A C 1
ATOM 2903 O O . HIS A 1 359 ? -1.369 -22.417 2.881 1.00 96.50 359 HIS A O 1
ATOM 2909 N N . HIS A 1 360 ? -0.794 -21.987 0.764 1.00 94.75 360 HIS A N 1
ATOM 2910 C CA . HIS A 1 360 ? 0.518 -22.611 0.874 1.00 94.75 360 HIS A CA 1
ATOM 2911 C C . HIS A 1 360 ? 1.360 -21.968 1.981 1.00 94.75 360 HIS A C 1
ATOM 2913 O O . HIS A 1 360 ? 1.798 -22.668 2.899 1.00 94.75 360 HIS A O 1
ATOM 2919 N N . PHE A 1 361 ? 1.541 -20.647 1.946 1.00 95.31 361 PHE A N 1
ATOM 2920 C CA . PHE A 1 361 ? 2.343 -19.948 2.951 1.00 95.31 361 PHE A CA 1
ATOM 2921 C C . PHE A 1 361 ? 1.683 -19.926 4.332 1.00 95.31 361 PHE A C 1
ATOM 2923 O O . PHE A 1 361 ? 2.386 -20.063 5.334 1.00 95.31 361 PHE A O 1
ATOM 2930 N N . ALA A 1 362 ? 0.354 -19.844 4.402 1.00 93.44 362 ALA A N 1
ATOM 2931 C CA . ALA A 1 362 ? -0.380 -19.958 5.659 1.00 93.44 362 ALA A CA 1
ATOM 2932 C C . ALA A 1 362 ? -0.215 -21.352 6.292 1.00 93.44 362 ALA A C 1
ATOM 2934 O O . ALA A 1 362 ? -0.023 -21.486 7.496 1.00 93.44 362 ALA A O 1
ATOM 2935 N N . SER A 1 363 ? -0.186 -22.421 5.493 1.00 89.25 363 SER A N 1
ATOM 2936 C CA . SER A 1 363 ? 0.054 -23.769 6.021 1.00 89.25 363 SER A CA 1
ATOM 2937 C C . SER A 1 363 ? 1.477 -23.935 6.578 1.00 89.25 363 SER A C 1
ATOM 2939 O O . SER A 1 363 ? 1.665 -24.568 7.619 1.00 89.25 363 SER A O 1
ATOM 2941 N N . MET A 1 364 ? 2.478 -23.298 5.957 1.00 85.44 364 MET A N 1
ATOM 2942 C CA . MET A 1 364 ? 3.875 -23.358 6.402 1.00 85.44 364 MET A CA 1
ATOM 2943 C C . MET A 1 364 ? 4.107 -22.719 7.772 1.00 85.44 364 MET A C 1
ATOM 2945 O O . MET A 1 364 ? 4.993 -23.161 8.504 1.00 85.44 364 MET A O 1
ATOM 2949 N N . THR A 1 365 ? 3.331 -21.696 8.142 1.00 72.06 365 THR A N 1
ATOM 2950 C CA . THR A 1 365 ? 3.459 -21.038 9.452 1.00 72.06 365 THR A CA 1
ATOM 2951 C C . THR A 1 365 ? 2.886 -21.887 10.590 1.00 72.06 365 THR A C 1
ATOM 2953 O O . THR A 1 365 ? 3.366 -21.788 11.721 1.00 72.06 365 THR A O 1
ATOM 2956 N N . THR A 1 366 ? 1.918 -22.764 10.298 1.00 58.91 366 THR A N 1
ATOM 2957 C CA . THR A 1 366 ? 1.264 -23.638 11.292 1.00 58.91 366 THR A CA 1
ATOM 2958 C C . THR A 1 366 ? 2.043 -24.923 11.598 1.00 58.91 366 THR A C 1
ATOM 2960 O O . THR A 1 366 ? 1.954 -25.456 12.706 1.00 58.91 366 THR A O 1
ATOM 2963 N N . THR A 1 367 ? 2.872 -25.412 10.670 1.00 44.84 367 THR A N 1
ATOM 2964 C CA . THR A 1 367 ? 3.662 -26.637 10.860 1.00 44.84 367 THR A CA 1
ATOM 2965 C C . THR A 1 367 ? 5.124 -26.341 11.211 1.00 44.84 367 THR A C 1
ATOM 2967 O O . THR A 1 367 ? 5.942 -26.070 10.332 1.00 44.84 367 THR A O 1
ATOM 2970 N N . LYS A 1 368 ? 5.529 -26.525 12.478 1.00 41.94 368 LYS A N 1
ATOM 2971 C CA . LYS A 1 368 ? 6.924 -26.925 12.747 1.00 41.94 368 LYS A CA 1
ATOM 2972 C C . LYS A 1 368 ? 7.110 -28.330 12.158 1.00 41.94 368 LYS A C 1
ATOM 2974 O O . LYS A 1 368 ? 6.481 -29.263 12.638 1.00 41.94 368 LYS A O 1
ATOM 2979 N N . SER A 1 369 ? 8.004 -28.458 11.171 1.00 35.97 369 SER A N 1
ATOM 2980 C CA . SER A 1 369 ? 8.404 -29.686 10.450 1.00 35.97 369 SER A CA 1
ATOM 2981 C C . SER A 1 369 ? 7.479 -30.162 9.315 1.00 35.97 369 SER A C 1
ATOM 2983 O O . SER A 1 369 ? 6.541 -30.919 9.540 1.00 35.97 369 SER A O 1
ATOM 2985 N N . SER A 1 370 ? 7.869 -29.905 8.060 1.00 33.56 370 SER A N 1
ATOM 2986 C CA . SER A 1 370 ? 8.338 -30.980 7.160 1.00 33.56 370 SER A CA 1
ATOM 2987 C C . SER A 1 370 ? 8.788 -30.438 5.795 1.00 33.56 370 SER A C 1
ATOM 2989 O O . SER A 1 370 ? 8.005 -30.018 4.946 1.00 33.56 370 SER A O 1
ATOM 2991 N N . ALA A 1 371 ? 10.096 -30.507 5.554 1.00 34.56 371 ALA A N 1
ATOM 2992 C CA . ALA A 1 371 ? 10.678 -30.376 4.229 1.00 34.56 371 ALA A CA 1
ATOM 2993 C C . ALA A 1 371 ? 10.345 -31.637 3.421 1.00 34.56 371 ALA A C 1
ATOM 2995 O O . ALA A 1 371 ? 11.063 -32.622 3.531 1.00 34.56 371 ALA A O 1
ATOM 2996 N N . ASN A 1 372 ? 9.240 -31.649 2.668 1.00 33.91 372 ASN A N 1
ATOM 2997 C CA . ASN A 1 372 ? 9.034 -32.623 1.580 1.00 33.91 372 ASN A CA 1
ATOM 2998 C C . ASN A 1 372 ? 7.958 -32.245 0.542 1.00 33.91 372 ASN A C 1
ATOM 3000 O O . ASN A 1 372 ? 7.841 -32.925 -0.476 1.00 33.91 372 ASN A O 1
ATOM 3004 N N . THR A 1 373 ? 7.231 -31.137 0.708 1.00 36.12 373 THR A N 1
ATOM 3005 C CA . THR A 1 373 ? 6.171 -30.736 -0.247 1.00 36.12 373 THR A CA 1
ATOM 3006 C C . THR A 1 373 ? 6.676 -29.842 -1.396 1.00 36.12 373 THR A C 1
ATOM 3008 O O . THR A 1 373 ? 5.984 -29.664 -2.396 1.00 36.12 373 THR A O 1
ATOM 3011 N N . LEU A 1 374 ? 7.927 -29.366 -1.332 1.00 38.34 374 LEU A N 1
ATOM 3012 C CA . LEU A 1 374 ? 8.536 -28.441 -2.307 1.00 38.34 374 LEU A CA 1
ATOM 3013 C C . LEU A 1 374 ? 8.657 -29.015 -3.736 1.00 38.34 374 LEU A C 1
ATOM 3015 O O . LEU A 1 374 ? 8.739 -28.271 -4.707 1.00 38.34 374 LEU A O 1
ATOM 3019 N N . LYS A 1 375 ? 8.650 -30.344 -3.906 1.00 30.88 375 LYS A N 1
ATOM 3020 C CA . LYS A 1 375 ? 8.887 -30.978 -5.217 1.00 30.88 375 LYS A CA 1
ATOM 3021 C C . LYS A 1 375 ? 7.656 -31.094 -6.117 1.00 30.88 375 LYS A C 1
ATOM 3023 O O . LYS A 1 375 ? 7.818 -31.440 -7.284 1.00 30.88 375 LYS A O 1
ATOM 3028 N N . LYS A 1 376 ? 6.442 -30.848 -5.612 1.00 33.88 376 LYS A N 1
ATOM 3029 C CA . LYS A 1 376 ? 5.212 -31.159 -6.364 1.00 33.88 376 LYS A CA 1
ATOM 3030 C C . LYS A 1 376 ? 4.568 -29.955 -7.067 1.00 33.88 376 LYS A C 1
ATOM 3032 O O . LYS A 1 376 ? 3.774 -30.179 -7.969 1.00 33.88 376 LYS A O 1
ATOM 3037 N N . PHE A 1 377 ? 4.941 -28.720 -6.719 1.00 35.28 377 PHE A N 1
ATOM 3038 C CA . PHE A 1 377 ? 4.276 -27.505 -7.226 1.00 35.28 377 PHE A CA 1
ATOM 3039 C C . PHE A 1 377 ? 5.096 -26.678 -8.240 1.00 35.28 377 PHE A C 1
ATOM 3041 O O . PHE A 1 377 ? 4.561 -25.778 -8.873 1.00 35.28 377 PHE A O 1
ATOM 3048 N N . ILE A 1 378 ? 6.371 -27.015 -8.491 1.00 36.75 378 ILE A N 1
ATOM 3049 C CA . ILE A 1 378 ? 7.234 -26.317 -9.474 1.00 36.75 378 ILE A CA 1
ATOM 3050 C C . ILE A 1 378 ? 6.960 -26.820 -10.903 1.00 36.75 378 ILE A C 1
ATOM 3052 O O . ILE A 1 378 ? 7.841 -27.353 -11.576 1.00 36.75 378 ILE A O 1
ATOM 3056 N N . ARG A 1 379 ? 5.716 -26.716 -11.370 1.00 33.72 379 ARG A N 1
ATOM 3057 C CA . ARG A 1 379 ? 5.343 -26.896 -12.782 1.00 33.72 379 ARG A CA 1
ATOM 3058 C C . ARG A 1 379 ? 4.045 -26.141 -13.055 1.00 33.72 379 ARG A C 1
ATOM 3060 O O . ARG A 1 379 ? 2.999 -26.771 -13.052 1.00 33.72 379 ARG A O 1
ATOM 3067 N N . MET A 1 380 ? 4.135 -24.828 -13.288 1.00 38.59 380 MET A N 1
ATOM 3068 C CA . MET A 1 380 ? 3.346 -24.058 -14.278 1.00 38.59 380 MET A CA 1
ATOM 3069 C C . MET A 1 380 ? 3.407 -22.543 -14.003 1.00 38.59 380 MET A C 1
ATOM 3071 O O . MET A 1 380 ? 2.461 -21.948 -13.520 1.00 38.59 380 MET A O 1
ATOM 3075 N N . SER A 1 381 ? 4.541 -21.935 -14.343 1.00 37.78 381 SER A N 1
ATOM 3076 C CA . SER A 1 381 ? 4.749 -20.529 -14.746 1.00 37.78 381 SER A CA 1
ATOM 3077 C C . SER A 1 381 ? 6.269 -20.376 -14.829 1.00 37.78 381 SER A C 1
ATOM 3079 O O . SER A 1 381 ? 6.919 -20.882 -13.923 1.00 37.78 381 SER A O 1
ATOM 3081 N N . LEU A 1 382 ? 6.809 -19.828 -15.929 1.00 41.50 382 LEU A N 1
ATOM 3082 C CA . LEU A 1 382 ? 8.240 -19.655 -16.289 1.00 41.50 382 LEU A CA 1
ATOM 3083 C C . LEU A 1 382 ? 9.278 -20.285 -15.333 1.00 41.50 382 LEU A C 1
ATOM 3085 O O . LEU A 1 382 ? 9.375 -19.944 -14.159 1.00 41.50 382 LEU A O 1
ATOM 3089 N N . SER A 1 383 ? 10.055 -21.232 -15.860 1.00 34.12 383 SER A N 1
ATOM 3090 C CA . SER A 1 383 ? 10.897 -22.145 -15.084 1.00 34.12 383 SER A CA 1
ATOM 3091 C C . SER A 1 383 ? 11.798 -21.417 -14.072 1.00 34.12 383 SER A C 1
ATOM 3093 O O . SER A 1 383 ? 12.342 -20.364 -14.377 1.00 34.12 383 SER A O 1
ATOM 3095 N N . SER A 1 384 ? 12.023 -21.983 -12.878 1.00 43.78 384 SER A N 1
ATOM 3096 C CA . SER A 1 384 ? 12.995 -21.456 -11.895 1.00 43.78 384 SER A CA 1
ATOM 3097 C C . SER A 1 384 ? 14.388 -21.229 -12.503 1.00 43.78 384 SER A C 1
ATOM 3099 O O . SER A 1 384 ? 15.127 -20.358 -12.059 1.00 43.78 384 SER A O 1
ATOM 3101 N N . SER A 1 385 ? 14.706 -21.957 -13.579 1.00 46.66 385 SER A N 1
ATOM 3102 C CA . SER A 1 385 ? 15.884 -21.727 -14.407 1.00 46.66 385 SER A CA 1
ATOM 3103 C C . SER A 1 385 ? 15.920 -20.371 -15.107 1.00 46.66 385 SER A C 1
ATOM 3105 O O . SER A 1 385 ? 17.020 -19.905 -15.336 1.00 46.66 385 SER A O 1
ATOM 3107 N N . ASP A 1 386 ? 14.800 -19.722 -15.428 1.00 41.53 386 ASP A N 1
ATOM 3108 C CA . ASP A 1 386 ? 14.773 -18.434 -16.138 1.00 41.53 386 ASP A CA 1
ATOM 3109 C C . ASP A 1 386 ? 15.074 -17.252 -15.203 1.00 41.53 386 ASP A C 1
ATOM 3111 O O . ASP A 1 386 ? 15.805 -16.340 -15.583 1.00 41.53 386 ASP A O 1
ATOM 3115 N N . ILE A 1 387 ? 14.588 -17.281 -13.957 1.00 46.66 387 ILE A N 1
ATOM 3116 C CA . ILE A 1 387 ? 14.918 -16.269 -12.934 1.00 46.66 387 ILE A CA 1
ATOM 3117 C C . ILE A 1 387 ? 16.356 -16.465 -12.445 1.00 46.66 387 ILE A C 1
ATOM 3119 O O . ILE A 1 387 ? 17.122 -15.501 -12.415 1.00 46.66 387 ILE A O 1
ATOM 3123 N N . ASP A 1 388 ? 16.763 -17.710 -12.168 1.00 49.91 388 ASP A N 1
ATOM 3124 C CA . ASP A 1 388 ? 18.161 -18.034 -11.868 1.00 49.91 388 ASP A CA 1
ATOM 3125 C C . ASP A 1 388 ? 19.075 -17.659 -13.038 1.00 49.91 388 ASP A C 1
ATOM 3127 O O . ASP A 1 388 ? 20.179 -17.162 -12.817 1.00 49.91 388 ASP A O 1
ATOM 3131 N N . LEU A 1 389 ? 18.620 -17.836 -14.284 1.00 58.22 389 LEU A N 1
ATOM 3132 C CA . LEU A 1 389 ? 19.332 -17.397 -15.479 1.00 58.22 389 LEU A CA 1
ATOM 3133 C C . LEU A 1 389 ? 19.422 -15.875 -15.530 1.00 58.22 389 LEU A C 1
ATOM 3135 O O . LEU A 1 389 ? 20.518 -15.385 -15.739 1.00 58.22 389 LEU A O 1
ATOM 3139 N N . ILE A 1 390 ? 18.351 -15.112 -15.303 1.00 56.97 390 ILE A N 1
ATOM 3140 C CA . ILE A 1 390 ? 18.400 -13.639 -15.314 1.00 56.97 390 ILE A CA 1
ATOM 3141 C C . ILE A 1 390 ? 19.331 -13.114 -14.218 1.00 56.97 390 ILE A C 1
ATOM 3143 O O . ILE A 1 390 ? 20.202 -12.295 -14.508 1.00 56.97 390 ILE A O 1
ATOM 3147 N N . THR A 1 391 ? 19.226 -13.613 -12.985 1.00 58.16 391 THR A N 1
ATOM 3148 C CA . THR A 1 391 ? 20.122 -13.215 -11.888 1.00 58.16 391 THR A CA 1
ATOM 3149 C C . THR A 1 391 ? 21.563 -13.643 -12.164 1.00 58.16 391 THR A C 1
ATOM 3151 O O . THR A 1 391 ? 22.494 -12.866 -11.943 1.00 58.16 391 THR A O 1
ATOM 3154 N N . SER A 1 392 ? 21.772 -14.838 -12.724 1.00 64.88 392 SER A N 1
ATOM 3155 C CA . SER A 1 392 ? 23.097 -15.295 -13.157 1.00 64.88 392 SER A CA 1
ATOM 3156 C C . SER A 1 392 ? 23.634 -14.467 -14.318 1.00 64.88 392 SER A C 1
ATOM 3158 O O . SER A 1 392 ? 24.828 -14.195 -14.352 1.00 64.88 392 SER A O 1
ATOM 3160 N N . LEU A 1 393 ? 22.783 -14.026 -15.245 1.00 68.62 393 LEU A N 1
ATOM 3161 C CA . LEU A 1 393 ? 23.136 -13.175 -16.378 1.00 68.62 393 LEU A CA 1
ATOM 3162 C C . LEU A 1 393 ? 23.473 -11.762 -15.914 1.00 68.62 393 LEU A C 1
ATOM 3164 O O . LEU A 1 393 ? 24.468 -11.222 -16.374 1.00 68.62 393 LEU A O 1
ATOM 3168 N N . GLN A 1 394 ? 22.726 -11.180 -14.976 1.00 71.69 394 GLN A N 1
ATOM 3169 C CA . GLN A 1 394 ? 23.032 -9.878 -14.376 1.00 71.69 394 GLN A CA 1
ATOM 3170 C C . GLN A 1 394 ? 24.314 -9.937 -13.542 1.00 71.69 394 GLN A C 1
ATOM 3172 O O . GLN A 1 394 ? 25.167 -9.052 -13.637 1.00 71.69 394 GLN A O 1
ATOM 3177 N N . PHE A 1 395 ? 24.504 -11.007 -12.763 1.00 70.94 395 PHE A N 1
ATOM 3178 C CA . PHE A 1 395 ? 25.752 -11.251 -12.048 1.00 70.94 395 PHE A CA 1
ATOM 3179 C C . PHE A 1 395 ? 26.915 -11.420 -13.031 1.00 70.94 395 PHE A C 1
ATOM 3181 O O . PHE A 1 395 ? 27.935 -10.748 -12.887 1.00 70.94 395 PHE A O 1
ATOM 3188 N N . ALA A 1 396 ? 26.757 -12.248 -14.065 1.00 73.50 396 ALA A N 1
ATOM 3189 C CA . ALA A 1 396 ? 27.758 -12.453 -15.105 1.00 73.50 396 ALA A CA 1
ATOM 3190 C C . ALA A 1 396 ? 28.057 -11.156 -15.862 1.00 73.50 396 ALA A C 1
ATOM 3192 O O . ALA A 1 396 ? 29.222 -10.846 -16.077 1.00 73.50 396 ALA A O 1
ATOM 3193 N N . GLN A 1 397 ? 27.041 -10.361 -16.197 1.00 81.19 397 GLN A N 1
ATOM 3194 C CA . GLN A 1 397 ? 27.167 -9.046 -16.821 1.00 81.19 397 GLN A CA 1
ATOM 3195 C C . GLN A 1 397 ? 27.971 -8.103 -15.922 1.00 81.19 397 GLN A C 1
ATOM 3197 O O . GLN A 1 397 ? 28.923 -7.476 -16.385 1.00 81.19 397 GLN A O 1
ATOM 3202 N N . LYS A 1 398 ? 27.654 -8.044 -14.625 1.00 81.94 398 LYS A N 1
ATOM 3203 C CA . LYS A 1 398 ? 28.390 -7.237 -13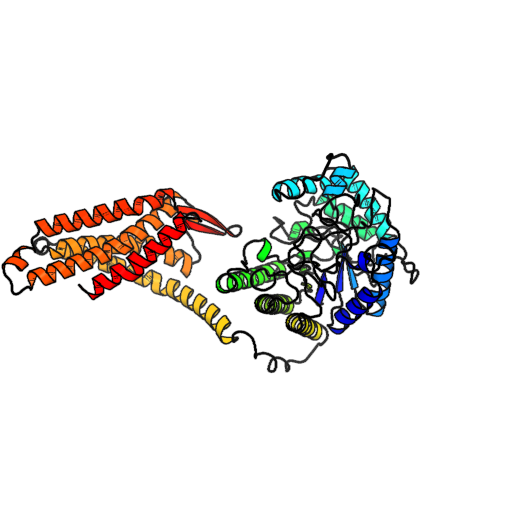.645 1.00 81.94 398 LYS A CA 1
ATOM 3204 C C . LYS A 1 398 ? 29.848 -7.674 -13.526 1.00 81.94 398 LYS A C 1
ATOM 3206 O O . LYS A 1 398 ? 30.738 -6.823 -13.539 1.00 81.94 398 LYS A O 1
ATOM 3211 N N . GLN A 1 399 ? 30.116 -8.980 -13.448 1.00 84.62 399 GLN A N 1
ATOM 3212 C CA . GLN A 1 399 ? 31.487 -9.503 -13.432 1.00 84.62 399 GLN A CA 1
ATOM 3213 C C . GLN A 1 399 ? 32.212 -9.216 -14.752 1.00 84.62 399 GLN A C 1
ATOM 3215 O O . GLN A 1 399 ? 33.381 -8.837 -14.740 1.00 84.62 399 GLN A O 1
ATOM 3220 N N . LEU A 1 400 ? 31.518 -9.319 -15.886 1.00 87.88 400 LEU A N 1
ATOM 3221 C CA . LEU A 1 400 ? 32.068 -9.017 -17.201 1.00 87.88 400 LEU A CA 1
ATOM 3222 C C . LEU A 1 400 ? 32.497 -7.551 -17.277 1.00 87.88 400 LEU A C 1
ATOM 3224 O O . LEU A 1 400 ? 33.651 -7.288 -17.590 1.00 87.88 400 LEU A O 1
ATOM 3228 N N . TYR A 1 401 ? 31.652 -6.594 -16.893 1.00 88.62 401 TYR A N 1
ATOM 3229 C CA . TYR A 1 401 ? 32.068 -5.188 -16.850 1.00 88.62 401 TYR A CA 1
ATOM 3230 C C . TYR A 1 401 ? 33.186 -4.931 -15.833 1.00 88.62 401 TYR A C 1
ATOM 3232 O O . TYR A 1 401 ? 34.114 -4.185 -16.133 1.00 88.62 401 TYR A O 1
ATOM 3240 N N . ARG A 1 402 ? 33.157 -5.579 -14.663 1.00 89.81 402 ARG A N 1
ATOM 3241 C CA . ARG A 1 402 ? 34.176 -5.406 -13.615 1.00 89.81 402 ARG A CA 1
ATOM 3242 C C . ARG A 1 402 ? 35.563 -5.907 -14.026 1.00 89.81 402 ARG A C 1
ATOM 3244 O O . ARG A 1 402 ? 36.554 -5.275 -13.676 1.00 89.81 402 ARG A O 1
ATOM 3251 N N . PHE A 1 403 ? 35.648 -7.022 -14.748 1.00 90.00 403 PHE A N 1
ATOM 3252 C CA . PHE A 1 403 ? 36.933 -7.607 -15.145 1.00 90.00 403 PHE A CA 1
ATOM 3253 C C . PHE A 1 403 ? 37.334 -7.241 -16.573 1.00 90.00 403 PHE A C 1
ATOM 3255 O O . PHE A 1 403 ? 38.470 -6.833 -16.805 1.00 90.00 403 PHE A O 1
ATOM 3262 N N . LEU A 1 404 ? 36.415 -7.347 -17.532 1.00 92.75 404 LEU A N 1
ATOM 3263 C CA . LEU A 1 404 ? 36.699 -7.083 -18.940 1.00 92.75 404 LEU A CA 1
ATOM 3264 C C . LEU A 1 404 ? 36.703 -5.584 -19.257 1.00 92.75 404 LEU A C 1
ATOM 3266 O O . LEU A 1 404 ? 37.499 -5.156 -20.087 1.00 92.75 404 LEU A O 1
ATOM 3270 N N . GLY A 1 405 ? 35.878 -4.776 -18.583 1.00 92.88 405 GLY A N 1
ATOM 3271 C CA . GLY A 1 405 ? 35.813 -3.325 -18.796 1.00 92.88 405 GLY A CA 1
ATOM 3272 C C . GLY A 1 405 ? 37.180 -2.639 -18.662 1.00 92.88 405 GLY A C 1
ATOM 3273 O O . GLY A 1 405 ? 37.652 -2.056 -19.640 1.00 92.88 405 GLY A O 1
ATOM 3274 N N . PRO A 1 406 ? 37.889 -2.762 -17.519 1.00 95.12 406 PRO A N 1
ATOM 3275 C CA . PRO A 1 406 ? 39.227 -2.185 -17.350 1.00 95.12 406 PRO A CA 1
ATOM 3276 C C . PRO A 1 406 ? 40.264 -2.705 -18.358 1.00 95.12 406 PRO A C 1
ATOM 3278 O O . PRO A 1 406 ? 41.135 -1.950 -18.801 1.00 95.12 406 PRO A O 1
ATOM 3281 N N . ILE A 1 407 ? 40.167 -3.977 -18.760 1.00 94.50 407 ILE A N 1
ATOM 3282 C CA . ILE A 1 407 ? 41.042 -4.575 -19.780 1.00 94.50 407 ILE A CA 1
ATOM 3283 C C . ILE A 1 407 ? 40.781 -3.923 -21.144 1.00 94.50 407 ILE A C 1
ATOM 3285 O O . ILE A 1 407 ? 41.714 -3.449 -21.786 1.00 94.50 407 ILE A O 1
ATOM 3289 N N . LEU A 1 408 ? 39.523 -3.833 -21.578 1.00 93.50 408 LEU A N 1
ATOM 3290 C CA . LEU A 1 408 ? 39.163 -3.205 -22.852 1.00 93.50 408 LEU A CA 1
ATOM 3291 C C . LEU A 1 408 ? 39.515 -1.717 -22.874 1.00 93.50 408 LEU A C 1
ATOM 3293 O O . LEU A 1 408 ? 40.009 -1.225 -23.886 1.00 93.50 408 LEU A O 1
ATOM 3297 N N . ILE A 1 409 ? 39.327 -1.011 -21.756 1.00 96.31 409 ILE A N 1
ATOM 3298 C CA . ILE A 1 409 ? 39.715 0.396 -21.630 1.00 96.31 409 ILE A CA 1
ATOM 3299 C C . ILE A 1 409 ? 41.232 0.542 -21.773 1.00 96.31 409 ILE A C 1
ATOM 3301 O O . ILE A 1 409 ? 41.693 1.341 -22.586 1.00 96.31 409 ILE A O 1
ATOM 3305 N N . SER A 1 410 ? 42.018 -0.236 -21.027 1.00 94.88 410 SER A N 1
ATOM 3306 C CA . SER A 1 410 ? 43.483 -0.137 -21.050 1.00 94.88 410 SER A CA 1
ATOM 3307 C C . SER A 1 410 ? 44.071 -0.542 -22.404 1.00 94.88 410 SER A C 1
ATOM 3309 O O . SER A 1 410 ? 44.720 0.274 -23.062 1.00 94.88 410 SER A O 1
ATOM 3311 N N . PHE A 1 411 ? 43.802 -1.762 -22.871 1.00 96.31 411 PHE A N 1
ATOM 3312 C CA . PHE A 1 411 ? 44.325 -2.257 -24.145 1.00 96.31 411 PHE A CA 1
ATOM 3313 C C . PHE A 1 411 ? 43.765 -1.488 -25.342 1.00 96.31 411 PHE A C 1
ATOM 3315 O O . PHE A 1 411 ? 44.517 -1.172 -26.264 1.00 96.31 411 PHE A O 1
ATOM 3322 N N . GLY A 1 412 ? 42.476 -1.139 -25.329 1.00 95.69 412 GLY A N 1
ATOM 3323 C CA . GLY A 1 412 ? 41.845 -0.372 -26.401 1.00 95.69 412 GLY A CA 1
ATOM 3324 C C . GLY A 1 412 ? 42.435 1.030 -26.533 1.00 95.69 412 GLY A C 1
ATOM 3325 O O . GLY A 1 412 ? 42.756 1.459 -27.643 1.00 95.69 412 GLY A O 1
ATOM 3326 N N . THR A 1 413 ? 42.669 1.717 -25.411 1.00 95.69 413 THR A N 1
ATOM 3327 C CA . THR A 1 413 ? 43.313 3.041 -25.407 1.00 95.69 413 THR A CA 1
ATOM 3328 C C . THR A 1 413 ? 44.754 2.950 -25.905 1.00 95.69 413 THR A C 1
ATOM 3330 O O . THR A 1 413 ? 45.142 3.707 -26.796 1.00 95.69 413 THR A O 1
ATOM 3333 N N . ILE A 1 414 ? 45.537 1.982 -25.408 1.00 96.12 414 ILE A N 1
ATOM 3334 C CA . ILE A 1 414 ? 46.917 1.745 -25.869 1.00 96.12 414 ILE A CA 1
ATOM 3335 C C . ILE A 1 414 ? 46.938 1.461 -27.375 1.00 96.12 414 ILE A C 1
ATOM 3337 O O . ILE A 1 414 ? 47.725 2.063 -28.106 1.00 96.12 414 ILE A O 1
ATOM 3341 N N . SER A 1 415 ? 46.045 0.594 -27.859 1.00 96.06 415 SER A N 1
ATOM 3342 C CA . SER A 1 415 ? 45.933 0.267 -29.280 1.00 96.06 415 SER A CA 1
ATOM 3343 C C . SER A 1 415 ? 45.602 1.499 -30.118 1.00 96.06 415 SER A C 1
ATOM 3345 O O . SER A 1 415 ? 46.233 1.712 -31.152 1.00 96.06 415 SER A O 1
ATOM 3347 N N . CYS A 1 416 ? 44.646 2.329 -29.690 1.00 96.25 416 CYS A N 1
ATOM 3348 C CA . CYS A 1 416 ? 44.305 3.553 -30.411 1.00 96.25 416 CYS A CA 1
ATOM 3349 C C . CYS A 1 416 ? 45.501 4.510 -30.479 1.00 96.25 416 CYS A C 1
ATOM 3351 O O . CYS A 1 416 ? 45.805 5.025 -31.553 1.00 96.25 416 CYS A O 1
ATOM 3353 N N . ILE A 1 417 ? 46.226 4.695 -29.371 1.00 95.12 417 ILE A N 1
ATOM 3354 C CA . ILE A 1 417 ? 47.415 5.558 -29.312 1.00 95.12 417 ILE A CA 1
ATOM 3355 C C . ILE A 1 417 ? 48.519 5.047 -30.249 1.00 95.12 417 ILE A C 1
ATOM 3357 O O . ILE A 1 417 ? 49.085 5.825 -31.021 1.00 95.12 417 ILE A O 1
ATOM 3361 N N . LEU A 1 418 ? 48.812 3.744 -30.228 1.00 96.06 418 LEU A N 1
ATOM 3362 C CA . LEU A 1 418 ? 49.825 3.141 -31.097 1.00 96.06 418 LEU A CA 1
ATOM 3363 C C . LEU A 1 418 ? 49.442 3.257 -32.576 1.00 96.06 418 LEU A C 1
ATOM 3365 O O . LEU A 1 418 ? 50.272 3.648 -33.401 1.00 96.06 418 LEU A O 1
ATOM 3369 N N . SER A 1 419 ? 48.184 2.981 -32.919 1.00 96.00 419 SER A N 1
ATOM 3370 C CA . SER A 1 419 ? 47.698 3.129 -34.291 1.00 96.00 419 SER A CA 1
ATOM 3371 C C . SER A 1 419 ? 47.747 4.580 -34.760 1.00 96.00 419 SER A C 1
ATOM 3373 O O . SER A 1 419 ? 48.195 4.847 -35.876 1.00 96.00 419 SER A O 1
ATOM 3375 N N . LEU A 1 420 ? 47.381 5.539 -33.905 1.00 95.81 420 LEU A N 1
ATOM 3376 C CA . LEU A 1 420 ? 47.544 6.961 -34.202 1.00 95.81 420 LEU A CA 1
ATOM 3377 C C . LEU A 1 420 ? 49.013 7.304 -34.455 1.00 95.81 420 LEU A C 1
ATOM 3379 O O . LEU A 1 420 ? 49.315 7.965 -35.448 1.00 95.81 420 LEU A O 1
ATOM 3383 N N . PHE A 1 421 ? 49.950 6.806 -33.645 1.00 95.06 421 PHE A N 1
ATOM 3384 C CA . PHE A 1 421 ? 51.384 7.012 -33.875 1.00 95.06 421 PHE A CA 1
ATOM 3385 C C . PHE A 1 421 ? 51.851 6.452 -35.229 1.00 95.06 421 PHE A C 1
ATOM 3387 O O . PHE A 1 421 ? 52.673 7.068 -35.907 1.00 95.06 421 PHE A O 1
ATOM 3394 N N . ILE A 1 422 ? 51.312 5.311 -35.664 1.00 95.00 422 ILE A N 1
ATOM 3395 C CA . ILE A 1 422 ? 51.628 4.712 -36.967 1.00 95.00 422 ILE A CA 1
ATOM 3396 C C . ILE A 1 422 ? 51.068 5.570 -38.103 1.00 95.00 422 ILE A C 1
ATOM 3398 O O . ILE A 1 422 ? 51.834 6.045 -38.945 1.00 95.00 422 ILE A O 1
ATOM 3402 N N . PHE A 1 423 ? 49.755 5.808 -38.130 1.00 93.69 423 PHE A N 1
ATOM 3403 C CA . PHE A 1 423 ? 49.105 6.498 -39.249 1.00 93.69 423 PHE A CA 1
ATOM 3404 C C . PHE A 1 423 ? 49.481 7.979 -39.341 1.00 93.69 423 PHE A C 1
ATOM 3406 O O . PHE A 1 423 ? 49.394 8.579 -40.413 1.00 93.69 423 PHE A O 1
ATOM 3413 N N . THR A 1 424 ? 49.989 8.570 -38.258 1.00 92.81 424 THR A N 1
ATOM 3414 C CA . THR A 1 424 ? 50.516 9.936 -38.276 1.00 92.81 424 THR A CA 1
ATOM 3415 C C . THR A 1 424 ? 51.930 10.067 -38.850 1.00 92.81 424 THR A C 1
ATOM 3417 O O . THR A 1 424 ? 52.369 11.192 -39.112 1.00 92.81 424 THR A O 1
ATOM 3420 N N . LYS A 1 425 ? 52.640 8.964 -39.134 1.00 94.38 425 LYS A N 1
ATOM 3421 C CA . LYS A 1 425 ? 53.961 9.022 -39.779 1.00 94.38 425 LYS A CA 1
ATOM 3422 C C . LYS A 1 425 ? 53.871 9.665 -41.165 1.00 94.38 425 LYS A C 1
ATOM 3424 O O . LYS A 1 425 ? 53.024 9.317 -41.988 1.00 94.38 425 LYS A O 1
ATOM 3429 N N . LYS A 1 426 ? 54.827 10.554 -41.466 1.00 89.69 426 LYS A N 1
ATOM 3430 C CA . LYS A 1 426 ? 54.894 11.348 -42.711 1.00 89.69 426 LYS A CA 1
ATOM 3431 C C . LYS A 1 426 ? 54.786 10.511 -43.995 1.00 89.69 426 LYS A C 1
ATOM 3433 O O . LYS A 1 426 ? 54.226 10.981 -44.980 1.00 89.69 426 LYS A O 1
ATOM 3438 N N . ASN A 1 427 ? 55.297 9.279 -43.985 1.00 90.25 427 ASN A N 1
ATOM 3439 C CA . ASN A 1 427 ? 55.254 8.382 -45.143 1.00 90.25 427 ASN A CA 1
ATOM 3440 C C . ASN A 1 427 ? 53.862 7.774 -45.382 1.00 90.25 427 ASN A C 1
ATOM 3442 O O . ASN A 1 427 ? 53.499 7.556 -46.532 1.00 90.25 427 ASN A O 1
ATOM 3446 N N . LEU A 1 428 ? 53.078 7.542 -44.323 1.00 87.38 428 LEU A N 1
ATOM 3447 C CA . LEU A 1 428 ? 51.752 6.921 -44.408 1.00 87.38 428 LEU A CA 1
ATOM 3448 C C . LEU A 1 428 ? 50.638 7.942 -44.652 1.00 87.38 428 LEU A C 1
ATOM 3450 O O . LEU A 1 428 ? 49.709 7.642 -45.391 1.00 87.38 428 LEU A O 1
ATOM 3454 N N . ARG A 1 429 ? 50.776 9.180 -44.155 1.00 86.56 429 ARG A N 1
ATOM 3455 C CA . ARG A 1 429 ? 49.826 10.284 -44.418 1.00 86.56 429 ARG A CA 1
ATOM 3456 C C . ARG A 1 429 ? 49.673 10.665 -45.898 1.00 86.56 429 ARG A C 1
ATOM 3458 O O . ARG A 1 429 ? 48.782 11.430 -46.239 1.00 86.56 429 ARG A O 1
ATOM 3465 N N . LYS A 1 430 ? 50.547 10.163 -46.775 1.00 87.12 430 LYS A N 1
ATOM 3466 C CA . LYS A 1 430 ? 50.419 10.324 -48.232 1.00 87.12 430 LYS A CA 1
ATOM 3467 C C . LYS A 1 430 ? 49.338 9.419 -48.832 1.00 87.12 430 LYS A C 1
ATOM 3469 O O . LYS A 1 430 ? 48.917 9.660 -49.957 1.00 87.12 430 LYS A O 1
ATOM 3474 N N . ASN A 1 431 ? 48.919 8.380 -48.109 1.00 90.44 431 ASN A N 1
ATOM 3475 C CA . ASN A 1 431 ? 47.861 7.476 -48.530 1.00 90.44 431 ASN A CA 1
ATOM 3476 C C . ASN A 1 431 ? 46.492 8.039 -48.089 1.00 90.44 431 ASN A C 1
ATOM 3478 O O . ASN A 1 431 ? 46.331 8.309 -46.896 1.00 90.44 431 ASN A O 1
ATOM 3482 N N . PRO A 1 432 ? 45.513 8.196 -49.001 1.00 91.69 432 PRO A N 1
ATOM 3483 C CA . PRO A 1 432 ? 44.176 8.695 -48.666 1.00 91.69 432 PRO A CA 1
ATOM 3484 C C . PRO A 1 432 ? 43.499 7.901 -47.534 1.00 91.69 432 PRO A C 1
ATOM 3486 O O . PRO A 1 432 ? 42.963 8.496 -46.599 1.00 91.69 432 PRO A O 1
ATOM 3489 N N . CYS A 1 433 ? 43.649 6.573 -47.530 1.00 92.12 433 CYS A N 1
ATOM 3490 C CA . CYS A 1 433 ? 43.137 5.679 -46.489 1.00 92.12 433 CYS A CA 1
ATOM 3491 C C . CYS A 1 433 ? 43.641 6.031 -45.073 1.00 92.12 433 CYS A C 1
ATOM 3493 O O . CYS A 1 433 ? 42.899 5.930 -44.094 1.00 92.12 433 CYS A O 1
ATOM 3495 N N . ALA A 1 434 ? 44.881 6.523 -44.942 1.00 93.62 434 ALA A N 1
ATOM 3496 C CA . ALA A 1 434 ? 45.450 6.882 -43.642 1.00 93.62 434 ALA A CA 1
ATOM 3497 C C . ALA A 1 434 ? 44.703 8.047 -42.968 1.00 93.62 434 ALA A C 1
ATOM 3499 O O . ALA A 1 434 ? 44.693 8.127 -41.741 1.00 93.62 434 ALA A O 1
ATOM 3500 N N . ILE A 1 435 ? 44.053 8.928 -43.739 1.00 95.25 435 ILE A N 1
ATOM 3501 C CA . ILE A 1 435 ? 43.262 10.044 -43.200 1.00 95.25 435 ILE A CA 1
ATOM 3502 C C . ILE A 1 435 ? 42.034 9.525 -42.450 1.00 95.25 435 ILE A C 1
ATOM 3504 O O . ILE A 1 435 ? 41.783 9.943 -41.319 1.00 95.25 435 ILE A O 1
ATOM 3508 N N . TYR A 1 436 ? 41.316 8.564 -43.033 1.00 96.56 436 TYR A N 1
ATOM 3509 C CA . TYR A 1 436 ? 40.160 7.944 -42.388 1.00 96.56 436 TYR A CA 1
ATOM 3510 C C . TYR A 1 436 ? 40.565 7.142 -41.149 1.00 96.56 436 TYR A C 1
ATOM 3512 O O . TYR A 1 436 ? 39.900 7.241 -40.121 1.00 96.56 436 TYR A O 1
ATOM 3520 N N . MET A 1 437 ? 41.694 6.424 -41.202 1.00 96.19 437 MET A N 1
ATOM 3521 C CA . MET A 1 437 ? 42.193 5.646 -40.060 1.00 96.19 437 MET A CA 1
ATOM 3522 C C . MET A 1 437 ? 42.608 6.526 -38.874 1.00 96.19 437 MET A C 1
ATOM 3524 O O . MET A 1 437 ? 42.385 6.148 -37.725 1.00 96.19 437 MET A O 1
ATOM 3528 N N . ILE A 1 438 ? 43.162 7.719 -39.120 1.00 95.88 438 ILE A N 1
ATOM 3529 C CA . ILE A 1 438 ? 43.452 8.680 -38.043 1.00 95.88 438 ILE A CA 1
ATOM 3530 C C . ILE A 1 438 ? 42.157 9.087 -37.329 1.00 95.88 438 ILE A C 1
ATOM 3532 O O . ILE A 1 438 ? 42.108 9.081 -36.102 1.00 95.88 438 ILE A O 1
ATOM 3536 N N . ILE A 1 439 ? 41.101 9.419 -38.074 1.00 96.69 439 ILE A N 1
ATOM 3537 C CA . ILE A 1 439 ? 39.824 9.846 -37.482 1.00 96.69 439 ILE A CA 1
ATOM 3538 C C . ILE A 1 439 ? 39.136 8.674 -36.780 1.00 96.69 439 ILE A C 1
ATOM 3540 O O . ILE A 1 439 ? 38.666 8.840 -35.658 1.00 96.69 439 ILE A O 1
ATOM 3544 N N . PHE A 1 440 ? 39.154 7.487 -37.389 1.00 96.69 440 PHE A N 1
ATOM 3545 C CA . PHE A 1 440 ? 38.650 6.249 -36.798 1.00 96.69 440 PHE A CA 1
ATOM 3546 C C . PHE A 1 440 ? 39.266 5.982 -35.422 1.00 96.69 440 PHE A C 1
ATOM 3548 O O . PHE A 1 440 ? 38.537 5.796 -34.448 1.00 96.69 440 PHE A O 1
ATOM 3555 N N . HIS A 1 441 ? 40.598 6.009 -35.314 1.00 96.81 441 HIS A N 1
ATOM 3556 C CA . HIS A 1 441 ? 41.274 5.734 -34.046 1.00 96.81 441 HIS A CA 1
ATOM 3557 C C . HIS A 1 441 ? 41.097 6.860 -33.022 1.00 96.81 441 HIS A C 1
ATOM 3559 O O . HIS A 1 441 ? 40.952 6.565 -31.838 1.00 96.81 441 HIS A O 1
ATOM 3565 N N . SER A 1 442 ? 41.043 8.127 -33.445 1.00 96.06 442 SER A N 1
ATOM 3566 C CA . SER A 1 442 ? 40.728 9.247 -32.543 1.00 96.06 442 SER A CA 1
ATOM 3567 C C . SER A 1 442 ? 39.311 9.137 -31.974 1.00 96.06 442 SER A C 1
ATOM 3569 O O . SER A 1 442 ? 39.119 9.261 -30.767 1.00 96.06 442 SER A O 1
ATOM 3571 N N . SER A 1 443 ? 38.329 8.860 -32.834 1.00 96.50 443 SER A N 1
ATOM 3572 C CA . SER A 1 443 ? 36.922 8.674 -32.465 1.00 96.50 443 SER A CA 1
ATOM 3573 C C . SER A 1 443 ? 36.739 7.458 -31.551 1.00 96.50 443 SER A C 1
ATOM 3575 O O . SER A 1 443 ? 36.099 7.552 -30.506 1.00 96.50 443 SER A O 1
ATOM 3577 N N . SER A 1 444 ? 37.389 6.337 -31.875 1.00 95.81 444 SER A N 1
ATOM 3578 C CA . SER A 1 444 ? 37.369 5.129 -31.039 1.00 95.81 444 SER A CA 1
ATOM 3579 C C . SER A 1 444 ? 38.002 5.377 -29.668 1.00 95.81 444 SER A C 1
ATOM 3581 O O . SER A 1 444 ? 37.463 4.949 -28.650 1.00 95.81 444 SER A O 1
ATOM 3583 N N . CYS A 1 445 ? 39.114 6.118 -29.613 1.00 96.19 445 CYS A N 1
ATOM 3584 C CA . CYS A 1 445 ? 39.752 6.483 -28.350 1.00 96.19 445 CYS A CA 1
ATOM 3585 C C . CYS A 1 445 ? 38.840 7.374 -27.495 1.00 96.19 445 CYS A C 1
ATOM 3587 O O . CYS A 1 445 ? 38.722 7.156 -26.292 1.00 96.19 445 CYS A O 1
ATOM 3589 N N . ALA A 1 446 ? 38.170 8.353 -28.110 1.00 95.56 446 ALA A N 1
ATOM 3590 C CA . ALA A 1 446 ? 37.218 9.216 -27.421 1.00 95.56 446 ALA A CA 1
ATOM 3591 C C . ALA A 1 446 ? 36.024 8.422 -26.865 1.00 95.56 446 ALA A C 1
ATOM 3593 O O . ALA A 1 446 ? 35.659 8.624 -25.706 1.00 95.56 446 ALA A O 1
ATOM 3594 N N . TYR A 1 447 ? 35.472 7.481 -27.639 1.00 95.62 447 TYR A N 1
ATOM 3595 C CA . TYR A 1 447 ? 34.412 6.574 -27.183 1.00 95.62 447 TYR A CA 1
ATOM 3596 C C . TYR A 1 447 ? 34.857 5.730 -25.983 1.00 95.62 447 TYR A C 1
ATOM 3598 O O . TYR A 1 447 ? 34.134 5.616 -24.995 1.00 95.62 447 TYR A O 1
ATOM 3606 N N . ILE A 1 448 ? 36.072 5.173 -26.029 1.00 95.62 448 ILE A N 1
ATOM 3607 C CA . ILE A 1 448 ? 36.613 4.376 -24.922 1.00 95.62 448 ILE A CA 1
ATOM 3608 C C . ILE A 1 448 ? 36.731 5.229 -23.653 1.00 95.62 448 ILE A C 1
ATOM 3610 O O . ILE A 1 448 ? 36.215 4.845 -22.604 1.00 95.62 448 ILE A O 1
ATOM 3614 N N . CYS A 1 449 ? 37.360 6.402 -23.748 1.00 92.31 449 CYS A N 1
ATOM 3615 C CA . CYS A 1 449 ? 37.620 7.268 -22.595 1.00 92.31 449 CYS A CA 1
ATOM 3616 C C . CYS A 1 449 ? 36.355 7.883 -21.979 1.00 92.31 449 CYS A C 1
ATOM 3618 O O . CYS A 1 449 ? 36.385 8.289 -20.819 1.00 92.31 449 CYS A O 1
ATOM 3620 N N . THR A 1 450 ? 35.264 7.984 -22.740 1.00 91.12 450 THR A N 1
ATOM 3621 C CA . THR A 1 450 ? 34.003 8.577 -22.276 1.00 91.12 450 THR A CA 1
ATOM 3622 C C . THR A 1 450 ? 32.958 7.497 -22.007 1.00 91.12 450 THR A C 1
ATOM 3624 O O . THR A 1 450 ? 32.674 7.180 -20.852 1.00 91.12 450 THR A O 1
ATOM 3627 N N . SER A 1 451 ? 32.422 6.883 -23.059 1.00 90.75 451 SER A N 1
ATOM 3628 C CA . SER A 1 451 ? 31.327 5.913 -23.004 1.00 90.75 451 SER A CA 1
ATOM 3629 C C . SER A 1 451 ? 31.717 4.621 -22.291 1.00 90.75 451 SER A C 1
ATOM 3631 O O . SER A 1 451 ? 31.035 4.222 -21.348 1.00 90.75 451 SER A O 1
ATOM 3633 N N . LEU A 1 452 ? 32.818 3.971 -22.691 1.00 92.88 452 LEU A N 1
ATOM 3634 C CA . LEU A 1 452 ? 33.182 2.666 -22.121 1.00 92.88 452 LEU A CA 1
ATOM 3635 C C . LEU A 1 452 ? 33.589 2.787 -20.648 1.00 92.88 452 LEU A C 1
ATOM 3637 O O . LEU A 1 452 ? 33.214 1.935 -19.842 1.00 92.88 452 LEU A O 1
ATOM 3641 N N . VAL A 1 453 ? 34.295 3.862 -20.278 1.00 93.75 453 VAL A N 1
ATOM 3642 C CA . VAL A 1 453 ? 34.588 4.193 -18.873 1.00 93.75 453 VAL A CA 1
ATOM 3643 C C . VAL A 1 453 ? 33.294 4.394 -18.081 1.00 93.75 453 VAL A C 1
ATOM 3645 O O . VAL A 1 453 ? 33.124 3.768 -17.036 1.00 93.75 453 VAL A O 1
ATOM 3648 N N . SER A 1 454 ? 32.357 5.201 -18.587 1.00 90.75 454 SER A N 1
ATOM 3649 C CA . SER A 1 454 ? 31.084 5.477 -17.906 1.00 90.75 454 SER A CA 1
ATOM 3650 C C . SER A 1 454 ? 30.222 4.219 -17.725 1.00 90.75 454 SER A C 1
ATOM 3652 O O . SER A 1 454 ? 29.672 3.988 -16.645 1.00 90.75 454 SER A O 1
ATOM 3654 N N . VAL A 1 455 ? 30.128 3.362 -18.748 1.00 89.94 455 VAL A N 1
ATOM 3655 C CA . VAL A 1 455 ? 29.399 2.082 -18.669 1.00 89.94 455 VAL A CA 1
ATOM 3656 C C . VAL A 1 455 ? 30.099 1.109 -17.717 1.00 89.94 455 VAL A C 1
ATOM 3658 O O . VAL A 1 455 ? 29.446 0.455 -16.911 1.00 89.94 455 VAL A O 1
ATOM 3661 N N . THR A 1 456 ? 31.432 1.048 -17.736 1.00 93.25 456 THR A N 1
ATOM 3662 C CA . THR A 1 456 ? 32.199 0.176 -16.832 1.00 93.25 456 THR A CA 1
ATOM 3663 C C . THR A 1 456 ? 32.009 0.578 -15.369 1.00 93.25 456 THR A C 1
ATOM 3665 O O . THR A 1 456 ? 31.775 -0.283 -14.521 1.00 93.25 456 THR A O 1
ATOM 3668 N N . LEU A 1 457 ? 32.065 1.878 -15.062 1.00 90.25 457 LEU A N 1
ATOM 3669 C CA . LEU A 1 457 ? 31.834 2.395 -13.712 1.00 90.25 457 LEU A CA 1
ATOM 3670 C C . LEU A 1 457 ? 30.401 2.123 -13.237 1.00 90.25 457 LEU A C 1
ATOM 3672 O O . LEU A 1 457 ? 30.212 1.612 -12.132 1.00 90.25 457 LEU A O 1
ATOM 3676 N N . SER A 1 458 ? 29.406 2.382 -14.086 1.00 86.56 458 SER A N 1
ATOM 3677 C CA . SER A 1 458 ? 27.996 2.190 -13.727 1.00 86.56 458 SER A CA 1
ATOM 3678 C C . SER A 1 458 ? 27.622 0.711 -13.609 1.00 86.56 458 SER A C 1
ATOM 3680 O O . SER A 1 458 ? 27.165 0.288 -12.552 1.00 86.56 458 SER A O 1
ATOM 3682 N N . SER A 1 459 ? 27.873 -0.104 -14.637 1.00 84.75 459 SER A N 1
ATOM 3683 C CA . SER A 1 459 ? 27.470 -1.520 -14.675 1.00 84.75 459 SER A CA 1
ATOM 3684 C C . SER A 1 459 ? 28.394 -2.464 -13.893 1.00 84.75 459 SER A C 1
ATOM 3686 O O . SER A 1 459 ? 27.952 -3.521 -13.450 1.00 84.75 459 SER A O 1
ATOM 3688 N N . GLY A 1 460 ? 29.676 -2.124 -13.712 1.00 87.56 460 GLY A N 1
ATOM 3689 C CA . GLY A 1 460 ? 30.650 -2.971 -13.002 1.00 87.56 460 GLY A CA 1
ATOM 3690 C C . GLY A 1 460 ? 30.865 -2.598 -11.529 1.00 87.56 460 GLY A C 1
ATOM 3691 O O . GLY A 1 460 ? 31.124 -3.470 -10.683 1.00 87.56 460 GLY A O 1
ATOM 3692 N N . TYR A 1 461 ? 30.752 -1.307 -11.203 1.00 86.62 461 TYR A N 1
ATOM 3693 C CA . TYR A 1 461 ? 31.089 -0.764 -9.882 1.00 86.62 461 TYR A CA 1
ATOM 3694 C C . TYR A 1 461 ? 29.936 -0.025 -9.197 1.00 86.62 461 TYR A C 1
ATOM 3696 O O . TYR A 1 461 ? 30.109 0.388 -8.055 1.00 86.62 461 TYR A O 1
ATOM 3704 N N . ASN A 1 462 ? 28.763 0.080 -9.833 1.00 83.06 462 ASN A N 1
ATOM 3705 C CA . ASN A 1 462 ? 27.613 0.840 -9.331 1.00 83.06 462 ASN A CA 1
ATOM 3706 C C . ASN A 1 462 ? 27.945 2.324 -9.067 1.00 83.06 462 ASN A C 1
ATOM 3708 O O . ASN A 1 462 ? 27.385 2.941 -8.167 1.00 83.06 462 ASN A O 1
ATOM 3712 N N . ILE A 1 463 ? 28.867 2.901 -9.843 1.00 87.06 463 ILE A N 1
ATOM 3713 C CA . ILE A 1 463 ? 29.236 4.318 -9.771 1.00 87.06 463 ILE A CA 1
ATOM 3714 C C . ILE A 1 463 ? 28.710 4.985 -11.037 1.00 87.06 463 ILE A C 1
ATOM 3716 O O . ILE A 1 463 ? 29.235 4.739 -12.122 1.00 87.06 463 ILE A O 1
ATOM 3720 N N . ASN A 1 464 ? 27.681 5.826 -10.921 1.00 85.94 464 ASN A N 1
ATOM 3721 C CA . ASN A 1 464 ? 27.121 6.540 -12.066 1.00 85.94 464 ASN A CA 1
ATOM 3722 C C . ASN A 1 464 ? 27.570 8.013 -12.077 1.00 85.94 464 ASN A C 1
ATOM 3724 O O . ASN A 1 464 ? 26.882 8.865 -11.532 1.00 85.94 464 ASN A O 1
ATOM 3728 N N . PRO A 1 465 ? 28.701 8.372 -12.709 1.00 82.69 465 PRO A N 1
ATOM 3729 C CA . PRO A 1 465 ? 29.155 9.762 -12.734 1.00 82.69 465 PRO A CA 1
ATOM 3730 C C . PRO A 1 465 ? 28.220 10.680 -13.543 1.00 82.69 465 PRO A C 1
ATOM 3732 O O . PRO A 1 465 ? 28.246 11.896 -13.365 1.00 82.69 465 PRO A O 1
ATOM 3735 N N . THR A 1 466 ? 27.386 10.115 -14.426 1.00 87.19 466 THR A N 1
ATOM 3736 C CA . THR A 1 466 ? 26.472 10.888 -15.281 1.00 87.19 466 THR A CA 1
ATOM 3737 C C . THR A 1 466 ? 25.241 11.399 -14.542 1.00 87.19 466 THR A C 1
ATOM 3739 O O . THR A 1 466 ? 24.634 12.357 -15.002 1.00 87.19 466 THR A O 1
ATOM 3742 N N . SER A 1 467 ? 24.897 10.840 -13.382 1.00 85.00 467 SER A N 1
ATOM 3743 C CA . SER A 1 467 ? 23.732 11.283 -12.613 1.00 85.00 467 SER A CA 1
ATOM 3744 C C . SER A 1 467 ? 24.000 12.502 -11.724 1.00 85.00 467 SER A C 1
ATOM 3746 O O . SER A 1 467 ? 23.061 13.156 -11.298 1.00 85.00 467 SER A O 1
ATOM 3748 N N . TYR A 1 468 ? 25.262 12.866 -11.474 1.00 83.75 468 TYR A N 1
ATOM 3749 C CA . TYR A 1 468 ? 25.603 13.961 -10.548 1.00 83.75 468 TYR A CA 1
ATOM 3750 C C . TYR A 1 468 ? 25.754 15.337 -11.209 1.00 83.75 468 TYR A C 1
ATOM 3752 O O . TYR A 1 468 ? 25.816 16.356 -10.522 1.00 83.75 468 TYR A O 1
ATOM 3760 N N . ASN A 1 469 ? 25.894 15.398 -12.537 1.00 89.88 469 ASN A N 1
ATOM 3761 C CA . ASN A 1 469 ? 26.155 16.651 -13.241 1.00 89.88 469 ASN A CA 1
ATOM 3762 C C . ASN A 1 469 ? 25.540 16.646 -14.644 1.00 89.88 469 ASN A C 1
ATOM 3764 O O . ASN A 1 469 ? 25.963 15.893 -15.520 1.00 89.88 469 ASN A O 1
ATOM 3768 N N . LEU A 1 470 ? 24.579 17.544 -14.876 1.00 91.31 470 LEU A N 1
ATOM 3769 C CA . LEU A 1 470 ? 23.834 17.620 -16.134 1.00 91.31 470 LEU A CA 1
ATOM 3770 C C . LEU A 1 470 ? 24.722 17.946 -17.348 1.00 91.31 470 LEU A C 1
ATOM 3772 O O . LEU A 1 470 ? 24.489 17.438 -18.445 1.00 91.31 470 LEU A O 1
ATOM 3776 N N . ILE A 1 471 ? 25.757 18.772 -17.171 1.00 93.31 471 ILE A N 1
ATOM 3777 C CA . ILE A 1 471 ? 26.690 19.122 -18.252 1.00 93.31 471 ILE A CA 1
ATOM 3778 C C . ILE A 1 471 ? 27.496 17.884 -18.649 1.00 93.31 471 ILE A C 1
ATOM 3780 O O . ILE A 1 471 ? 27.615 17.574 -19.834 1.00 93.31 471 ILE A O 1
ATOM 3784 N N . TYR A 1 472 ? 28.003 17.151 -17.657 1.00 90.88 472 TYR A N 1
ATOM 3785 C CA . TYR A 1 472 ? 28.732 15.907 -17.875 1.00 90.88 472 TYR A CA 1
ATOM 3786 C C . TYR A 1 472 ? 27.835 14.831 -18.506 1.00 90.88 472 TYR A C 1
ATOM 3788 O O . TYR A 1 472 ? 28.229 14.220 -19.495 1.00 90.88 472 TYR A O 1
ATOM 3796 N N . CYS A 1 473 ? 26.601 14.674 -18.020 1.00 92.75 473 CYS A N 1
ATOM 3797 C CA . CYS A 1 473 ? 25.568 13.817 -18.605 1.00 92.75 473 CYS A CA 1
ATOM 3798 C C . CYS A 1 473 ? 25.372 14.080 -20.108 1.00 92.75 473 CYS A C 1
ATOM 3800 O O . CYS A 1 473 ? 25.569 13.191 -20.942 1.00 92.75 473 CYS A O 1
ATOM 3802 N N . ARG A 1 474 ? 25.060 15.332 -20.470 1.00 94.62 474 ARG A N 1
ATOM 3803 C CA . ARG A 1 474 ? 24.853 15.750 -21.865 1.00 94.62 474 ARG A CA 1
ATOM 3804 C C . ARG A 1 474 ? 26.087 15.507 -22.723 1.00 94.62 474 ARG A C 1
ATOM 3806 O O . ARG A 1 474 ? 25.966 15.004 -23.837 1.00 94.62 474 ARG A O 1
ATOM 3813 N N . PHE A 1 475 ? 27.268 15.829 -22.198 1.00 94.06 475 PHE A N 1
ATOM 3814 C CA . PHE A 1 475 ? 28.532 15.625 -22.896 1.00 94.06 475 PHE A CA 1
ATOM 3815 C C . PHE A 1 475 ? 28.805 14.144 -23.184 1.00 94.06 475 PHE A C 1
ATOM 3817 O O . PHE A 1 475 ? 29.154 13.807 -24.313 1.00 94.06 475 PHE A O 1
ATOM 3824 N N . ILE A 1 476 ? 28.614 13.252 -22.206 1.00 93.81 476 ILE A N 1
ATOM 3825 C CA . ILE A 1 476 ? 28.856 11.814 -22.383 1.00 93.81 476 ILE A CA 1
ATOM 3826 C C . ILE A 1 476 ? 27.888 11.217 -23.408 1.00 93.81 476 ILE A C 1
ATOM 3828 O O . ILE A 1 476 ? 28.336 10.504 -24.308 1.00 93.81 476 ILE A O 1
ATOM 3832 N N . ILE A 1 477 ? 26.590 11.534 -23.343 1.00 92.44 477 ILE A N 1
ATOM 3833 C CA . ILE A 1 477 ? 25.617 11.040 -24.332 1.00 92.44 477 ILE A CA 1
ATOM 3834 C C . ILE A 1 477 ? 25.942 11.576 -25.730 1.00 92.44 477 ILE A C 1
ATOM 3836 O O . ILE A 1 477 ? 26.012 10.794 -26.679 1.00 92.44 477 ILE A O 1
ATOM 3840 N N . TYR A 1 478 ? 26.234 12.872 -25.858 1.00 94.62 478 TYR A N 1
ATOM 3841 C CA . TYR A 1 478 ? 26.650 13.478 -27.123 1.00 94.62 478 TYR A CA 1
ATOM 3842 C C . TYR A 1 478 ? 27.893 12.794 -27.717 1.00 94.62 478 TYR A C 1
ATOM 3844 O O . TYR A 1 478 ? 27.873 12.356 -28.869 1.00 94.62 478 TYR A O 1
ATOM 3852 N N . MET A 1 479 ? 28.959 12.642 -26.923 1.00 94.88 479 MET A N 1
ATOM 3853 C CA . MET A 1 479 ? 30.200 11.994 -27.361 1.00 94.88 479 MET A CA 1
ATOM 3854 C C . MET A 1 479 ? 29.969 10.542 -27.771 1.00 94.88 479 MET A C 1
ATOM 3856 O O . MET A 1 479 ? 30.507 10.108 -28.791 1.00 94.88 479 MET A O 1
ATOM 3860 N N . THR A 1 480 ? 29.126 9.821 -27.026 1.00 92.94 480 THR A N 1
ATOM 3861 C CA . THR A 1 480 ? 28.730 8.449 -27.358 1.00 92.94 480 THR A CA 1
ATOM 3862 C C . THR A 1 480 ? 28.082 8.413 -28.736 1.00 92.94 480 THR A C 1
ATOM 3864 O O . THR A 1 480 ? 28.534 7.669 -29.597 1.00 92.94 480 THR A O 1
ATOM 3867 N N . MET A 1 481 ? 27.072 9.250 -28.988 1.00 91.62 481 MET A N 1
ATOM 3868 C CA . MET A 1 481 ? 26.352 9.237 -30.263 1.00 91.62 481 MET A CA 1
ATOM 3869 C C . MET A 1 481 ? 27.240 9.590 -31.460 1.00 91.62 481 MET A C 1
ATOM 3871 O O . MET A 1 481 ? 27.153 8.932 -32.496 1.00 91.62 481 MET A O 1
ATOM 3875 N N . VAL A 1 482 ? 28.111 10.593 -31.315 1.00 94.44 482 VAL A N 1
ATOM 3876 C CA . VAL A 1 482 ? 29.028 10.999 -32.386 1.00 94.44 482 VAL A CA 1
ATOM 3877 C C . VAL A 1 482 ? 30.036 9.889 -32.680 1.00 94.44 482 VAL A C 1
ATOM 3879 O O . VAL A 1 482 ? 30.180 9.486 -33.834 1.00 94.44 482 VAL A O 1
ATOM 3882 N N . CYS A 1 483 ? 30.726 9.374 -31.659 1.00 94.94 483 CYS A N 1
ATOM 3883 C CA . CYS A 1 483 ? 31.837 8.444 -31.871 1.00 94.94 483 CYS A CA 1
ATOM 3884 C C . CYS A 1 483 ? 31.380 7.046 -32.319 1.00 94.94 483 CYS A C 1
ATOM 3886 O O . CYS A 1 483 ? 32.084 6.391 -33.094 1.00 94.94 483 CYS A O 1
ATOM 3888 N N . ASP A 1 484 ? 30.198 6.616 -31.870 1.00 89.69 484 ASP A N 1
ATOM 3889 C CA . ASP A 1 484 ? 29.577 5.328 -32.209 1.00 89.69 484 ASP A CA 1
ATOM 3890 C C . ASP A 1 484 ? 29.287 5.201 -33.715 1.00 89.69 484 ASP A C 1
ATOM 3892 O O . ASP A 1 484 ? 29.367 4.115 -34.277 1.00 89.69 484 ASP A O 1
ATOM 3896 N N . ILE A 1 485 ? 29.036 6.320 -34.406 1.00 91.88 485 ILE A N 1
ATOM 3897 C CA . ILE A 1 485 ? 28.746 6.335 -35.851 1.00 91.88 485 ILE A CA 1
ATOM 3898 C C . ILE A 1 485 ? 29.923 6.853 -36.677 1.00 91.88 485 ILE A C 1
ATOM 3900 O O . ILE A 1 485 ? 30.156 6.384 -37.798 1.00 91.88 485 ILE A O 1
ATOM 3904 N N . LEU A 1 486 ? 30.699 7.796 -36.142 1.00 94.69 486 LEU A N 1
ATOM 3905 C CA . LEU A 1 486 ? 31.846 8.354 -36.848 1.00 94.69 486 LEU A CA 1
ATOM 3906 C C . LEU A 1 486 ? 32.912 7.286 -37.124 1.00 94.69 486 LEU A C 1
ATOM 3908 O O . LEU A 1 486 ? 33.445 7.237 -38.233 1.00 94.69 486 LEU A O 1
ATOM 3912 N N . SER A 1 487 ? 33.184 6.397 -36.162 1.00 94.12 487 SER A N 1
ATOM 3913 C CA . SER A 1 487 ? 34.198 5.350 -36.342 1.00 94.12 487 SER A CA 1
ATOM 3914 C C . SER A 1 487 ? 33.811 4.376 -37.475 1.00 94.12 487 SER A C 1
ATOM 3916 O O . SER A 1 487 ? 34.578 4.267 -38.436 1.00 94.12 487 SER A O 1
ATOM 3918 N N . PRO A 1 488 ? 32.614 3.753 -37.480 1.00 93.00 488 PRO A N 1
ATOM 3919 C CA . PRO A 1 488 ? 32.165 2.935 -38.612 1.00 93.00 488 PRO A CA 1
ATOM 3920 C C . PRO A 1 488 ? 32.124 3.685 -39.949 1.00 93.00 488 PRO A C 1
ATOM 3922 O O . PRO A 1 488 ? 32.527 3.138 -40.972 1.00 93.00 488 PRO A O 1
ATOM 3925 N N . SER A 1 489 ? 31.710 4.959 -39.954 1.00 94.25 489 SER A N 1
ATOM 3926 C CA . SER A 1 489 ? 31.679 5.777 -41.177 1.00 94.25 489 SER A CA 1
ATOM 3927 C C . SER A 1 489 ? 33.069 5.932 -41.800 1.00 94.25 489 SER A C 1
ATOM 3929 O O . SER A 1 489 ? 33.230 5.818 -43.015 1.00 94.25 489 SER A O 1
ATOM 3931 N N . CYS A 1 490 ? 34.094 6.167 -40.978 1.00 95.44 490 CYS A N 1
ATOM 3932 C CA . CYS A 1 490 ? 35.475 6.244 -41.448 1.00 95.44 490 CYS A CA 1
ATOM 3933 C C . CYS A 1 490 ? 35.994 4.894 -41.949 1.00 95.44 490 CYS A C 1
ATOM 3935 O O . CYS A 1 490 ? 36.759 4.868 -42.911 1.00 95.44 490 CYS A O 1
ATOM 3937 N N . LEU A 1 491 ? 35.565 3.785 -41.343 1.00 94.25 491 LEU A N 1
ATOM 3938 C CA . LEU A 1 491 ? 35.933 2.451 -41.807 1.00 94.25 491 LEU A CA 1
ATOM 3939 C C . LEU A 1 491 ? 35.317 2.145 -43.182 1.00 94.25 491 LEU A C 1
ATOM 3941 O O . LEU A 1 491 ? 36.041 1.732 -44.081 1.00 94.25 491 LEU A O 1
ATOM 3945 N N . ILE A 1 492 ? 34.034 2.463 -43.384 1.00 94.19 492 ILE A N 1
ATOM 3946 C CA . ILE A 1 492 ? 33.357 2.347 -44.688 1.00 94.19 492 ILE A CA 1
ATOM 3947 C C . ILE A 1 492 ? 34.081 3.189 -45.747 1.00 94.19 492 ILE A C 1
ATOM 3949 O O . ILE A 1 492 ? 34.352 2.716 -46.849 1.00 94.19 492 ILE A O 1
ATOM 3953 N N . LEU A 1 493 ? 34.453 4.432 -45.422 1.00 94.94 493 LEU A N 1
ATOM 3954 C CA . LEU A 1 493 ? 35.215 5.282 -46.343 1.00 94.94 493 LEU A CA 1
ATOM 3955 C C . LEU A 1 493 ? 36.602 4.709 -46.659 1.00 94.94 493 LEU A C 1
ATOM 3957 O O . LEU A 1 493 ? 37.034 4.766 -47.810 1.00 94.94 493 LEU A O 1
ATOM 3961 N N . ALA A 1 494 ? 37.285 4.127 -45.671 1.00 94.19 494 ALA A N 1
ATOM 3962 C CA . ALA A 1 494 ? 38.561 3.452 -45.878 1.00 94.19 494 ALA A CA 1
ATOM 3963 C C . ALA A 1 494 ? 38.417 2.221 -46.791 1.00 94.19 494 ALA A C 1
ATOM 3965 O O . ALA A 1 494 ? 39.256 2.022 -47.673 1.00 94.19 494 ALA A O 1
ATOM 3966 N N . SER A 1 495 ? 37.345 1.440 -46.631 1.00 93.00 495 SER A N 1
ATOM 3967 C CA . SER A 1 495 ? 37.011 0.312 -47.505 1.00 93.00 495 SER A CA 1
ATOM 3968 C C . SER A 1 495 ? 36.704 0.753 -48.936 1.00 93.00 495 SER A C 1
ATOM 3970 O O . SER A 1 495 ? 37.270 0.210 -49.887 1.00 93.00 495 SER A O 1
ATOM 3972 N N . ILE A 1 496 ? 35.869 1.784 -49.107 1.00 92.81 496 ILE A N 1
ATOM 3973 C CA . ILE A 1 496 ? 35.558 2.362 -50.421 1.00 92.81 496 ILE A CA 1
ATOM 3974 C C . ILE A 1 496 ? 36.844 2.835 -51.101 1.00 92.81 496 ILE A C 1
ATOM 3976 O O . ILE A 1 496 ? 37.093 2.490 -52.255 1.00 92.81 496 ILE A O 1
ATOM 3980 N N . ASP A 1 497 ? 37.693 3.576 -50.389 1.00 92.56 497 ASP A N 1
ATOM 3981 C CA . ASP A 1 497 ? 38.973 4.045 -50.918 1.00 92.56 497 ASP A CA 1
ATOM 3982 C C . ASP A 1 497 ? 39.868 2.868 -51.334 1.00 92.56 497 ASP A C 1
ATOM 3984 O O . ASP A 1 497 ? 40.457 2.880 -52.417 1.00 92.56 497 ASP A O 1
ATOM 3988 N N . ARG A 1 498 ? 39.883 1.784 -50.547 1.00 91.12 498 ARG A N 1
ATOM 3989 C CA . ARG A 1 498 ? 40.621 0.567 -50.892 1.00 91.12 498 ARG A CA 1
ATOM 3990 C C . ARG A 1 498 ? 40.108 -0.076 -52.181 1.00 91.12 498 ARG A C 1
ATOM 3992 O O . ARG A 1 498 ? 40.937 -0.429 -53.019 1.00 91.12 498 ARG A O 1
ATOM 3999 N N . ILE A 1 499 ? 38.791 -0.188 -52.360 1.00 91.00 499 ILE A N 1
ATOM 4000 C CA . ILE A 1 499 ? 38.155 -0.708 -53.584 1.00 91.00 499 ILE A CA 1
ATOM 4001 C C . ILE A 1 499 ? 38.490 0.175 -54.791 1.00 91.00 499 ILE A C 1
ATOM 4003 O O . ILE A 1 499 ? 38.797 -0.329 -55.875 1.00 91.00 499 ILE A O 1
ATOM 4007 N N . LEU A 1 500 ? 38.468 1.500 -54.617 1.00 92.31 500 LEU A N 1
ATOM 4008 C CA . LEU A 1 500 ? 38.837 2.438 -55.675 1.00 92.31 500 LEU A CA 1
ATOM 4009 C C . LEU A 1 500 ? 40.291 2.226 -56.102 1.00 92.31 500 LEU A C 1
ATOM 4011 O O . LEU A 1 500 ? 40.549 2.114 -57.299 1.00 92.31 500 LEU A O 1
ATOM 4015 N N . VAL A 1 501 ? 41.220 2.106 -55.149 1.00 91.00 501 VAL A N 1
ATOM 4016 C CA . VAL A 1 501 ? 42.653 1.895 -55.414 1.00 91.00 501 VAL A CA 1
ATOM 4017 C C . VAL A 1 501 ? 42.926 0.555 -56.105 1.00 91.00 501 VAL A C 1
ATOM 4019 O O . VAL A 1 501 ? 43.799 0.490 -56.973 1.00 91.00 501 VAL A O 1
ATOM 4022 N N . THR A 1 502 ? 42.197 -0.510 -55.759 1.00 90.81 502 THR A N 1
ATOM 4023 C CA . THR A 1 502 ? 42.392 -1.854 -56.335 1.00 90.81 502 THR A CA 1
ATOM 4024 C C . THR A 1 502 ? 41.608 -2.099 -57.627 1.00 90.81 502 THR A C 1
ATOM 4026 O O . THR A 1 502 ? 41.777 -3.146 -58.251 1.00 90.81 502 THR A O 1
ATOM 4029 N N . SER A 1 503 ? 40.786 -1.144 -58.073 1.00 92.75 503 SER A N 1
ATOM 4030 C CA . SER A 1 503 ? 39.991 -1.276 -59.296 1.00 92.75 503 SER A CA 1
ATOM 4031 C C . SER A 1 503 ? 40.866 -1.501 -60.536 1.00 92.75 503 SER A C 1
ATOM 4033 O O . SER A 1 503 ? 41.873 -0.817 -60.740 1.00 92.75 503 SER A O 1
ATOM 4035 N N . SER A 1 504 ? 40.446 -2.400 -61.432 1.00 92.06 504 SER A N 1
ATOM 4036 C CA . SER A 1 504 ? 41.103 -2.612 -62.732 1.00 92.06 504 SER A CA 1
ATOM 4037 C C . SER A 1 504 ? 40.980 -1.392 -63.660 1.00 92.06 504 SER A C 1
ATOM 4039 O O . SER A 1 504 ? 41.854 -1.159 -64.499 1.00 92.06 504 SER A O 1
ATOM 4041 N N . ASN A 1 505 ? 39.970 -0.539 -63.456 1.00 94.00 505 ASN A N 1
ATOM 4042 C CA . ASN A 1 505 ? 39.727 0.662 -64.252 1.00 94.00 505 ASN A CA 1
ATOM 4043 C C . ASN A 1 505 ? 40.568 1.861 -63.768 1.00 94.00 505 ASN A C 1
ATOM 4045 O O . ASN A 1 505 ? 40.427 2.336 -62.640 1.00 94.00 505 ASN A O 1
ATOM 4049 N N . ALA A 1 506 ? 41.403 2.409 -64.658 1.00 88.75 506 ALA A N 1
ATOM 4050 C CA . ALA A 1 506 ? 42.283 3.539 -64.355 1.00 88.75 506 ALA A CA 1
ATOM 4051 C C . ALA A 1 506 ? 41.536 4.821 -63.942 1.00 88.75 506 ALA A C 1
ATOM 4053 O O . ALA A 1 506 ? 41.997 5.522 -63.043 1.00 88.75 506 ALA A O 1
ATOM 4054 N N . ARG A 1 507 ? 40.369 5.109 -64.540 1.00 89.50 507 ARG A N 1
ATOM 4055 C CA . ARG A 1 507 ? 39.546 6.275 -64.166 1.00 89.50 507 ARG A CA 1
ATOM 4056 C C . ARG A 1 507 ? 38.950 6.120 -62.768 1.00 89.50 507 ARG A C 1
ATOM 4058 O O . ARG A 1 507 ? 38.809 7.106 -62.055 1.00 89.50 507 ARG A O 1
ATOM 4065 N N . THR A 1 508 ? 38.623 4.892 -62.367 1.00 88.06 508 THR A N 1
ATOM 4066 C CA . THR A 1 508 ? 38.113 4.593 -61.022 1.00 88.06 508 THR A CA 1
ATOM 4067 C C . THR A 1 508 ? 39.208 4.762 -59.971 1.00 88.06 508 THR A C 1
ATOM 4069 O O . THR A 1 508 ? 38.963 5.406 -58.956 1.00 88.06 508 THR A O 1
ATOM 4072 N N . ARG A 1 509 ? 40.438 4.300 -60.249 1.00 89.69 509 ARG A N 1
ATOM 4073 C CA . ARG A 1 509 ? 41.589 4.499 -59.346 1.00 89.69 509 ARG A CA 1
ATOM 4074 C C . ARG A 1 509 ? 41.897 5.970 -59.081 1.00 89.69 509 ARG A C 1
ATOM 4076 O O . ARG A 1 509 ? 42.188 6.331 -57.949 1.00 89.69 509 ARG A O 1
ATOM 4083 N N . GLN A 1 510 ? 41.775 6.827 -60.096 1.00 88.19 510 GLN A N 1
ATOM 4084 C CA . GLN A 1 510 ? 42.012 8.273 -59.967 1.00 88.19 510 GLN A CA 1
ATOM 4085 C C . GLN A 1 510 ? 41.027 8.986 -59.025 1.00 88.19 510 GLN A C 1
ATOM 4087 O O . GLN A 1 510 ? 41.300 10.109 -58.607 1.00 88.19 510 GLN A O 1
ATOM 4092 N N . ARG A 1 511 ? 39.898 8.353 -58.668 1.00 89.56 511 ARG A N 1
ATOM 4093 C CA . ARG A 1 511 ? 38.960 8.900 -57.676 1.00 89.56 511 ARG A CA 1
ATOM 4094 C C . ARG A 1 511 ? 39.481 8.778 -56.242 1.00 89.56 511 ARG A C 1
ATOM 4096 O O . ARG A 1 511 ? 39.065 9.570 -55.402 1.00 89.56 511 ARG A O 1
ATOM 4103 N N . SER A 1 512 ? 40.404 7.852 -55.971 1.00 91.94 512 SER A N 1
ATOM 4104 C CA . SER A 1 512 ? 41.144 7.827 -54.708 1.00 91.94 512 SER A CA 1
ATOM 4105 C C . SER A 1 512 ? 42.281 8.845 -54.778 1.00 91.94 512 SER A C 1
ATOM 4107 O O . SER A 1 512 ? 43.254 8.690 -55.518 1.00 91.94 512 SER A O 1
ATOM 4109 N N . SER A 1 513 ? 42.136 9.937 -54.033 1.00 93.69 513 SER A N 1
ATOM 4110 C CA . SER A 1 513 ? 43.159 10.971 -53.908 1.00 93.69 513 SER A CA 1
ATOM 4111 C C . SER A 1 513 ? 43.117 11.583 -52.518 1.00 93.69 513 SER A C 1
ATOM 4113 O O . SER A 1 513 ? 42.090 11.565 -51.839 1.00 93.69 513 SER A O 1
ATOM 4115 N N . LEU A 1 514 ? 44.238 12.167 -52.097 1.00 92.94 514 LEU A N 1
ATOM 4116 C CA . LEU A 1 514 ? 44.344 12.760 -50.769 1.00 92.94 514 LEU A CA 1
ATOM 4117 C C . LEU A 1 514 ? 43.344 13.913 -50.583 1.00 92.94 514 LEU A C 1
ATOM 4119 O O . LEU A 1 514 ? 42.751 14.054 -49.518 1.00 92.94 514 LEU A O 1
ATOM 4123 N N . GLN A 1 515 ? 43.113 14.700 -51.638 1.00 93.50 515 GLN A N 1
ATOM 4124 C CA . GLN A 1 515 ? 42.136 15.788 -51.631 1.00 93.50 515 GLN A CA 1
ATOM 4125 C C . GLN A 1 515 ? 40.711 15.266 -51.415 1.00 93.50 515 GLN A C 1
ATOM 4127 O O . GLN A 1 515 ? 39.995 15.789 -50.563 1.00 93.50 515 GLN A O 1
ATOM 4132 N N . VAL A 1 516 ? 40.316 14.216 -52.144 1.00 93.50 516 VAL A N 1
ATOM 4133 C CA . VAL A 1 516 ? 39.000 13.580 -51.976 1.00 93.50 516 VAL A CA 1
ATOM 4134 C C . VAL A 1 516 ? 38.863 13.010 -50.566 1.00 93.50 516 VAL A C 1
ATOM 4136 O O . VAL A 1 516 ? 37.838 13.232 -49.924 1.00 93.50 516 VAL A O 1
ATOM 4139 N N . ALA A 1 517 ? 39.911 12.371 -50.037 1.00 94.50 517 ALA A N 1
ATOM 4140 C CA . ALA A 1 517 ? 39.871 11.835 -48.683 1.00 94.50 517 ALA A CA 1
ATOM 4141 C C . ALA A 1 517 ? 39.677 12.904 -47.610 1.00 94.50 517 ALA A C 1
ATOM 4143 O O . ALA A 1 517 ? 38.828 12.722 -46.740 1.00 94.50 517 ALA A O 1
ATOM 4144 N N . TYR A 1 518 ? 40.378 14.038 -47.694 1.00 95.19 518 TYR A N 1
ATOM 4145 C CA . TYR A 1 518 ? 40.159 15.154 -46.773 1.00 95.19 518 TYR A CA 1
ATOM 4146 C C . TYR A 1 518 ? 38.741 15.717 -46.858 1.00 95.19 518 TYR A C 1
ATOM 4148 O O . TYR A 1 518 ? 38.130 15.950 -45.818 1.00 95.19 518 TYR A O 1
ATOM 4156 N N . ILE A 1 519 ? 38.206 15.905 -48.069 1.00 95.69 519 ILE A N 1
ATOM 4157 C CA . ILE A 1 519 ? 36.844 16.421 -48.255 1.00 95.69 519 ILE A CA 1
ATOM 4158 C C . ILE A 1 519 ? 35.834 15.464 -47.617 1.00 95.69 519 ILE A C 1
ATOM 4160 O O . ILE A 1 519 ? 35.080 15.877 -46.742 1.00 95.69 519 ILE A O 1
ATOM 4164 N N . CYS A 1 520 ? 35.865 14.179 -47.978 1.00 95.12 520 CYS A N 1
ATOM 4165 C CA . CYS A 1 520 ? 34.946 13.183 -47.425 1.00 95.12 520 CYS A CA 1
ATOM 4166 C C . CYS A 1 520 ? 35.070 13.067 -45.900 1.00 95.12 520 CYS A C 1
ATOM 4168 O O . CYS A 1 520 ? 34.061 13.038 -45.201 1.00 95.12 520 CYS A O 1
ATOM 4170 N N . ALA A 1 521 ? 36.300 13.032 -45.383 1.00 95.12 521 ALA A N 1
ATOM 4171 C CA . ALA A 1 521 ? 36.568 12.940 -43.956 1.00 95.12 521 ALA A CA 1
ATOM 4172 C C . ALA A 1 521 ? 36.001 14.139 -43.181 1.00 95.12 521 ALA A C 1
ATOM 4174 O O . ALA A 1 521 ? 35.284 13.952 -42.200 1.00 95.12 521 ALA A O 1
ATOM 4175 N N . ILE A 1 522 ? 36.281 15.365 -43.635 1.00 96.44 522 ILE A N 1
ATOM 4176 C CA . ILE A 1 522 ? 35.790 16.590 -42.992 1.00 96.44 522 ILE A CA 1
ATOM 4177 C C . ILE A 1 522 ? 34.267 16.657 -43.074 1.00 96.44 522 ILE A C 1
ATOM 4179 O O . ILE A 1 522 ? 33.622 16.930 -42.065 1.00 96.44 522 ILE A O 1
ATOM 4183 N N . SER A 1 523 ? 33.682 16.370 -44.241 1.00 96.12 523 SER A N 1
ATOM 4184 C CA . SER A 1 523 ? 32.229 16.380 -44.417 1.00 96.12 523 SER A CA 1
ATOM 4185 C C . SER A 1 523 ? 31.533 15.415 -43.460 1.00 96.12 523 SER A C 1
ATOM 4187 O O . SER A 1 523 ? 30.557 15.804 -42.826 1.00 96.12 523 SER A O 1
ATOM 4189 N N . VAL A 1 524 ? 32.050 14.192 -43.301 1.00 95.38 524 VAL A N 1
ATOM 4190 C CA . VAL A 1 524 ? 31.477 13.192 -42.387 1.00 95.38 524 VAL A CA 1
ATOM 4191 C C . VAL A 1 524 ? 31.641 13.595 -40.921 1.00 95.38 524 VAL A C 1
ATOM 4193 O O . VAL A 1 524 ? 30.686 13.486 -40.154 1.00 95.38 524 VAL A O 1
ATOM 4196 N N . VAL A 1 525 ? 32.809 14.112 -40.526 1.00 96.75 525 VAL A N 1
ATOM 4197 C CA . VAL A 1 525 ? 33.039 14.605 -39.156 1.00 96.75 525 VAL A CA 1
ATOM 4198 C C . VAL A 1 525 ? 32.079 15.746 -38.820 1.00 96.75 525 VAL A C 1
ATOM 4200 O O . VAL A 1 525 ? 31.394 15.693 -37.801 1.00 96.75 525 VAL A O 1
ATOM 4203 N N . VAL A 1 526 ? 31.999 16.761 -39.684 1.00 97.25 526 VAL A N 1
ATOM 4204 C CA . VAL A 1 526 ? 31.132 17.929 -39.477 1.00 97.25 526 VAL A CA 1
ATOM 4205 C C . VAL A 1 526 ? 29.666 17.513 -39.442 1.00 97.25 526 VAL A C 1
ATOM 4207 O O . VAL A 1 526 ? 28.934 17.949 -38.557 1.00 97.25 526 VAL A O 1
ATOM 4210 N N . PHE A 1 527 ? 29.243 16.640 -40.358 1.00 95.50 527 PHE A N 1
ATOM 4211 C CA . PHE A 1 527 ? 27.871 16.151 -40.405 1.00 95.50 527 PHE A CA 1
ATOM 4212 C C . PHE A 1 527 ? 27.464 15.463 -39.098 1.00 95.50 527 PHE A C 1
ATOM 4214 O O . PHE A 1 527 ? 26.454 15.842 -38.506 1.00 95.50 527 PHE A O 1
ATOM 4221 N N . TRP A 1 528 ? 28.257 14.505 -38.605 1.00 94.56 528 TRP A N 1
ATOM 4222 C CA . TRP A 1 528 ? 27.897 13.764 -37.393 1.00 94.56 528 TRP A CA 1
ATOM 4223 C C . TRP A 1 528 ? 27.984 14.601 -36.118 1.00 94.56 528 TRP A C 1
ATOM 4225 O O . TRP A 1 528 ? 27.162 14.401 -35.226 1.00 94.56 528 TRP A O 1
ATOM 4235 N N . ILE A 1 529 ? 28.917 15.554 -36.042 1.00 95.12 529 ILE A N 1
ATOM 4236 C CA . ILE A 1 529 ? 28.983 16.536 -34.949 1.00 95.12 529 ILE A CA 1
ATOM 4237 C C . ILE A 1 529 ? 27.701 17.371 -34.910 1.00 95.12 529 ILE A C 1
ATOM 4239 O O . ILE A 1 529 ? 27.047 17.453 -33.873 1.00 95.12 529 ILE A O 1
ATOM 4243 N N . LEU A 1 530 ? 27.310 17.958 -36.046 1.00 94.56 530 LEU A N 1
ATOM 4244 C CA . LEU A 1 530 ? 26.145 18.839 -36.111 1.00 94.56 530 LEU A CA 1
ATOM 4245 C C . LEU A 1 530 ? 24.840 18.083 -35.876 1.00 94.56 530 LEU A C 1
ATOM 4247 O O . LEU A 1 530 ? 23.993 18.563 -35.120 1.00 94.56 530 LEU A O 1
ATOM 4251 N N . LEU A 1 531 ? 24.696 16.891 -36.465 1.00 91.56 531 LEU A N 1
ATOM 4252 C CA . LEU A 1 531 ? 23.480 16.092 -36.345 1.00 91.56 531 LEU A CA 1
ATOM 4253 C C . LEU A 1 531 ? 23.142 15.796 -34.884 1.00 91.56 531 LEU A C 1
ATOM 4255 O O . LEU A 1 531 ? 21.969 15.834 -34.530 1.00 91.56 531 LEU A O 1
ATOM 4259 N N . HIS A 1 532 ? 24.146 15.545 -34.039 1.00 92.50 532 HIS A N 1
ATOM 4260 C CA . HIS A 1 532 ? 23.956 15.131 -32.648 1.00 92.50 532 HIS A CA 1
ATOM 4261 C C . HIS A 1 532 ? 23.884 16.274 -31.630 1.00 92.50 532 HIS A C 1
ATOM 4263 O O . HIS A 1 532 ? 23.682 16.023 -30.444 1.00 92.50 532 HIS A O 1
ATOM 4269 N N . THR A 1 533 ? 23.982 17.536 -32.062 1.00 93.31 533 THR A N 1
ATOM 4270 C CA . THR A 1 533 ? 23.903 18.712 -31.166 1.00 93.31 533 THR A CA 1
ATOM 4271 C C . THR A 1 533 ? 22.618 18.770 -30.337 1.00 93.31 533 THR A C 1
ATOM 4273 O O . THR A 1 533 ? 22.616 19.300 -29.227 1.00 93.31 533 THR A O 1
ATOM 4276 N N . HIS A 1 534 ? 21.545 18.150 -30.822 1.00 89.31 534 HIS A N 1
ATOM 4277 C CA . HIS A 1 534 ? 20.286 17.977 -30.106 1.00 89.31 534 HIS A CA 1
ATOM 4278 C C . HIS A 1 534 ? 20.441 17.318 -28.722 1.00 89.31 534 HIS A C 1
ATOM 4280 O O . HIS A 1 534 ? 19.631 17.577 -27.833 1.00 89.31 534 HIS A O 1
ATOM 4286 N N . ALA A 1 535 ? 21.480 16.502 -28.500 1.00 89.38 535 ALA A N 1
ATOM 4287 C CA . ALA A 1 535 ? 21.725 15.853 -27.214 1.00 89.38 535 ALA A CA 1
ATOM 4288 C C . ALA A 1 535 ? 21.957 16.880 -26.091 1.00 89.38 535 ALA A C 1
ATOM 4290 O O . ALA A 1 535 ? 21.587 16.636 -24.947 1.00 89.38 535 ALA A O 1
ATOM 4291 N N . PHE A 1 536 ? 22.472 18.074 -26.406 1.00 92.56 536 PHE A N 1
ATOM 4292 C CA . PHE A 1 536 ? 22.632 19.149 -25.421 1.00 92.56 536 PHE A CA 1
ATOM 4293 C C . PHE A 1 536 ? 21.311 19.766 -24.954 1.00 92.56 536 PHE A C 1
ATOM 4295 O O . PHE A 1 536 ? 21.288 20.425 -23.916 1.00 92.56 536 PHE A O 1
ATOM 4302 N N . VAL A 1 537 ? 20.227 19.566 -25.704 1.00 89.44 537 VAL A N 1
ATOM 4303 C CA . VAL A 1 537 ? 18.898 20.104 -25.391 1.00 89.44 537 VAL A CA 1
ATOM 4304 C C . VAL A 1 537 ? 18.015 19.019 -24.783 1.00 89.44 537 VAL A C 1
ATOM 4306 O O . VAL A 1 537 ? 17.385 19.245 -23.754 1.00 89.44 537 VAL A O 1
ATOM 4309 N N . TYR A 1 538 ? 18.003 17.834 -25.395 1.00 89.19 538 TYR A N 1
ATOM 4310 C CA . TYR A 1 538 ? 17.022 16.786 -25.107 1.00 89.19 538 TYR A CA 1
ATOM 4311 C C . TYR A 1 538 ? 17.513 15.679 -24.171 1.00 89.19 538 TYR A C 1
ATOM 4313 O O . TYR A 1 538 ? 16.782 14.718 -23.947 1.00 89.19 538 TYR A O 1
ATOM 4321 N N . VAL A 1 539 ? 18.722 15.793 -23.620 1.00 90.94 539 VAL A N 1
ATOM 4322 C CA . VAL A 1 539 ? 19.203 14.915 -22.544 1.00 90.94 539 VAL A CA 1
ATOM 4323 C C . VAL A 1 539 ? 19.065 15.640 -21.209 1.00 90.94 539 VAL A C 1
ATOM 4325 O O . VAL A 1 539 ? 19.470 16.805 -21.075 1.00 90.94 539 VAL A O 1
ATOM 4328 N N . ASN A 1 540 ? 18.500 14.946 -20.224 1.00 90.94 540 ASN A N 1
ATOM 4329 C CA . ASN A 1 540 ? 18.340 15.439 -18.866 1.00 90.94 540 ASN A CA 1
ATOM 4330 C C . ASN A 1 540 ? 18.715 14.371 -17.829 1.00 90.94 540 ASN A C 1
ATOM 4332 O O . ASN A 1 540 ? 18.802 13.185 -18.148 1.00 90.94 540 ASN A O 1
ATOM 4336 N N . ILE A 1 541 ? 18.944 14.811 -16.594 1.00 89.31 541 ILE A N 1
ATOM 4337 C CA . ILE A 1 541 ? 18.957 13.908 -15.447 1.00 89.31 541 ILE A CA 1
ATOM 4338 C C . ILE A 1 541 ? 17.506 13.774 -15.003 1.00 89.31 541 ILE A C 1
ATOM 4340 O O . ILE A 1 541 ? 16.848 14.776 -14.725 1.00 89.31 541 ILE A O 1
ATOM 4344 N N . VAL A 1 542 ? 17.002 12.549 -15.038 1.00 81.19 542 VAL A N 1
ATOM 4345 C CA . VAL A 1 542 ? 15.632 12.218 -14.663 1.00 81.19 542 VAL A CA 1
ATOM 4346 C C . VAL A 1 542 ? 15.709 11.300 -13.456 1.00 81.19 542 VAL A C 1
ATOM 4348 O O . VAL A 1 542 ? 16.445 10.311 -13.486 1.00 81.19 542 VAL A O 1
ATOM 4351 N N . GLU A 1 543 ? 14.961 11.634 -12.412 1.00 74.69 543 GLU A N 1
ATOM 4352 C CA . GLU A 1 543 ? 14.763 10.743 -11.276 1.00 74.69 543 GLU A CA 1
ATOM 4353 C C . GLU A 1 543 ? 13.928 9.556 -11.762 1.00 74.69 543 GLU A C 1
ATOM 4355 O O . GLU A 1 543 ? 12.761 9.701 -12.127 1.00 74.69 543 GLU A O 1
ATOM 4360 N N . PHE A 1 544 ? 14.565 8.393 -11.878 1.00 58.69 544 PHE A N 1
ATOM 4361 C CA . PHE A 1 544 ? 13.914 7.170 -12.346 1.00 58.69 544 PHE A CA 1
ATOM 4362 C C . PHE A 1 544 ? 13.301 6.384 -11.184 1.00 58.69 544 PHE A C 1
ATOM 4364 O O . PHE A 1 544 ? 12.315 5.682 -11.372 1.00 58.69 544 PHE A O 1
ATOM 4371 N N . ALA A 1 545 ? 13.868 6.524 -9.984 1.00 49.88 545 ALA A N 1
ATOM 4372 C CA . ALA A 1 545 ? 13.300 6.080 -8.713 1.00 49.88 545 ALA A CA 1
ATOM 4373 C C . ALA A 1 545 ? 13.853 6.968 -7.577 1.00 49.88 545 ALA A C 1
ATOM 4375 O O . ALA A 1 545 ? 14.864 7.639 -7.802 1.00 49.88 545 ALA A O 1
ATOM 4376 N N . PRO A 1 546 ? 13.268 6.961 -6.362 1.00 41.56 546 PRO A N 1
ATOM 4377 C CA . PRO A 1 546 ? 13.758 7.768 -5.244 1.00 41.56 546 PRO A CA 1
ATOM 4378 C C . PRO A 1 546 ? 15.259 7.563 -4.983 1.00 41.56 546 PRO A C 1
ATOM 4380 O O . PRO A 1 546 ? 15.697 6.455 -4.664 1.00 41.56 546 PRO A O 1
ATOM 4383 N N . ASN A 1 547 ? 16.051 8.634 -5.097 1.00 48.62 547 ASN A N 1
ATOM 4384 C CA . ASN A 1 547 ? 17.526 8.624 -5.019 1.00 48.62 547 ASN A CA 1
ATOM 4385 C C . ASN A 1 547 ? 18.250 7.837 -6.136 1.00 48.62 547 ASN A C 1
ATOM 4387 O O . ASN A 1 547 ? 19.422 7.474 -5.983 1.00 48.62 547 ASN A O 1
ATOM 4391 N N . TYR A 1 548 ? 17.580 7.567 -7.256 1.00 65.69 548 TYR A N 1
ATOM 4392 C CA . TYR A 1 548 ? 18.144 6.897 -8.424 1.00 65.69 548 TYR A CA 1
ATOM 4393 C C . TYR A 1 548 ? 17.928 7.731 -9.686 1.00 65.69 548 TYR A C 1
ATOM 4395 O O . TYR A 1 548 ? 16.955 7.594 -10.431 1.00 65.69 548 TYR A O 1
ATOM 4403 N N . ASP A 1 549 ? 18.906 8.589 -9.928 1.00 78.38 549 ASP A N 1
ATOM 4404 C CA . ASP A 1 549 ? 18.954 9.474 -11.077 1.00 78.38 549 ASP A CA 1
ATOM 4405 C C . ASP A 1 549 ? 19.607 8.784 -12.279 1.00 78.38 549 ASP A C 1
ATOM 4407 O O . ASP A 1 549 ? 20.689 8.189 -12.180 1.00 78.38 549 ASP A O 1
ATOM 4411 N N . ILE A 1 550 ? 18.988 8.923 -13.451 1.00 82.12 550 ILE A N 1
ATOM 4412 C CA . ILE A 1 550 ? 19.550 8.463 -14.721 1.00 82.12 550 ILE A CA 1
ATOM 4413 C C . ILE A 1 550 ? 19.780 9.632 -15.674 1.00 82.12 550 ILE A C 1
ATOM 4415 O O . ILE A 1 550 ? 18.974 10.551 -15.794 1.00 82.12 550 ILE A O 1
ATOM 4419 N N . CYS A 1 551 ? 20.895 9.575 -16.396 1.00 88.62 551 CYS A N 1
ATOM 4420 C CA . CYS A 1 551 ? 21.174 10.476 -17.504 1.00 88.62 551 CYS A CA 1
ATOM 4421 C C . CYS A 1 551 ? 20.523 9.915 -18.771 1.00 88.62 551 CYS A C 1
ATOM 4423 O O . CYS A 1 551 ? 21.004 8.921 -19.324 1.00 88.62 551 CYS A O 1
ATOM 4425 N N . TYR A 1 552 ? 19.418 10.514 -19.220 1.00 85.12 552 TYR A N 1
ATOM 4426 C CA . TYR A 1 552 ? 18.630 9.953 -20.317 1.00 85.12 552 TYR A CA 1
ATOM 4427 C C . TYR A 1 552 ? 17.952 11.009 -21.195 1.00 85.12 552 TYR A C 1
ATOM 4429 O O . TYR A 1 552 ? 17.902 12.195 -20.864 1.00 85.12 552 TYR A O 1
ATOM 4437 N N . PHE A 1 553 ? 17.452 10.587 -22.359 1.00 84.88 553 PHE A N 1
ATOM 4438 C CA . PHE A 1 553 ? 16.646 11.458 -23.213 1.00 84.88 553 PHE A CA 1
ATOM 4439 C C . PHE A 1 553 ? 15.312 11.768 -22.536 1.00 84.88 553 PHE A C 1
ATOM 4441 O O . PHE A 1 553 ? 14.689 10.879 -21.960 1.00 84.88 553 PHE A O 1
ATOM 4448 N N . ILE A 1 554 ? 14.862 13.019 -22.643 1.00 79.19 554 ILE A N 1
ATOM 4449 C CA . ILE A 1 554 ? 13.563 13.444 -22.118 1.00 79.19 554 ILE A CA 1
ATOM 4450 C C . ILE A 1 554 ? 12.463 12.573 -22.762 1.00 79.19 554 ILE A C 1
ATOM 4452 O O . ILE A 1 554 ? 12.408 12.494 -23.998 1.00 79.19 554 ILE A O 1
ATOM 4456 N N . PRO A 1 555 ? 11.599 11.918 -21.961 1.00 69.94 555 PRO A N 1
ATOM 4457 C CA . PRO A 1 555 ? 10.509 11.095 -22.477 1.00 69.94 555 PRO A CA 1
ATOM 4458 C C . PRO A 1 555 ? 9.570 11.875 -23.412 1.00 69.94 555 PRO A C 1
ATOM 4460 O O . PRO A 1 555 ? 9.332 13.067 -23.222 1.00 69.94 555 PRO A O 1
ATOM 4463 N N . GLY A 1 556 ? 9.021 11.203 -24.430 1.00 74.44 556 GLY A N 1
ATOM 4464 C CA . GLY A 1 556 ? 8.038 11.776 -25.358 1.00 74.44 556 GLY A CA 1
ATOM 4465 C C . GLY A 1 556 ? 8.359 11.544 -26.838 1.00 74.44 556 GLY A C 1
ATOM 4466 O O . GLY A 1 556 ? 9.044 10.592 -27.217 1.00 74.44 556 GLY A O 1
ATOM 4467 N N . VAL A 1 557 ? 7.863 12.432 -27.706 1.00 69.69 557 VAL A N 1
ATOM 4468 C CA . VAL A 1 557 ? 8.020 12.326 -29.173 1.00 69.69 557 VAL A CA 1
ATOM 4469 C C . VAL A 1 557 ? 9.495 12.260 -29.580 1.00 69.69 557 VAL A C 1
ATOM 4471 O O . VAL A 1 557 ? 9.868 11.501 -30.473 1.00 69.69 557 VAL A O 1
ATOM 4474 N N . TYR A 1 558 ? 10.353 13.002 -28.878 1.00 75.94 558 TYR A N 1
ATOM 4475 C CA . TYR A 1 558 ? 11.786 13.024 -29.148 1.00 75.94 558 TYR A CA 1
ATOM 4476 C C . TYR A 1 558 ? 12.460 11.666 -28.908 1.00 75.94 558 TYR A C 1
ATOM 4478 O O . TYR A 1 558 ? 13.252 11.204 -29.728 1.00 75.94 558 TYR A O 1
ATOM 4486 N N . PHE A 1 559 ? 12.090 10.991 -27.819 1.00 76.69 559 PHE A N 1
ATOM 4487 C CA . PHE A 1 559 ? 12.572 9.649 -27.510 1.00 76.69 559 PHE A CA 1
ATOM 4488 C C . PHE A 1 559 ? 12.228 8.655 -28.628 1.00 76.69 559 PHE A C 1
ATOM 4490 O O . PHE A 1 559 ? 13.082 7.897 -29.085 1.00 76.69 559 PHE A O 1
ATOM 4497 N N . THR A 1 560 ? 11.000 8.737 -29.142 1.00 78.44 560 THR A N 1
ATOM 4498 C CA . THR A 1 560 ? 10.530 7.899 -30.254 1.00 78.44 560 THR A CA 1
ATOM 4499 C C . THR A 1 560 ? 11.352 8.137 -31.526 1.00 78.44 560 THR A C 1
ATOM 4501 O O . THR A 1 560 ? 11.762 7.189 -32.193 1.00 78.44 560 THR A O 1
ATOM 4504 N N . ILE A 1 561 ? 11.665 9.398 -31.840 1.00 81.12 561 ILE A N 1
ATOM 4505 C CA . ILE A 1 561 ? 12.512 9.762 -32.987 1.00 81.12 561 ILE A CA 1
ATOM 4506 C C . ILE A 1 561 ? 13.920 9.169 -32.841 1.00 81.12 561 ILE A C 1
ATOM 4508 O O . ILE A 1 561 ? 14.450 8.602 -33.798 1.00 81.12 561 ILE A O 1
ATOM 4512 N N . ILE A 1 562 ? 14.518 9.246 -31.649 1.00 84.12 562 ILE A N 1
ATOM 4513 C CA . ILE A 1 562 ? 15.844 8.671 -31.380 1.00 84.12 562 ILE A CA 1
ATOM 4514 C C . ILE A 1 562 ? 15.837 7.140 -31.436 1.00 84.12 562 ILE A C 1
ATOM 4516 O O . ILE A 1 562 ? 16.811 6.546 -31.909 1.00 84.12 562 ILE A O 1
ATOM 4520 N N . ALA A 1 563 ? 14.751 6.492 -31.015 1.00 81.25 563 ALA A N 1
ATOM 4521 C CA . ALA A 1 563 ? 14.596 5.047 -31.139 1.00 81.25 563 ALA A CA 1
ATOM 4522 C C . ALA A 1 563 ? 14.567 4.614 -32.616 1.00 81.25 563 ALA A C 1
ATOM 4524 O O . ALA A 1 563 ? 15.347 3.748 -33.018 1.00 81.25 563 ALA A O 1
ATOM 4525 N N . TYR A 1 564 ? 13.756 5.277 -33.450 1.00 84.75 564 TYR A N 1
ATOM 4526 C CA . TYR A 1 564 ? 13.729 5.019 -34.895 1.00 84.75 564 TYR A CA 1
ATOM 4527 C C . TYR A 1 564 ? 15.067 5.322 -35.566 1.00 84.75 564 TYR A C 1
ATOM 4529 O O . TYR A 1 564 ? 15.532 4.534 -36.387 1.00 84.75 564 TYR A O 1
ATOM 4537 N N . TYR A 1 565 ? 15.719 6.423 -35.194 1.00 86.94 565 TYR A N 1
ATOM 4538 C CA . TYR A 1 565 ? 17.064 6.740 -35.664 1.00 86.94 565 TYR A CA 1
ATOM 4539 C C . TYR A 1 565 ? 18.059 5.625 -35.326 1.00 86.94 565 TYR A C 1
ATOM 4541 O O . TYR A 1 565 ? 18.798 5.170 -36.196 1.00 86.94 565 TYR A O 1
ATOM 4549 N N . SER A 1 566 ? 18.059 5.154 -34.078 1.00 82.88 566 SER A N 1
ATOM 4550 C CA . SER A 1 566 ? 18.968 4.099 -33.626 1.00 82.88 566 SER A CA 1
ATOM 4551 C C . SER A 1 566 ? 18.718 2.795 -34.382 1.00 82.88 566 SER A C 1
ATOM 4553 O O . SER A 1 566 ? 19.666 2.154 -34.827 1.00 82.88 566 SER A O 1
ATOM 4555 N N . LEU A 1 567 ? 17.456 2.437 -34.622 1.00 84.88 567 LEU A N 1
ATOM 4556 C CA . LEU A 1 567 ? 17.111 1.262 -35.419 1.00 84.88 567 LEU A CA 1
ATOM 4557 C C . LEU A 1 567 ? 17.564 1.410 -36.881 1.00 84.88 567 LEU A C 1
ATOM 4559 O O . LEU A 1 567 ? 18.291 0.569 -37.403 1.00 84.88 567 LEU A O 1
ATOM 4563 N N . ILE A 1 568 ? 17.165 2.492 -37.547 1.00 87.31 568 ILE A N 1
ATOM 4564 C CA . ILE A 1 568 ? 17.388 2.670 -38.987 1.00 87.31 568 ILE A CA 1
ATOM 4565 C C . ILE A 1 568 ? 18.869 2.900 -39.285 1.00 87.31 568 ILE A C 1
ATOM 4567 O O . ILE A 1 568 ? 19.427 2.279 -40.187 1.00 87.31 568 ILE A O 1
ATOM 4571 N N . VAL A 1 569 ? 19.519 3.795 -38.543 1.00 84.81 569 VAL A N 1
ATOM 4572 C CA . VAL A 1 569 ? 20.892 4.212 -38.834 1.00 84.81 569 VAL A CA 1
ATOM 4573 C C . VAL A 1 569 ? 21.897 3.260 -38.199 1.00 84.81 569 VAL A C 1
ATOM 4575 O O . VAL A 1 569 ? 22.772 2.759 -38.906 1.00 84.81 569 VAL A O 1
ATOM 4578 N N . LYS A 1 570 ? 21.775 2.976 -36.895 1.00 81.00 570 LYS A N 1
ATOM 4579 C CA . LYS A 1 570 ? 22.787 2.183 -36.177 1.00 81.00 570 LYS A CA 1
ATOM 4580 C C . LYS A 1 570 ? 22.613 0.682 -36.361 1.00 81.00 570 LYS A C 1
ATOM 4582 O O . LYS A 1 570 ? 23.608 -0.004 -36.548 1.00 81.00 570 LYS A O 1
ATOM 4587 N N . ALA A 1 571 ? 21.385 0.169 -36.308 1.00 79.56 571 ALA A N 1
ATOM 4588 C CA . ALA A 1 571 ? 21.160 -1.276 -36.380 1.00 79.56 571 ALA A CA 1
ATOM 4589 C C . ALA A 1 571 ? 21.048 -1.808 -37.818 1.00 79.56 571 ALA A C 1
ATOM 4591 O O . ALA A 1 571 ? 21.332 -2.982 -38.045 1.00 79.56 571 ALA A O 1
ATOM 4592 N N . ILE A 1 572 ? 20.659 -0.970 -38.788 1.00 84.56 572 ILE A N 1
ATOM 4593 C CA . ILE A 1 572 ? 20.431 -1.405 -40.176 1.00 84.56 572 ILE A CA 1
ATOM 4594 C C . ILE A 1 572 ? 21.447 -0.785 -41.138 1.00 84.56 572 ILE A C 1
ATOM 4596 O O . ILE A 1 572 ? 22.251 -1.508 -41.723 1.00 84.56 572 ILE A O 1
ATOM 4600 N N . LEU A 1 573 ? 21.431 0.539 -41.320 1.00 86.81 573 LEU A N 1
ATOM 4601 C CA . LEU A 1 573 ? 22.183 1.195 -42.395 1.00 86.81 573 LEU A CA 1
ATOM 4602 C C . LEU A 1 573 ? 23.699 1.020 -42.252 1.00 86.81 573 LEU A C 1
ATOM 4604 O O . LEU A 1 573 ? 24.354 0.617 -43.210 1.00 86.81 573 LEU A O 1
ATOM 4608 N N . VAL A 1 574 ? 24.262 1.324 -41.080 1.00 85.38 574 VAL A N 1
ATOM 4609 C CA . VAL A 1 574 ? 25.713 1.228 -40.855 1.00 85.38 574 VAL A CA 1
ATOM 4610 C C . VAL A 1 574 ? 26.209 -0.221 -40.987 1.00 85.38 574 VAL A C 1
ATOM 4612 O O . VAL A 1 574 ? 27.139 -0.434 -41.766 1.00 85.38 574 VAL A O 1
ATOM 4615 N N . PRO A 1 575 ? 25.590 -1.230 -40.339 1.00 83.50 575 PRO A N 1
ATOM 4616 C CA . PRO A 1 575 ? 25.969 -2.629 -40.532 1.00 83.50 575 PRO A CA 1
ATOM 4617 C C . PRO A 1 575 ? 25.841 -3.095 -41.982 1.00 83.50 575 PRO A C 1
ATOM 4619 O O . PRO A 1 575 ? 26.739 -3.765 -42.480 1.00 83.50 575 PRO A O 1
ATOM 4622 N N . LEU A 1 576 ? 24.774 -2.705 -42.690 1.00 85.19 576 LEU A N 1
ATOM 4623 C CA . LEU A 1 576 ? 24.603 -3.042 -44.104 1.00 85.19 576 LEU A CA 1
ATOM 4624 C C . LEU A 1 576 ? 25.737 -2.457 -44.954 1.00 85.19 576 LEU A C 1
ATOM 4626 O O . LEU A 1 576 ? 26.306 -3.157 -45.786 1.00 85.19 576 LEU A O 1
ATOM 4630 N N . LEU A 1 577 ? 26.097 -1.191 -44.733 1.00 86.06 577 LEU A N 1
ATOM 4631 C CA . LEU A 1 577 ? 27.199 -0.554 -45.453 1.00 86.06 577 LEU A CA 1
ATOM 4632 C C . LEU A 1 577 ? 28.550 -1.201 -45.131 1.00 86.06 577 LEU A C 1
ATOM 4634 O O . LEU A 1 577 ? 29.344 -1.364 -46.047 1.00 86.06 577 LEU A O 1
ATOM 4638 N N . MET A 1 578 ? 28.786 -1.614 -43.883 1.00 82.50 578 MET A N 1
ATOM 4639 C CA . MET A 1 578 ? 29.988 -2.368 -43.493 1.00 82.50 578 MET A CA 1
ATOM 4640 C C . MET A 1 578 ? 30.029 -3.798 -44.052 1.00 82.50 578 MET A C 1
ATOM 4642 O O . MET A 1 578 ? 31.099 -4.383 -44.167 1.00 82.50 578 MET A O 1
ATOM 4646 N N . LEU A 1 579 ? 28.875 -4.399 -44.357 1.00 76.56 579 LEU A N 1
ATOM 4647 C CA . LEU A 1 579 ? 28.811 -5.698 -45.035 1.00 76.56 579 LEU A CA 1
ATOM 4648 C C . LEU A 1 579 ? 29.082 -5.566 -46.538 1.00 76.56 579 LEU A C 1
ATOM 4650 O O . LEU A 1 579 ? 29.610 -6.491 -47.152 1.00 76.56 579 LEU A O 1
ATOM 4654 N N . VAL A 1 580 ? 28.687 -4.439 -47.131 1.00 80.50 580 VAL A N 1
ATOM 4655 C CA . VAL A 1 580 ? 28.850 -4.165 -48.565 1.00 80.50 580 VAL A CA 1
ATOM 4656 C C . VAL A 1 580 ? 30.260 -3.668 -48.900 1.00 80.50 580 VAL A C 1
ATOM 4658 O O . VAL A 1 580 ? 30.781 -4.019 -49.961 1.00 80.50 580 VAL A O 1
ATOM 4661 N N . PHE A 1 581 ? 30.860 -2.853 -48.030 1.00 73.25 581 PHE A N 1
ATOM 4662 C CA . PHE A 1 581 ? 32.174 -2.228 -48.204 1.00 73.25 581 PHE A CA 1
ATOM 4663 C C . PHE A 1 581 ? 33.113 -2.632 -47.072 1.00 73.25 581 PHE A C 1
ATOM 4665 O O . PHE A 1 581 ? 34.253 -3.047 -47.383 1.00 73.25 581 PHE A O 1
#

Foldseek 3Di:
DFAAAEPACQLVCLFPDFQHPVVQSLVLLVLCLVLLHQEYEYEQFAEACQPDAQADPPGQHNAQVRGDVRSVLSVLRSLVSSVVSNHAYAYAQFALDCHRDGLLVLCCNLVVDVHQPHDPPVVVNNVNSLCCVVRVSSLVSSLSSLLVRQQDQRPPPRHRNLRRRSYAEYEHHAANAPDDLVSLLVSLVSNCVSRVPHAYEHNHQAVVRDPDQCSSQVRPSHAEYEHEQECVVQLQADLQPRVVRLLSSLVVLLVRLVVVLPDDPHAYAHEEDFFFAHNQWLFPPGHRQSRLVNLLSNLVSCVVSVHYYHYQHEFEAFGAPDFQDQDDRPHRDFSARRNGGHRTGYDYNPVVSSSVSSSVSSVVVVDPDDPDPVPPPQPDDPHPCVSVVVVVVLVVQLVCLQPVLVVCLVVLLVVLVVQLVVLPDPVNLQFLLSLLSNQLSVLSNLCSVQVSVQCSCCSHVVDHPLLPDFVSLLVSVLSNQLSLQSNLQSVLVSVCLVCQCPDPDPVSVVCRGNVNSVVSNVVSNVVSNVVSPCSNVQWGFDCSGVVDTDTGGHDDPVVVVVVVCCCPPVVPVSVVSVVVD